Protein AF-A0A7C9G4L9-F1 (afdb_monomer)

pLDDT: mean 72.88, std 20.47, range [22.88, 96.81]

Radius of gyration: 35.33 Å; Cα contacts (8 Å, |Δi|>4): 1128; chains: 1; bounding box: 81×71×119 Å

Foldseek 3Di:
DPPDDQQVVVCQVLLNWFAAPQQKIKGKAFLPDDDDPDFADWPPDPQDLVNLLCRLVGGDCPVVGRHDLLSNLCRHVVDPCSVVDDSVVSSNVRSVCPVVVRMIMGIGDGPDDDDDDDDDDDDDDDDDDDDDDDDDDDDDDDDDDDDDDPDQDKFKEKEAEAWAVRAAPAQWKKWKAWPVRDIDIDGQHNRRMDIGTGHGWTKIKMKTFDDFPVVVLVVLLVVLLVLLVVLLVVLLVVVVVLVVVVVDDDDPDDADDHLLVLLLFADDDRDDDDDSDPDDPPCQVLLVLLVVLLVQLVVQDTLPDLDSSLVSSPVSQDLVSQCVRCVRSQFHSVLADSSLVSLLQLLLLLQLLDPSSQVSQLVSQVSNCVSNVHPPSNPDDLQSSSSNSSSLLSLLSSVNPTHPPDDPVSSVSSNSSNVSSSVSSVSSSSVQSIDMDMDIGNDYDYYYRHDGPTGDRDHPPPDDDDDLVVVVVVLFDADPAPVSLVVLLVVLVVVCVVVLHADFSAALVRQLVVLVVFDQPHQKWKDKDWVVQQDQQHFRADDPPFKGKDKIAHSRRQSNLHQAPCSNCLLQVHDDDPPPVTWMKMKIFRQVLLCVPQVKDKTLQALVVLLVCCLPVVVVQFDCNVCSNVCSDQVNLQVLLVLQVVQVVPDPCRPVDPVSLVVSCVVVVPDPVNSSSNSRVVSCCVPRVCHSQNRNSQFGQRPVCCPDSNGTHHGMMMMMGRHTDGSNVCVVSVRIDMDTGDRDPPRDD

Sequence (749 aa):
MHPNANPFEESKFNQTLLVDAFGQSYMFLPRHVSQTENLGELVNHSIDIYWAQSLLQNHSPMWGYQFDLNKLYFHVSGDYMASHKSEQQKIAWLSNGIVSGEVKVLKGKDFAPPPPSNMEGGMPVATLPESVVTRAKPAQAPLGQGGQSTEDIREALDLYCALPDGSPAANLPYKATLADGSVLKGTLDASGLAHLPNLKPNNVDVEFGEQPDDAAIAATRAEITVVLNSIIAAERAEGAKIAAEYGELNALQKGASSIGSLLTGVGDALGDAAEFTYNLIELGSMQGQLKRALNAGWDAYNVDDDKGWAESFASNWSTNQHQAYVKALGFDPASITKENLTEAYEIASFISDDDETQTALLQFVKDFADAQHHTELTEMGGAAIFDIVLGAVLVALTGGAGTAAVAANKVRHLDKLGGLFKTLAKQLKKKAQFKTKSGRTGGKVEQQIAKPAGAQVPTDAGKQKPSNVASHQRKRVNPSSFAEAENLLNDSRARVIDNGGYTPKYTQAELLEIAKAGNIDDKYIVRVLETTHAGPDGYLGKYDGEKIKYWSTTFDQLEDRDTDPRLVTAGVGIPYNPDPEVTYTLAIIDKAKATEKAGSYAMVPNYDNMANFSKTELKKKVPHPELIDDIMTPEFSAKFNKDVTALNQVKEHGVWDRDLQDELFEVNNFSDYDKKLFENRLALYDEAGANEHWLGNGLTKNMNNPNGDTPHGILETFSYDKNPDTFSAMKEYGIVKKVALTEIPGLKL

Solvent-accessible surface area (backbone atoms only — not comparable to full-atom values): 42512 Å² total; per-residue (Å²): 132,72,98,82,69,58,67,66,63,47,25,54,74,61,21,39,38,41,29,38,84,74,32,45,26,37,42,74,40,37,61,85,68,74,86,73,87,91,74,57,57,68,69,72,94,78,58,51,57,64,55,40,39,46,56,74,70,51,56,37,60,86,80,77,49,68,62,36,69,62,52,36,48,28,71,52,71,67,43,91,62,48,88,80,53,55,71,66,59,48,44,53,50,50,15,50,25,43,56,72,54,54,30,42,44,31,38,45,64,68,70,55,81,82,82,89,85,86,82,85,87,88,84,84,91,84,83,87,83,89,86,88,84,85,90,85,84,86,88,83,87,83,93,80,83,91,76,96,67,95,60,90,62,61,26,39,33,37,39,37,37,24,35,56,81,65,48,50,35,48,63,40,36,36,41,36,37,34,80,89,70,52,75,48,74,55,53,21,37,86,74,6,36,38,81,45,72,77,36,62,81,40,48,30,42,32,35,36,37,62,84,61,61,64,66,60,49,52,49,46,52,51,53,48,51,53,53,54,51,50,51,43,53,51,46,40,52,51,48,51,49,48,60,62,55,64,77,77,65,73,100,85,76,86,83,66,84,64,74,62,58,61,45,68,63,46,65,83,80,95,76,76,75,80,75,97,67,95,75,56,88,79,43,47,68,51,36,45,48,46,42,51,17,49,49,61,6,56,73,56,45,36,98,89,41,84,56,65,16,47,54,44,21,56,75,59,45,53,71,68,60,48,35,52,51,35,41,56,51,33,30,52,46,89,67,57,51,74,66,55,53,45,54,32,48,52,33,27,11,48,43,65,68,30,70,70,59,42,51,53,52,55,48,46,47,40,54,42,21,62,52,68,73,44,82,80,51,77,78,70,57,65,41,60,55,32,42,42,42,37,41,18,28,54,34,34,75,41,74,61,75,44,64,84,90,68,61,73,72,62,52,53,55,31,29,52,47,14,53,46,46,55,51,45,26,55,49,49,51,44,40,48,54,34,44,76,50,77,45,43,46,68,38,73,44,77,48,69,34,68,70,67,92,55,46,47,64,61,45,82,88,75,76,89,77,75,72,67,62,61,59,52,61,70,72,57,57,69,56,92,43,72,69,52,44,53,48,50,28,51,53,23,39,51,50,30,61,76,66,61,38,83,69,81,91,61,54,74,69,55,46,52,51,52,28,69,66,50,69,79,87,53,52,32,35,30,33,79,44,52,39,83,48,66,35,60,86,22,45,94,34,69,71,76,87,62,39,28,48,37,75,31,27,46,39,54,73,48,33,66,44,28,44,27,49,64,54,43,26,46,38,69,53,41,85,72,69,86,53,87,88,62,48,40,29,38,38,41,32,34,45,69,52,34,28,73,71,18,57,30,51,72,42,42,47,21,32,68,54,46,37,54,46,38,65,69,78,34,43,92,69,31,87,50,58,90,49,44,70,76,49,47,40,69,70,42,35,53,52,46,24,53,55,42,54,55,34,50,72,74,44,100,61,19,68,78,34,64,71,56,49,52,49,52,36,59,77,68,65,52,46,78,65,53,48,49,44,51,53,31,46,52,34,38,20,75,73,68,64,53,44,62,66,55,60,42,60,12,40,27,43,13,77,90,34,62,87,52,101,51,36,57,38,34,54,37,27,39,32,42,25,62,47,64,62,31,46,46,57,32,38,76,72,64,24,42,47,82,44,79,40,49,78,64,89,88,67,66,131

Secondary structure (DSSP, 8-state):
--TT--HHHHHHHTT--EE-TTSEEEEEEETT----SSS-EE--S---HHHHHHHHH---GGGS----HHHHHHHHH--TTGGGS-HHHHHHHHHHHHHTTSEEEEEEEE-SPPPPP-------------------------------------EEEEEEEE-TTS-B-TT-EEEEEETTS-EEEEE--TTSEEEEEEE-S-EEEEEESPPP-HHHHHHHHHHHHHHHHHHHHHHHHHHHHHHHHTTS--TT------THHHHTT-----S---------TTHHHHHHHHHHHHHHHHHT-BTTBTTHHHHHHHHHS-HHHHHHHHHHTTS-TTTS-HHHHHHHHHHHHHHHT-HHHHHHHHHHHHHHHHHTT-GGGGG--HHHHHHHHHHHHHHHHTTTTT-TT--HHHHHHHHHHHHHHHHHHHHHHHHHH-EEEEEETTSEEEEEPPPP-------TTS----STHHHHHHH----SSHHHHHHHHHHHHHHHHHHTS---SS-HHHHHHHHHH-----SEEEEEEEGGGGSTT--SSEE-SS-EEEEEEEHHHHGGGTT-HHHHHHHTTPPPP--TT--EEEEEEEHHHHHHHH--EEE--BHHHHHHHHHHHSTTTSS-GGGTTTTSSHHHHHHHHHHHHHHHTTSTTGGG-HHHHHHHHHHTT--HHHHHHHHHHHHHHHHH---TT--SBSEEE-TTSTTSS--EEEEEEEEEESS---HHHHHHTT-EEEEE----TT---

Mean predicted aligned error: 21.04 Å

Nearest PDB structures (foldseek):
  8fia-assembly1_A-2  TM=6.051E-01  e=9.891E-01  Drosophila melanogaster
  2yn5-assembly1_B  TM=7.470E-01  e=6.448E+00  Salmonella enterica subsp. enterica serovar Typhimurium str. LT2
  6nmy-assembly1_F  TM=4.501E-01  e=3.346E+00  Homo sapiens
  5uv8-assembly2_G  TM=4.649E-01  e=4.868E+00  Homo sapiens
  6nmy-assembly2_M  TM=4.493E-01  e=5.871E+00  Homo sapiens

Structure (mmCIF, N/CA/C/O backbone):
data_AF-A0A7C9G4L9-F1
#
_entry.id   AF-A0A7C9G4L9-F1
#
loop_
_atom_site.group_PDB
_atom_site.id
_atom_site.type_symbol
_atom_site.label_atom_id
_atom_site.label_alt_id
_atom_site.label_comp_id
_atom_site.label_asym_id
_atom_site.label_entity_id
_atom_site.label_seq_id
_atom_site.pdbx_PDB_ins_code
_atom_site.Cartn_x
_atom_site.Cartn_y
_atom_site.Cartn_z
_atom_site.occupancy
_atom_site.B_iso_or_equiv
_atom_site.auth_seq_id
_atom_site.auth_comp_id
_atom_site.auth_asym_id
_atom_site.auth_atom_id
_atom_site.pdbx_PDB_model_num
ATOM 1 N N . MET A 1 1 ? 31.332 13.979 41.839 1.00 43.09 1 MET A N 1
ATOM 2 C CA . MET A 1 1 ? 30.684 15.173 41.265 1.00 43.09 1 MET A CA 1
ATOM 3 C C . MET A 1 1 ? 30.913 16.348 42.195 1.00 43.09 1 MET A C 1
ATOM 5 O O . MET A 1 1 ? 30.479 16.292 43.342 1.00 43.09 1 MET A O 1
ATOM 9 N N . HIS A 1 2 ? 31.650 17.366 41.745 1.00 35.69 2 HIS A N 1
ATOM 10 C CA . HIS A 1 2 ? 31.652 18.659 42.430 1.00 35.69 2 HIS A CA 1
ATOM 11 C C . HIS A 1 2 ? 30.322 19.355 42.101 1.00 35.69 2 HIS A C 1
ATOM 13 O O . HIS A 1 2 ? 30.016 19.466 40.918 1.00 35.69 2 HIS A O 1
ATOM 19 N N . PRO A 1 3 ? 29.531 19.831 43.079 1.00 41.25 3 PRO A N 1
ATOM 20 C CA . PRO A 1 3 ? 28.142 20.236 42.830 1.00 41.25 3 PRO A CA 1
ATOM 21 C C . PRO A 1 3 ? 27.930 21.478 41.944 1.00 41.25 3 PRO A C 1
ATOM 23 O O . PRO A 1 3 ? 26.785 21.845 41.737 1.00 41.25 3 PRO A O 1
ATOM 26 N N . ASN A 1 4 ? 28.988 22.125 41.433 1.00 44.03 4 ASN A N 1
ATOM 27 C CA . ASN A 1 4 ? 28.918 23.401 40.701 1.00 44.03 4 ASN A CA 1
ATOM 28 C C . ASN A 1 4 ? 29.819 23.455 39.440 1.00 44.03 4 ASN A C 1
ATOM 30 O O . ASN A 1 4 ? 30.240 24.538 39.033 1.00 44.03 4 ASN A O 1
ATOM 34 N N . ALA A 1 5 ? 30.185 22.320 38.834 1.00 51.78 5 ALA A N 1
ATOM 35 C CA . ALA A 1 5 ? 30.976 22.320 37.595 1.00 51.78 5 ALA A CA 1
ATOM 36 C C . ALA A 1 5 ? 30.075 22.463 36.351 1.00 51.78 5 ALA A C 1
ATOM 38 O O . ALA A 1 5 ? 29.000 21.875 36.292 1.00 51.78 5 ALA A O 1
ATOM 39 N N . ASN A 1 6 ? 30.508 23.248 35.356 1.00 64.12 6 ASN A N 1
ATOM 40 C CA . ASN A 1 6 ? 29.821 23.390 34.068 1.00 64.12 6 ASN A CA 1
ATOM 41 C C . ASN A 1 6 ? 29.870 22.042 33.304 1.00 64.12 6 ASN A C 1
ATOM 43 O O . ASN A 1 6 ? 30.975 21.620 32.957 1.00 64.12 6 ASN A O 1
ATOM 47 N N . PRO A 1 7 ? 28.726 21.397 32.990 1.00 62.88 7 PRO A N 1
ATOM 48 C CA . PRO A 1 7 ? 28.636 20.122 32.269 1.00 62.88 7 PRO A CA 1
ATOM 49 C C . PRO A 1 7 ? 29.405 20.063 30.950 1.00 62.88 7 PRO A C 1
ATOM 51 O O . PRO A 1 7 ? 29.888 18.997 30.583 1.00 62.88 7 PRO A O 1
ATOM 54 N N . PHE A 1 8 ? 29.579 21.188 30.253 1.00 67.56 8 PHE A N 1
ATOM 55 C CA . PHE A 1 8 ? 30.393 21.248 29.039 1.00 67.56 8 PHE A CA 1
ATOM 56 C C . PHE A 1 8 ? 31.891 21.103 29.347 1.00 67.56 8 PHE A C 1
ATOM 58 O O . PHE A 1 8 ? 32.579 20.289 28.731 1.00 67.56 8 PHE A O 1
ATOM 65 N N . GLU A 1 9 ? 32.397 21.844 30.337 1.00 65.19 9 GLU A N 1
ATOM 66 C CA . GLU A 1 9 ? 33.797 21.739 30.772 1.00 65.19 9 GLU A CA 1
ATOM 67 C C . GLU A 1 9 ? 34.068 20.400 31.472 1.00 65.19 9 GLU A C 1
ATOM 69 O O . GLU A 1 9 ? 35.143 19.829 31.308 1.00 65.19 9 GLU A O 1
ATOM 74 N N . GLU A 1 10 ? 33.082 19.849 32.183 1.00 69.31 10 GLU A N 1
ATOM 75 C CA . GLU A 1 10 ? 33.160 18.514 32.783 1.00 69.31 10 GLU A CA 1
ATOM 76 C C . GLU A 1 10 ? 33.174 17.416 31.711 1.00 69.31 10 GLU A C 1
ATOM 78 O O . GLU A 1 10 ? 34.035 16.537 31.752 1.00 69.31 10 GLU A O 1
ATOM 83 N N . SER A 1 11 ? 32.304 17.498 30.698 1.00 71.81 11 SER A N 1
ATOM 84 C CA . SER A 1 11 ? 32.288 16.544 29.578 1.00 71.81 11 SER A CA 1
ATOM 85 C C . SER A 1 11 ? 33.595 16.596 28.785 1.00 71.81 11 SER A C 1
ATOM 87 O O . SER A 1 11 ? 34.138 15.562 28.396 1.00 71.81 11 SER A O 1
ATOM 89 N N . LYS A 1 12 ? 34.159 17.792 28.600 1.00 71.31 12 LYS A N 1
ATOM 90 C CA . LYS A 1 12 ? 35.470 17.992 27.973 1.00 71.31 12 LYS A CA 1
ATOM 91 C C . LYS A 1 12 ? 36.609 17.420 28.823 1.00 71.31 12 LYS A C 1
ATOM 93 O O . LYS A 1 12 ? 37.438 16.683 28.295 1.00 71.31 12 LYS A O 1
ATOM 98 N N . PHE A 1 13 ? 36.644 17.720 30.123 1.00 70.62 13 PHE A N 1
ATOM 99 C CA . PHE A 1 13 ? 37.659 17.207 31.052 1.00 70.62 13 PHE A CA 1
ATOM 100 C C . PHE A 1 13 ? 37.625 15.674 31.144 1.00 70.62 13 PHE A C 1
ATOM 102 O O . PHE A 1 13 ? 38.671 15.027 31.152 1.00 70.62 13 PHE A O 1
ATOM 109 N N . ASN A 1 14 ? 36.424 15.090 31.133 1.00 72.06 14 ASN A N 1
ATOM 110 C CA . ASN A 1 14 ? 36.208 13.646 31.208 1.00 72.06 14 ASN A CA 1
ATOM 111 C C . ASN A 1 14 ? 36.317 12.921 29.854 1.00 72.06 14 ASN A C 1
ATOM 113 O O . ASN A 1 14 ? 36.174 11.701 29.835 1.00 72.06 14 ASN A O 1
ATOM 117 N N . GLN A 1 15 ? 36.573 13.627 28.742 1.00 77.81 15 GLN A N 1
ATOM 118 C CA . GLN A 1 15 ? 36.601 13.056 27.382 1.00 77.81 15 GLN A CA 1
ATOM 119 C C . GLN A 1 15 ? 35.269 12.402 26.954 1.00 77.81 15 GLN A C 1
ATOM 121 O O . GLN A 1 15 ? 35.245 11.409 26.238 1.00 77.81 15 GLN A O 1
ATOM 126 N N . THR A 1 16 ? 34.143 12.957 27.398 1.00 79.38 16 THR A N 1
ATOM 127 C CA . THR A 1 16 ? 32.778 12.465 27.116 1.00 79.38 16 THR A CA 1
ATOM 128 C C . THR A 1 16 ? 31.948 13.430 26.261 1.00 79.38 16 THR A C 1
ATOM 130 O O . THR A 1 16 ? 30.810 13.121 25.920 1.00 79.38 16 THR A O 1
ATOM 133 N N . LEU A 1 17 ? 32.522 14.578 25.878 1.00 76.25 17 LEU A N 1
ATOM 134 C CA . LEU A 1 17 ? 31.943 15.505 24.903 1.00 76.25 17 LEU A CA 1
ATOM 135 C C . LEU A 1 17 ? 32.118 14.937 23.488 1.00 76.25 17 LEU A C 1
ATOM 137 O O . LEU A 1 17 ? 33.250 14.784 23.025 1.00 76.25 17 LEU A O 1
ATOM 141 N N . LEU A 1 18 ? 31.011 14.643 22.808 1.00 78.06 18 LEU A N 1
ATOM 142 C CA . LEU A 1 18 ? 31.024 14.142 21.435 1.00 78.06 18 LEU A CA 1
ATOM 143 C C . LEU A 1 18 ? 30.855 15.303 20.461 1.00 78.06 18 LEU A C 1
ATOM 145 O O . LEU A 1 18 ? 30.011 16.164 20.686 1.00 78.06 18 LEU A O 1
ATOM 149 N N . VAL A 1 19 ? 31.638 15.330 19.385 1.00 68.31 19 VAL A N 1
ATOM 150 C CA . VAL A 1 19 ? 31.488 16.307 18.300 1.00 68.31 19 VAL A CA 1
ATOM 151 C C . VAL A 1 19 ? 31.302 15.545 16.997 1.00 68.31 19 VAL A C 1
ATOM 153 O O . VAL A 1 19 ? 32.114 14.672 16.674 1.00 68.31 19 VAL A O 1
ATOM 156 N N . ASP A 1 20 ? 30.221 15.836 16.279 1.00 66.38 20 ASP A N 1
ATOM 157 C CA . ASP A 1 20 ? 29.933 15.179 15.007 1.00 66.38 20 ASP A CA 1
ATOM 158 C C . ASP A 1 20 ? 30.807 15.721 13.861 1.00 66.38 20 ASP A C 1
ATOM 160 O O . ASP A 1 20 ? 31.632 16.631 14.018 1.00 66.38 20 ASP A O 1
ATOM 164 N N . ALA A 1 21 ? 30.653 15.122 12.680 1.00 61.12 21 ALA A N 1
ATOM 165 C CA . ALA A 1 21 ? 31.418 15.486 11.492 1.00 61.12 21 ALA A CA 1
ATOM 166 C C . ALA A 1 21 ? 31.184 16.936 11.023 1.00 61.12 21 ALA A C 1
ATOM 168 O O . ALA A 1 21 ? 32.027 17.478 10.308 1.00 61.12 21 ALA A O 1
ATOM 169 N N . PHE A 1 22 ? 30.089 17.571 11.448 1.00 59.28 22 PHE A N 1
ATOM 170 C CA . PHE A 1 22 ? 29.707 18.927 11.063 1.00 59.28 22 PHE A CA 1
ATOM 171 C C . PHE A 1 22 ? 30.108 19.979 12.098 1.00 59.28 22 PHE A C 1
ATOM 173 O O . PHE A 1 22 ? 29.932 21.161 11.841 1.00 59.28 22 PHE A O 1
ATOM 180 N N . GLY A 1 23 ? 30.712 19.577 13.221 1.00 56.94 23 GLY A N 1
ATOM 181 C CA . GLY A 1 23 ? 31.172 20.502 14.259 1.00 56.94 23 GLY A CA 1
ATOM 182 C C . GLY A 1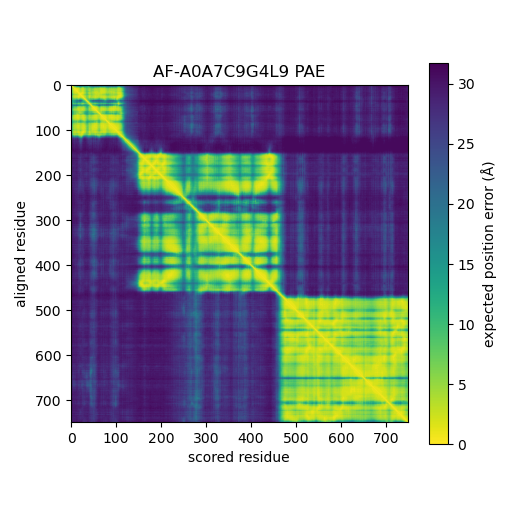 23 ? 30.155 20.755 15.362 1.00 56.94 23 GLY A C 1
ATOM 183 O O . GLY A 1 23 ? 30.436 21.538 16.269 1.00 56.94 23 GLY A O 1
ATOM 184 N N . GLN A 1 24 ? 29.023 20.054 15.364 1.00 76.50 24 GLN A N 1
ATOM 185 C CA . GLN A 1 24 ? 28.045 20.163 16.433 1.00 76.50 24 GLN A CA 1
ATOM 186 C C . GLN A 1 24 ? 28.449 19.279 17.621 1.00 76.50 24 GLN A C 1
ATOM 188 O O . GLN A 1 24 ? 28.737 18.091 17.468 1.00 76.50 24 GLN A O 1
ATOM 193 N N . SER A 1 25 ? 28.466 19.856 18.828 1.00 72.75 25 SER A N 1
ATOM 194 C CA . SER A 1 25 ? 28.780 19.123 20.063 1.00 72.75 25 SER A CA 1
ATOM 195 C C . SER A 1 25 ? 27.548 18.588 20.796 1.00 72.75 25 SER A C 1
ATOM 197 O O . SER A 1 25 ? 26.481 19.205 20.753 1.00 72.75 25 SER A O 1
ATOM 199 N N . TYR A 1 26 ? 27.721 17.472 21.509 1.00 80.88 26 TYR A N 1
ATOM 200 C CA . TYR A 1 26 ? 26.698 16.777 22.291 1.00 80.88 26 TYR A CA 1
ATOM 201 C C . TYR A 1 26 ? 27.249 16.331 23.651 1.00 80.88 26 TYR A C 1
ATOM 203 O O . TYR A 1 26 ? 28.361 15.804 23.755 1.00 80.88 26 TYR A O 1
ATOM 211 N N . MET A 1 27 ? 26.449 16.534 24.697 1.00 80.31 27 MET A N 1
ATOM 212 C CA . MET A 1 27 ? 26.732 16.122 26.075 1.00 80.31 27 MET A CA 1
ATOM 213 C C . MET A 1 27 ? 25.699 15.091 26.522 1.00 80.31 27 MET A C 1
ATOM 215 O O . MET A 1 27 ? 24.506 15.266 26.269 1.00 80.31 27 MET A O 1
ATOM 219 N N . PHE A 1 28 ? 26.142 14.047 27.221 1.00 80.94 28 PHE A N 1
ATOM 220 C CA . PHE A 1 28 ? 25.279 12.950 27.659 1.00 80.94 28 PHE A CA 1
ATOM 221 C C . PHE A 1 28 ? 25.233 12.888 29.180 1.00 80.94 28 PHE A C 1
ATOM 223 O O . PHE A 1 28 ? 26.276 12.875 29.836 1.00 80.94 28 PHE A O 1
ATOM 230 N N . LEU A 1 29 ? 24.028 12.819 29.740 1.00 71.62 29 LEU A N 1
ATOM 231 C CA . LEU A 1 29 ? 23.817 12.823 31.185 1.00 71.62 29 LEU A CA 1
ATOM 232 C C . LEU A 1 29 ? 22.856 11.701 31.608 1.00 71.62 29 LEU A C 1
ATOM 234 O O . LEU A 1 29 ? 21.859 11.460 30.919 1.00 71.62 29 LEU A O 1
ATOM 238 N N . PRO A 1 30 ? 23.084 11.047 32.763 1.00 67.25 30 PRO A N 1
ATOM 239 C CA . PRO A 1 30 ? 22.100 10.149 33.356 1.00 67.25 30 PRO A CA 1
ATOM 240 C C . PRO A 1 30 ? 20.771 10.862 33.639 1.00 67.25 30 PRO A C 1
ATOM 242 O O . PRO A 1 30 ? 20.751 12.018 34.074 1.00 67.25 30 PRO A O 1
ATOM 245 N N . ARG A 1 31 ? 19.645 10.150 33.497 1.00 63.12 31 ARG A N 1
ATOM 246 C CA . ARG A 1 31 ? 18.286 10.695 33.700 1.00 63.12 31 ARG A CA 1
ATOM 247 C C . ARG A 1 31 ? 18.074 11.443 35.026 1.00 63.12 31 ARG A C 1
ATOM 249 O O . ARG A 1 31 ? 17.299 12.400 35.053 1.00 63.12 31 ARG A O 1
ATOM 256 N N . HIS A 1 32 ? 18.756 11.026 36.096 1.00 60.78 32 HIS A N 1
ATOM 257 C CA . HIS A 1 32 ? 18.597 11.541 37.464 1.00 60.78 32 HIS A CA 1
ATOM 258 C C . HIS A 1 32 ? 19.379 12.831 37.766 1.00 60.78 32 HIS A C 1
ATOM 260 O O . HIS A 1 32 ? 19.218 13.394 38.847 1.00 60.78 32 HIS A O 1
ATOM 266 N N . VAL A 1 33 ? 20.210 13.321 36.839 1.00 61.84 33 VAL A N 1
ATOM 267 C CA . VAL A 1 33 ? 20.849 14.635 36.982 1.00 61.84 33 VAL A CA 1
ATOM 268 C C . VAL A 1 33 ? 19.816 15.713 36.617 1.00 61.84 33 VAL A C 1
ATOM 270 O O . VAL A 1 33 ? 19.365 15.806 35.468 1.00 61.84 33 VAL A O 1
ATOM 273 N N . SER A 1 34 ? 19.373 16.472 37.623 1.00 49.38 34 SER A N 1
ATOM 274 C CA . SER A 1 34 ? 18.420 17.583 37.486 1.00 49.38 34 SER A CA 1
ATOM 275 C C . SER A 1 34 ? 19.112 18.835 36.943 1.00 49.38 34 SER A C 1
ATOM 277 O O . SER A 1 34 ? 20.270 19.084 37.267 1.00 49.38 34 SER A O 1
ATOM 279 N N . GLN A 1 35 ? 18.392 19.593 36.109 1.00 52.34 35 GLN A N 1
ATOM 280 C CA . GLN A 1 35 ? 18.863 20.761 35.353 1.00 52.34 35 GLN A CA 1
ATOM 281 C C . GLN A 1 35 ? 19.811 21.676 36.146 1.00 52.34 35 GLN A C 1
ATOM 283 O O . GLN A 1 35 ? 19.432 22.235 37.173 1.00 52.34 35 GLN A O 1
ATOM 288 N N . THR A 1 36 ? 21.008 21.904 35.608 1.00 45.75 36 THR A N 1
ATOM 289 C CA . THR A 1 36 ? 21.721 23.168 35.797 1.00 45.75 36 THR A CA 1
ATOM 290 C C . THR A 1 36 ? 21.263 24.126 34.702 1.00 45.75 36 THR A C 1
ATOM 292 O O . THR A 1 36 ? 21.196 23.764 33.526 1.00 45.75 36 THR A O 1
ATOM 295 N N . GLU A 1 37 ? 20.856 25.326 35.107 1.00 44.94 37 GLU A N 1
ATOM 296 C CA . GLU A 1 37 ? 20.322 26.359 34.223 1.00 44.94 37 GLU A CA 1
ATOM 297 C C . GLU A 1 37 ? 21.285 26.656 33.054 1.00 44.94 37 GLU A C 1
ATOM 299 O O . GLU A 1 37 ? 22.477 26.891 33.254 1.00 44.94 37 GLU A O 1
ATOM 304 N N . ASN A 1 38 ? 20.727 26.728 31.838 1.00 49.28 38 ASN A N 1
ATOM 305 C CA . ASN A 1 38 ? 21.292 27.443 30.684 1.00 49.28 38 ASN A CA 1
ATOM 306 C C . ASN A 1 38 ? 22.541 26.850 29.980 1.00 49.28 38 ASN A C 1
ATOM 308 O O . ASN A 1 38 ? 23.549 27.537 29.809 1.00 49.28 38 ASN A O 1
ATOM 312 N N . LEU A 1 39 ? 22.491 25.591 29.514 1.00 52.16 39 LEU A N 1
ATOM 313 C CA . LEU A 1 39 ? 23.673 24.929 28.916 1.00 52.16 39 LEU A CA 1
ATOM 314 C C . LEU A 1 39 ? 23.507 24.307 27.512 1.00 52.16 39 LEU A C 1
ATOM 316 O O . LEU A 1 39 ? 24.516 23.907 26.931 1.00 52.16 39 LEU A O 1
ATOM 320 N N . GLY A 1 40 ? 22.301 24.260 26.933 1.00 55.44 40 GLY A N 1
ATOM 321 C CA . GLY A 1 40 ? 22.070 23.736 25.575 1.00 55.44 40 GLY A CA 1
ATOM 322 C C . GLY A 1 40 ? 20.643 23.229 25.340 1.00 55.44 40 GLY A C 1
ATOM 323 O O . GLY A 1 40 ? 19.911 22.987 26.300 1.00 55.44 40 GLY A O 1
ATOM 324 N N . GLU A 1 41 ? 20.244 23.076 24.074 1.00 56.78 41 GLU A N 1
ATOM 325 C CA . GLU A 1 41 ? 18.933 22.533 23.681 1.00 56.78 41 GLU A CA 1
ATOM 326 C C . GLU A 1 41 ? 18.885 21.022 23.967 1.00 56.78 41 GLU A C 1
ATOM 328 O O . GLU A 1 41 ? 19.788 20.276 23.580 1.00 56.78 41 GLU A O 1
ATOM 333 N N . LEU A 1 42 ? 17.854 20.553 24.675 1.00 57.91 42 LEU A N 1
ATOM 334 C CA . LEU A 1 42 ? 17.644 19.123 24.901 1.00 57.91 42 LEU A CA 1
ATOM 335 C C . LEU A 1 42 ? 17.143 18.493 23.604 1.00 57.91 42 LEU A C 1
ATOM 337 O O . LEU A 1 42 ? 16.090 18.875 23.098 1.00 57.91 42 LEU A O 1
ATOM 341 N N . VAL A 1 43 ? 17.875 17.513 23.082 1.00 60.69 43 VAL A N 1
ATOM 342 C CA . VAL A 1 43 ? 17.488 16.832 21.847 1.00 60.69 43 VAL A CA 1
ATOM 343 C C . VAL A 1 43 ? 16.400 15.811 22.185 1.00 60.69 43 VAL A C 1
ATOM 345 O O . VAL A 1 43 ? 16.693 14.645 22.424 1.00 60.69 43 VAL A O 1
ATOM 348 N N . ASN A 1 44 ? 15.141 16.246 22.286 1.00 49.09 44 ASN A N 1
ATOM 349 C CA . ASN A 1 44 ? 14.017 15.365 22.617 1.00 49.09 44 ASN A CA 1
ATOM 350 C C . ASN A 1 44 ? 13.164 15.006 21.382 1.00 49.09 44 ASN A C 1
ATOM 352 O O . ASN A 1 44 ? 12.791 15.868 20.590 1.00 49.09 44 ASN A O 1
ATOM 356 N N . HIS A 1 45 ? 12.818 13.713 21.282 1.00 44.50 45 HIS A N 1
ATOM 357 C CA . HIS A 1 45 ? 11.878 13.050 20.349 1.00 44.50 45 HIS A CA 1
ATOM 358 C C . HIS A 1 45 ? 12.241 12.950 18.858 1.00 44.50 45 HIS A C 1
ATOM 360 O O . HIS A 1 45 ? 11.410 12.502 18.075 1.00 44.50 45 HIS A O 1
ATOM 366 N N . SER A 1 46 ? 13.465 13.299 18.459 1.00 45.62 46 SER A N 1
ATOM 367 C CA . SER A 1 46 ? 13.884 13.254 17.039 1.00 45.62 46 SER A CA 1
ATOM 368 C C . SER A 1 46 ? 15.029 12.278 16.762 1.00 45.62 46 SER A C 1
ATOM 370 O O . SER A 1 46 ? 15.584 12.269 15.669 1.00 45.62 46 SER A O 1
ATOM 372 N N . ILE A 1 47 ? 15.426 11.502 17.771 1.00 49.72 47 ILE A N 1
ATOM 373 C CA . ILE A 1 47 ? 16.561 10.592 17.689 1.00 49.72 47 ILE A CA 1
ATOM 374 C C . ILE A 1 47 ? 16.015 9.173 17.627 1.00 49.72 47 ILE A C 1
ATOM 376 O O . ILE A 1 47 ? 15.612 8.615 18.648 1.00 49.72 47 ILE A O 1
ATOM 380 N N . ASP A 1 48 ? 15.990 8.600 16.430 1.00 51.19 48 ASP A N 1
ATOM 381 C CA . ASP A 1 48 ? 15.801 7.164 16.283 1.00 51.19 48 ASP A CA 1
ATOM 382 C C . ASP A 1 48 ? 17.080 6.408 16.692 1.00 51.19 48 ASP A C 1
ATOM 384 O O . ASP A 1 48 ? 18.162 6.978 16.888 1.00 51.19 48 ASP A O 1
ATOM 388 N N . ILE A 1 49 ? 16.953 5.093 16.869 1.00 53.62 49 ILE A N 1
ATOM 389 C CA . ILE A 1 49 ? 18.068 4.248 17.306 1.00 53.62 49 ILE A CA 1
ATOM 390 C C . ILE A 1 49 ? 19.246 4.293 16.328 1.00 53.62 49 ILE A C 1
ATOM 392 O O . ILE A 1 49 ? 20.395 4.177 16.754 1.00 53.62 49 ILE A O 1
ATOM 396 N N . TYR A 1 50 ? 18.970 4.519 15.042 1.00 48.88 50 TYR A N 1
ATOM 397 C CA . TYR A 1 50 ? 19.977 4.611 13.997 1.00 48.88 50 TYR A CA 1
ATOM 398 C C . TYR A 1 50 ? 20.803 5.893 14.139 1.00 48.88 50 TYR A C 1
ATOM 400 O O . TYR A 1 50 ? 22.033 5.838 14.143 1.00 48.88 50 TYR A O 1
ATOM 408 N N . TRP A 1 51 ? 20.160 7.037 14.368 1.00 60.25 51 TRP A N 1
ATOM 409 C CA . TRP A 1 51 ? 20.838 8.299 14.646 1.00 60.25 51 TRP A CA 1
ATOM 410 C C . TRP A 1 51 ? 21.619 8.238 15.960 1.00 60.25 51 TRP A C 1
ATOM 412 O O . TRP A 1 51 ? 22.767 8.672 15.998 1.00 60.25 51 TRP A O 1
ATOM 422 N N . ALA A 1 52 ? 21.072 7.628 17.021 1.00 65.50 52 ALA A N 1
ATOM 423 C CA . ALA A 1 52 ? 21.791 7.447 18.287 1.00 65.50 52 ALA A CA 1
ATOM 424 C C . ALA A 1 52 ? 23.040 6.561 18.136 1.00 65.50 52 ALA A C 1
ATOM 426 O O . ALA A 1 52 ? 24.071 6.830 18.755 1.00 65.50 52 ALA A O 1
ATOM 427 N N . GLN A 1 53 ? 22.959 5.492 17.339 1.00 67.38 53 GLN A N 1
ATOM 428 C CA . GLN A 1 53 ? 24.098 4.617 17.048 1.00 67.38 53 GLN A CA 1
ATOM 429 C C . GLN A 1 53 ? 25.135 5.329 16.181 1.00 67.38 53 GLN A C 1
ATOM 431 O O . GLN A 1 53 ? 26.318 5.313 16.520 1.00 67.38 53 GLN A O 1
ATOM 436 N N . SER A 1 54 ? 24.691 6.005 15.120 1.00 65.00 54 SER A N 1
ATOM 437 C CA . SER A 1 54 ? 25.556 6.775 14.226 1.00 65.00 54 SER A CA 1
ATOM 438 C C . SER A 1 54 ? 26.281 7.891 14.974 1.00 65.00 54 SER A C 1
ATOM 440 O O . SER A 1 54 ? 27.488 8.047 14.812 1.00 65.00 54 SER A O 1
ATOM 442 N N . LEU A 1 55 ? 25.590 8.602 15.870 1.00 67.88 55 LEU A N 1
ATOM 443 C CA . LEU A 1 55 ? 26.181 9.655 16.688 1.00 67.88 55 LEU A CA 1
ATOM 444 C C . LEU A 1 55 ? 27.331 9.122 17.554 1.00 67.88 55 LEU A C 1
ATOM 446 O O . LEU A 1 55 ? 28.399 9.721 17.575 1.00 67.88 55 LEU A O 1
ATOM 450 N N . LEU A 1 56 ? 27.140 7.986 18.236 1.00 76.25 56 LEU A N 1
ATOM 451 C CA . LEU A 1 56 ? 28.156 7.381 19.111 1.00 76.25 56 LEU A CA 1
ATOM 452 C C . LEU A 1 56 ? 29.321 6.741 18.335 1.00 76.25 56 LEU A C 1
ATOM 454 O O . LEU A 1 56 ? 30.439 6.679 18.851 1.00 76.25 56 LEU A O 1
ATOM 458 N N . GLN A 1 57 ? 29.068 6.269 17.111 1.00 73.38 57 GLN A N 1
ATOM 459 C CA . GLN A 1 57 ? 30.057 5.611 16.249 1.00 73.38 57 GLN A CA 1
ATOM 460 C C . GLN A 1 57 ? 30.899 6.608 15.441 1.00 73.38 57 GLN A C 1
ATOM 462 O O . GLN A 1 57 ? 32.103 6.413 15.296 1.00 73.38 57 GLN A O 1
ATOM 467 N N . ASN A 1 58 ? 30.293 7.694 14.956 1.00 62.81 58 ASN A N 1
ATOM 468 C CA . ASN A 1 58 ? 30.884 8.610 13.977 1.00 62.81 58 ASN A CA 1
ATOM 469 C C . ASN A 1 58 ? 31.275 9.960 14.600 1.00 62.81 58 ASN A C 1
ATOM 471 O O . ASN A 1 58 ? 30.840 11.025 14.159 1.00 62.81 58 ASN A O 1
ATOM 475 N N . HIS A 1 59 ? 32.118 9.924 15.632 1.00 64.50 59 HIS A N 1
ATOM 476 C CA . HIS A 1 59 ? 32.657 11.127 16.266 1.00 64.50 59 HIS A CA 1
ATOM 477 C C . HIS A 1 59 ? 33.937 11.607 15.564 1.00 64.50 59 HIS A C 1
ATOM 479 O O . HIS A 1 59 ? 34.779 10.809 15.149 1.00 64.50 59 HIS A O 1
ATOM 485 N N . SER A 1 60 ? 34.107 12.925 15.436 1.00 56.97 60 SER A N 1
ATOM 486 C CA . SER A 1 60 ? 35.236 13.515 14.711 1.00 56.97 60 SER A CA 1
ATOM 487 C C . SER A 1 60 ? 36.331 14.023 15.656 1.00 56.97 60 SER A C 1
ATOM 489 O O . SER A 1 60 ? 36.080 14.936 16.446 1.00 56.97 60 SER A O 1
ATOM 491 N N . PRO A 1 61 ? 37.585 13.539 15.542 1.00 57.69 61 PRO A N 1
ATOM 492 C CA . PRO A 1 61 ? 38.713 14.114 16.271 1.00 57.69 61 PRO A CA 1
ATOM 493 C C . PRO A 1 61 ? 39.206 15.437 15.655 1.00 57.69 61 PRO A C 1
ATOM 495 O O . PRO A 1 61 ? 40.051 16.102 16.258 1.00 57.69 61 PRO A O 1
ATOM 498 N N . MET A 1 62 ? 38.702 15.839 14.473 1.00 51.16 62 MET A N 1
ATOM 499 C CA . MET A 1 62 ? 39.174 17.032 13.741 1.00 51.16 62 MET A CA 1
ATOM 500 C C . MET A 1 62 ? 39.040 18.328 14.543 1.00 51.16 62 MET A C 1
ATOM 502 O O . MET A 1 62 ? 39.809 19.260 14.327 1.00 51.16 62 MET A O 1
ATOM 506 N N . TRP A 1 63 ? 38.106 18.379 15.491 1.00 55.09 63 TRP A N 1
ATOM 507 C CA . TRP A 1 63 ? 37.847 19.557 16.316 1.00 55.09 63 TRP A CA 1
ATOM 508 C C . TRP A 1 63 ? 38.742 19.645 17.565 1.00 55.09 63 TRP A C 1
ATOM 510 O O . TRP A 1 63 ? 38.551 20.527 18.397 1.00 55.09 63 TRP A O 1
ATOM 520 N N . GLY A 1 64 ? 39.735 18.755 17.711 1.00 51.47 64 GLY A N 1
ATOM 521 C CA . GLY A 1 64 ? 40.728 18.800 18.794 1.00 51.47 64 GLY A CA 1
ATOM 522 C C . GLY A 1 64 ? 40.254 18.229 20.137 1.00 51.47 64 GLY A C 1
ATOM 523 O O . GLY A 1 64 ? 40.960 18.366 21.138 1.00 51.47 64 GLY A O 1
ATOM 524 N N . TYR A 1 65 ? 39.088 17.574 20.169 1.00 62.38 65 TYR A N 1
ATOM 525 C CA . TYR A 1 65 ? 38.513 16.927 21.352 1.00 62.38 65 TYR A CA 1
ATOM 526 C C . TYR A 1 65 ? 38.566 15.403 21.201 1.00 62.38 65 TYR A C 1
ATOM 528 O O . TYR A 1 65 ? 38.012 14.844 20.259 1.00 62.38 65 TYR A O 1
ATOM 536 N N . GLN A 1 66 ? 39.250 14.721 22.122 1.00 64.12 66 GLN A N 1
ATOM 537 C CA . GLN A 1 66 ? 39.351 13.261 22.119 1.00 64.12 66 GLN A CA 1
ATOM 538 C C . GLN A 1 66 ? 38.168 12.673 22.900 1.00 64.12 66 GLN A C 1
ATOM 540 O O . GLN A 1 66 ? 38.118 12.816 24.120 1.00 64.12 66 GLN A O 1
ATOM 545 N N . PHE A 1 67 ? 37.223 12.052 22.194 1.00 81.38 67 PHE A N 1
ATOM 546 C CA . PHE A 1 67 ? 36.067 11.363 22.775 1.00 81.38 67 PHE A CA 1
ATOM 547 C C . PHE A 1 67 ? 36.430 9.922 23.173 1.00 81.38 67 PHE A C 1
ATOM 549 O O . PHE A 1 67 ? 37.143 9.233 22.445 1.00 81.38 67 PHE A O 1
ATOM 556 N N . ASP A 1 68 ? 35.954 9.469 24.334 1.00 82.12 68 ASP A N 1
ATOM 557 C CA . ASP A 1 68 ? 36.183 8.126 24.871 1.00 82.12 68 ASP A CA 1
ATOM 558 C C . ASP A 1 68 ? 34.852 7.471 25.273 1.00 82.12 68 ASP A C 1
ATOM 560 O O . ASP A 1 68 ? 34.248 7.770 26.310 1.00 82.12 68 ASP A O 1
ATOM 564 N N . LEU A 1 69 ? 34.423 6.515 24.449 1.00 82.75 69 LEU A N 1
ATOM 565 C CA . LEU A 1 69 ? 33.185 5.763 24.629 1.00 82.75 69 LEU A CA 1
ATOM 566 C C . LEU A 1 69 ? 33.170 4.918 25.916 1.00 82.75 69 LEU A C 1
ATOM 568 O O . LEU A 1 69 ? 32.106 4.713 26.503 1.00 82.75 69 LEU A O 1
ATOM 572 N N . ASN A 1 70 ? 34.324 4.437 26.396 1.00 80.25 70 ASN A N 1
ATOM 573 C CA . ASN A 1 70 ? 34.385 3.665 27.641 1.00 80.25 70 ASN A CA 1
ATOM 574 C C . ASN A 1 70 ? 34.105 4.555 28.843 1.00 80.25 70 ASN A C 1
ATOM 576 O O . ASN A 1 70 ? 33.354 4.167 29.740 1.00 80.25 70 ASN A O 1
ATOM 580 N N . LYS A 1 71 ? 34.694 5.755 28.845 1.00 82.25 71 LYS A N 1
ATOM 581 C CA . LYS A 1 71 ? 34.441 6.754 29.885 1.00 82.25 71 LYS A CA 1
ATOM 582 C C . LYS A 1 71 ? 33.001 7.233 29.833 1.00 82.25 71 LYS A C 1
ATOM 584 O O . LYS A 1 71 ? 32.391 7.338 30.891 1.00 82.25 71 LYS A O 1
ATOM 589 N N . LEU A 1 72 ? 32.441 7.434 28.637 1.00 85.69 72 LEU A N 1
ATOM 590 C CA . LEU A 1 72 ? 31.035 7.797 28.467 1.00 85.69 72 LEU A CA 1
ATOM 591 C C . LEU A 1 72 ? 30.110 6.733 29.061 1.00 85.69 72 LEU A C 1
ATOM 593 O O . LEU A 1 72 ? 29.291 7.037 29.926 1.00 85.69 72 LEU A O 1
ATOM 597 N N . TYR A 1 73 ? 30.270 5.479 28.632 1.00 82.69 73 TYR A N 1
ATOM 598 C CA . TYR A 1 73 ? 29.456 4.370 29.119 1.00 82.69 73 TYR A CA 1
ATOM 599 C C . TYR A 1 73 ? 29.563 4.232 30.640 1.00 82.69 73 TYR A C 1
ATOM 601 O O . TYR A 1 73 ? 28.541 4.141 31.315 1.00 82.69 73 TYR A O 1
ATOM 609 N N . PHE A 1 74 ? 30.778 4.277 31.195 1.00 81.88 74 PHE A N 1
ATOM 610 C CA . PHE A 1 74 ? 30.995 4.224 32.642 1.00 81.88 74 PHE A CA 1
ATOM 611 C C . PHE A 1 74 ? 30.299 5.380 33.373 1.00 81.88 74 PHE A C 1
ATOM 613 O O . PHE A 1 74 ? 29.628 5.159 34.379 1.00 81.88 74 PHE A O 1
ATOM 620 N N . HIS A 1 75 ? 30.422 6.604 32.856 1.00 77.38 75 HIS A N 1
ATOM 621 C CA . HIS A 1 75 ? 29.871 7.801 33.486 1.00 77.38 75 HIS A CA 1
ATOM 622 C C . HIS A 1 75 ? 28.337 7.826 33.467 1.00 77.38 75 HIS A C 1
ATOM 624 O O . HIS A 1 75 ? 27.719 8.304 34.415 1.00 77.38 75 HIS A O 1
ATOM 630 N N . VAL A 1 76 ? 27.724 7.285 32.409 1.00 80.94 76 VAL A N 1
ATOM 631 C CA . VAL A 1 76 ? 26.267 7.271 32.238 1.00 80.94 76 VAL A CA 1
ATOM 632 C C . VAL A 1 76 ? 25.606 6.080 32.941 1.00 80.94 76 VAL A C 1
ATOM 634 O O . VAL A 1 76 ? 24.559 6.245 33.563 1.00 80.94 76 VAL A O 1
ATOM 637 N N . SER A 1 77 ? 26.209 4.891 32.870 1.00 79.25 77 SER A N 1
ATOM 638 C CA . SER A 1 77 ? 25.641 3.659 33.445 1.00 79.25 77 SER A CA 1
ATOM 639 C C . SER A 1 77 ? 26.022 3.416 34.910 1.00 79.25 77 SER A C 1
ATOM 641 O O . SER A 1 77 ? 25.312 2.702 35.614 1.00 79.25 77 SER A O 1
ATOM 643 N N . GLY A 1 78 ? 27.152 3.965 35.374 1.00 74.56 78 GLY A N 1
ATOM 644 C CA . GLY A 1 78 ? 27.747 3.631 36.673 1.00 74.56 78 GLY A CA 1
ATOM 645 C C . GLY A 1 78 ? 28.382 2.232 36.741 1.00 74.56 78 GLY A C 1
ATOM 646 O O . GLY A 1 78 ? 28.748 1.778 37.825 1.00 74.56 78 GLY A O 1
ATOM 647 N N . ASP A 1 79 ? 28.512 1.527 35.613 1.00 75.19 79 ASP A N 1
ATOM 648 C CA . ASP A 1 79 ? 29.005 0.147 35.554 1.00 75.19 79 ASP A CA 1
ATOM 649 C C . ASP A 1 79 ? 30.543 0.067 35.575 1.00 75.19 79 ASP A C 1
ATOM 651 O O . ASP A 1 79 ? 31.214 0.208 34.549 1.00 75.19 79 ASP A O 1
ATOM 655 N N . TYR A 1 80 ? 31.112 -0.228 36.748 1.00 61.09 80 TYR A N 1
ATOM 656 C CA . TYR A 1 80 ? 32.559 -0.381 36.974 1.00 61.09 80 TYR A CA 1
ATOM 657 C C . TYR A 1 80 ? 33.224 -1.526 36.182 1.00 61.09 80 TYR A C 1
ATOM 659 O O . TYR A 1 80 ? 34.452 -1.592 36.145 1.00 61.09 80 TYR A O 1
ATOM 667 N N . MET A 1 81 ? 32.457 -2.405 35.524 1.00 60.25 81 MET A N 1
ATOM 668 C CA . MET A 1 81 ? 32.964 -3.467 34.642 1.00 60.25 81 MET A CA 1
ATOM 669 C C . MET A 1 81 ? 32.954 -3.058 33.154 1.00 60.25 81 MET A C 1
ATOM 671 O O . MET A 1 81 ? 33.093 -3.914 32.280 1.00 60.25 81 MET A O 1
ATOM 675 N N . ALA A 1 82 ? 32.830 -1.761 32.838 1.00 63.88 82 ALA A N 1
ATOM 676 C CA . ALA A 1 82 ? 32.777 -1.228 31.469 1.00 63.88 82 ALA A CA 1
ATOM 677 C C . ALA A 1 82 ? 33.885 -1.750 30.529 1.00 63.88 82 ALA A C 1
ATOM 679 O O . ALA A 1 82 ? 33.647 -1.942 29.337 1.00 63.88 82 ALA A O 1
ATOM 680 N N . SER A 1 83 ? 35.087 -2.028 31.038 1.00 62.97 83 SER A N 1
ATOM 681 C CA . SER A 1 83 ? 36.207 -2.572 30.254 1.00 62.97 83 SER A CA 1
ATOM 682 C C . SER A 1 83 ? 35.989 -4.007 29.749 1.00 62.97 83 SER A C 1
ATOM 684 O O . SER A 1 83 ? 36.652 -4.411 28.798 1.00 62.97 83 SER A O 1
ATOM 686 N N . HIS A 1 84 ? 35.058 -4.766 30.338 1.00 66.88 84 HIS A N 1
ATOM 687 C CA . HIS A 1 84 ? 34.753 -6.155 29.968 1.00 66.88 84 HIS A CA 1
ATOM 688 C C . HIS A 1 84 ? 33.626 -6.296 28.935 1.00 66.88 84 HIS A C 1
ATOM 690 O O . HIS A 1 84 ? 33.382 -7.399 28.447 1.00 66.88 84 HIS A O 1
ATOM 696 N N . LYS A 1 85 ? 32.939 -5.202 28.586 1.00 69.56 85 LYS A N 1
ATOM 697 C CA . LYS A 1 85 ? 31.921 -5.181 27.526 1.00 69.56 85 LYS A CA 1
ATOM 698 C C . LYS A 1 85 ? 32.556 -4.836 26.183 1.00 69.56 85 LYS A C 1
ATOM 700 O O . LYS A 1 85 ? 33.495 -4.036 26.127 1.00 69.56 85 LYS A O 1
ATOM 705 N N . SER A 1 86 ? 32.031 -5.399 25.097 1.00 81.31 86 SER A N 1
ATOM 706 C CA . SER A 1 86 ? 32.445 -4.996 23.750 1.00 81.31 86 SER A CA 1
ATOM 707 C C . SER A 1 86 ? 31.961 -3.577 23.434 1.00 81.31 86 SER A C 1
ATOM 709 O O . SER A 1 86 ? 31.037 -3.057 24.062 1.00 81.31 86 SER A O 1
ATOM 711 N N . GLU A 1 87 ? 32.591 -2.929 22.458 1.00 74.62 87 GLU A N 1
ATOM 712 C CA . GLU A 1 87 ? 32.214 -1.584 22.014 1.00 74.62 87 GLU A CA 1
ATOM 713 C C . GLU A 1 87 ? 30.761 -1.530 21.514 1.00 74.62 87 GLU A C 1
ATOM 715 O O . GLU A 1 87 ? 29.986 -0.676 21.940 1.00 74.62 87 GLU A O 1
ATOM 720 N N . GLN A 1 88 ? 30.345 -2.532 20.731 1.00 75.19 88 GLN A N 1
ATOM 721 C CA . GLN A 1 88 ? 28.964 -2.684 20.262 1.00 75.19 88 GLN A CA 1
ATOM 722 C C . GLN A 1 88 ? 27.956 -2.857 21.399 1.00 75.19 88 GLN A C 1
ATOM 724 O O . GLN A 1 88 ? 26.864 -2.306 21.319 1.00 75.19 88 GLN A O 1
ATOM 729 N N . GLN A 1 89 ? 28.302 -3.574 22.472 1.00 78.12 89 GLN A N 1
ATOM 730 C CA . GLN A 1 89 ? 27.407 -3.713 23.626 1.00 78.12 89 GLN A CA 1
ATOM 731 C C . GLN A 1 89 ? 27.194 -2.377 24.345 1.00 78.12 89 GLN A C 1
ATOM 733 O O . GLN A 1 89 ? 26.090 -2.102 24.811 1.00 78.12 89 GLN A O 1
ATOM 738 N N . LYS A 1 90 ? 28.233 -1.537 24.419 1.00 81.00 90 LYS A N 1
ATOM 739 C CA . LYS A 1 90 ? 28.144 -0.198 25.023 1.00 81.00 90 LYS A CA 1
ATOM 740 C C . LYS A 1 90 ? 27.324 0.739 24.152 1.00 81.00 90 LYS A C 1
ATOM 742 O O . LYS A 1 90 ? 26.481 1.447 24.686 1.00 81.00 90 LYS A O 1
ATOM 747 N N . ILE A 1 91 ? 27.539 0.706 22.836 1.00 78.25 91 ILE A N 1
ATOM 748 C CA . ILE A 1 91 ? 26.777 1.505 21.870 1.00 78.25 91 ILE A CA 1
ATOM 749 C C . ILE A 1 91 ? 25.311 1.084 21.883 1.00 78.25 91 ILE A C 1
ATOM 751 O O . ILE A 1 91 ? 24.460 1.937 22.062 1.00 78.25 91 ILE A O 1
ATOM 755 N N . ALA A 1 92 ? 25.002 -0.212 21.798 1.00 71.75 92 ALA A N 1
ATOM 756 C CA . ALA A 1 92 ? 23.622 -0.691 21.838 1.00 71.75 92 ALA A CA 1
ATOM 757 C C . ALA A 1 92 ? 22.906 -0.263 23.126 1.00 71.75 92 ALA A C 1
ATOM 759 O O . ALA A 1 92 ? 21.775 0.212 23.075 1.00 71.75 92 ALA A O 1
ATOM 760 N N . TRP A 1 93 ? 23.577 -0.372 24.277 1.00 85.50 93 TRP A N 1
ATOM 761 C CA . TRP A 1 93 ? 23.008 0.072 25.547 1.00 85.50 93 TRP A CA 1
ATOM 762 C C . TRP A 1 93 ? 22.813 1.593 25.600 1.00 85.50 93 TRP A C 1
ATOM 764 O O . TRP A 1 93 ? 21.730 2.047 25.952 1.00 85.50 93 TRP A O 1
ATOM 774 N N . LEU A 1 94 ? 23.822 2.384 25.213 1.00 78.50 94 LEU A N 1
ATOM 775 C CA . LEU A 1 94 ? 23.735 3.848 25.202 1.00 78.50 94 LEU A CA 1
ATOM 776 C C . LEU A 1 94 ? 22.681 4.340 24.208 1.00 78.50 94 LEU A C 1
ATOM 778 O O . LEU A 1 94 ? 21.895 5.205 24.562 1.00 78.50 94 LEU A O 1
ATOM 782 N N . SER A 1 95 ? 22.613 3.776 23.002 1.00 74.31 95 SER A N 1
ATOM 783 C CA . SER A 1 95 ? 21.613 4.125 21.991 1.00 74.31 95 SER A CA 1
ATOM 784 C C . SER A 1 95 ? 20.201 3.771 22.444 1.00 74.31 95 SER A C 1
ATOM 786 O O . SER A 1 95 ? 19.312 4.606 22.323 1.00 74.31 95 SER A O 1
ATOM 788 N N . ASN A 1 96 ? 20.001 2.594 23.046 1.00 73.75 96 ASN A N 1
ATOM 789 C CA . ASN A 1 96 ? 18.716 2.236 23.649 1.00 73.75 96 ASN A CA 1
ATOM 790 C C . ASN A 1 96 ? 18.351 3.187 24.788 1.00 73.75 96 ASN A C 1
ATOM 792 O O . ASN A 1 96 ? 17.208 3.615 24.869 1.00 73.75 96 ASN A O 1
ATOM 796 N N . GLY A 1 97 ? 19.323 3.555 25.625 1.00 73.38 97 GLY A N 1
ATOM 797 C CA . GLY A 1 97 ? 19.135 4.523 26.698 1.00 73.38 97 GLY A CA 1
ATOM 798 C C . GLY A 1 97 ? 18.811 5.932 26.190 1.00 73.38 97 GLY A C 1
ATOM 799 O O . GLY A 1 97 ? 18.004 6.628 26.795 1.00 73.38 97 GLY A O 1
ATOM 800 N N . ILE A 1 98 ? 19.397 6.358 25.068 1.00 73.50 98 ILE A N 1
ATOM 801 C CA . ILE A 1 98 ? 19.099 7.642 24.413 1.00 73.50 98 ILE A CA 1
ATOM 802 C C . ILE A 1 98 ? 17.668 7.630 23.861 1.00 73.50 98 ILE A C 1
ATOM 804 O O . ILE A 1 98 ? 16.907 8.560 24.116 1.00 73.50 98 ILE A O 1
ATOM 808 N N . VAL A 1 99 ? 17.282 6.557 23.163 1.00 65.12 99 VAL A N 1
ATOM 809 C CA . VAL A 1 99 ? 15.947 6.400 22.558 1.00 65.12 99 VAL A CA 1
ATOM 810 C C . VAL A 1 99 ? 14.854 6.257 23.619 1.00 65.12 99 VAL A C 1
ATOM 812 O O . VAL A 1 99 ? 13.778 6.832 23.480 1.00 65.12 99 VAL A O 1
ATOM 815 N N . SER A 1 100 ? 15.125 5.534 24.708 1.00 68.75 100 SER A N 1
ATOM 816 C CA . SER A 1 100 ? 14.185 5.359 25.823 1.00 68.75 100 SER A CA 1
ATOM 817 C C . SER A 1 100 ? 14.117 6.573 26.760 1.00 68.75 100 SER A C 1
ATOM 819 O O . SER A 1 100 ? 13.271 6.619 27.658 1.00 68.75 100 SER A O 1
ATOM 821 N N . GLY A 1 101 ? 15.011 7.554 26.587 1.00 65.62 101 GLY A N 1
ATOM 822 C CA . GLY A 1 101 ? 15.132 8.731 27.449 1.00 65.62 101 GLY A CA 1
ATOM 823 C C . GLY A 1 101 ? 15.796 8.465 28.809 1.00 65.62 101 GLY A C 1
ATOM 824 O O . GLY A 1 101 ? 15.776 9.328 29.692 1.00 65.62 101 GLY A O 1
ATOM 825 N N . GLU A 1 102 ? 16.390 7.286 29.015 1.00 72.50 102 GLU A N 1
ATOM 826 C CA . GLU A 1 102 ? 17.237 6.968 30.175 1.00 72.50 102 GLU A CA 1
ATOM 827 C C . GLU A 1 102 ? 18.589 7.706 30.156 1.00 72.50 102 GLU A C 1
ATOM 829 O O . GLU A 1 102 ? 19.175 7.969 31.212 1.00 72.50 102 GLU A O 1
ATOM 834 N N . VAL A 1 103 ? 19.051 8.107 28.971 1.00 74.25 103 VAL A N 1
ATOM 835 C CA . VAL A 1 103 ? 20.245 8.926 28.744 1.00 74.25 103 VAL A CA 1
ATOM 836 C C . VAL A 1 103 ? 19.816 10.214 28.054 1.00 74.25 103 VAL A C 1
ATOM 838 O O . VAL A 1 103 ? 19.329 10.199 26.928 1.00 74.25 103 VAL A O 1
ATOM 841 N N . LYS A 1 104 ? 19.996 11.352 28.727 1.00 74.50 104 LYS A N 1
ATOM 842 C CA . LYS A 1 104 ? 19.670 12.665 28.159 1.00 74.50 104 LYS A CA 1
ATOM 843 C C . LYS A 1 104 ? 20.798 13.125 27.246 1.00 74.50 104 LYS A C 1
ATOM 845 O O . LYS A 1 104 ? 21.958 13.070 27.654 1.00 74.50 104 LYS A O 1
ATOM 850 N N . VAL A 1 105 ? 20.449 13.646 26.072 1.00 78.88 105 VAL A N 1
ATOM 851 C CA . VAL A 1 105 ? 21.396 14.248 25.124 1.00 78.88 105 VAL A CA 1
ATOM 852 C C . VAL A 1 105 ? 21.124 15.744 25.016 1.00 78.88 105 VAL A C 1
ATOM 854 O O . VAL A 1 105 ? 20.022 16.168 24.669 1.00 78.88 105 VAL A O 1
ATOM 857 N N . LEU A 1 106 ? 22.133 16.553 25.326 1.00 74.25 106 LEU A N 1
ATOM 858 C CA . LEU A 1 106 ? 22.086 18.010 25.225 1.00 74.25 106 LEU A CA 1
ATOM 859 C C . LEU A 1 106 ? 22.965 18.468 24.064 1.00 74.25 106 LEU A C 1
ATOM 861 O O . LEU A 1 106 ? 24.147 18.122 24.005 1.00 74.25 106 LEU A O 1
ATOM 865 N N . LYS A 1 107 ? 22.400 19.278 23.171 1.00 73.31 107 LYS A N 1
ATOM 866 C CA . LYS A 1 107 ? 23.110 19.908 22.060 1.00 73.31 107 LYS A CA 1
ATOM 867 C C . LYS A 1 107 ? 23.905 21.109 22.579 1.00 73.31 107 LYS A C 1
ATOM 869 O O . LYS A 1 107 ? 23.340 22.044 23.144 1.00 73.31 107 LYS A O 1
ATOM 874 N N . GLY A 1 108 ? 25.226 21.047 22.432 1.00 68.25 108 GLY A N 1
ATOM 875 C CA . GLY A 1 108 ? 26.174 22.086 22.834 1.00 68.25 108 GLY A CA 1
ATOM 876 C C . GLY A 1 108 ? 26.438 23.117 21.732 1.00 68.25 108 GLY A C 1
ATOM 877 O O . GLY A 1 108 ? 25.634 23.305 20.821 1.00 68.25 108 GLY A O 1
ATOM 878 N N . LYS A 1 109 ? 27.584 23.804 21.802 1.00 69.69 109 LYS A N 1
ATOM 879 C CA . LYS A 1 109 ? 27.992 24.787 20.784 1.00 69.69 109 LYS A CA 1
ATOM 880 C C . LYS A 1 109 ? 28.331 24.111 19.453 1.00 69.69 109 LYS A C 1
ATOM 882 O O . LYS A 1 109 ? 28.870 23.002 19.451 1.00 69.69 109 LYS A O 1
ATOM 887 N N . ASP A 1 110 ? 28.046 24.816 18.366 1.00 71.75 110 ASP A N 1
ATOM 888 C CA . ASP A 1 110 ? 28.527 24.497 17.025 1.00 71.75 110 ASP A CA 1
ATOM 889 C C . ASP A 1 110 ? 29.905 25.144 16.810 1.00 71.75 110 ASP A C 1
ATOM 891 O O . ASP A 1 110 ? 30.120 26.312 17.159 1.00 71.75 110 ASP A O 1
ATOM 895 N N . PHE A 1 111 ? 30.856 24.365 16.302 1.00 66.00 111 PHE A N 1
ATOM 896 C CA . PHE A 1 111 ? 32.216 24.796 15.997 1.00 66.00 111 PHE A CA 1
ATOM 897 C C . PHE A 1 111 ? 32.408 25.170 14.517 1.00 66.00 111 PHE A C 1
ATOM 899 O O . PHE A 1 111 ? 33.477 25.677 14.162 1.00 66.00 111 PHE A O 1
ATOM 906 N N . ALA A 1 112 ? 31.401 24.973 13.658 1.00 55.00 112 ALA A N 1
ATOM 907 C CA . ALA A 1 112 ? 31.451 25.347 12.249 1.00 55.00 112 ALA A CA 1
ATOM 908 C C . ALA A 1 112 ? 31.298 26.868 12.021 1.00 55.00 112 ALA A C 1
ATOM 910 O O . ALA A 1 112 ? 30.522 27.538 12.707 1.00 55.00 112 ALA A O 1
ATOM 911 N N . PRO A 1 113 ? 32.019 27.456 11.045 1.00 45.59 113 PRO A N 1
ATOM 912 C CA . PRO A 1 113 ? 31.831 28.855 10.673 1.00 45.59 113 PRO A CA 1
ATOM 913 C C . PRO A 1 113 ? 30.495 29.057 9.927 1.00 45.59 113 PRO A C 1
ATOM 915 O O . PRO A 1 113 ? 30.130 28.216 9.103 1.00 45.59 113 PRO A O 1
ATOM 918 N N . PRO A 1 114 ? 29.773 30.174 10.145 1.00 38.56 114 PRO A N 1
ATOM 919 C CA . PRO A 1 114 ? 28.529 30.445 9.429 1.00 38.56 114 PRO A CA 1
ATOM 920 C C . PRO A 1 114 ? 28.775 30.695 7.925 1.00 38.56 114 PRO A C 1
ATOM 922 O O . PRO A 1 114 ? 29.813 31.256 7.556 1.00 38.56 114 PRO A O 1
ATOM 925 N N . PRO A 1 115 ? 27.831 30.309 7.045 1.00 34.41 115 PRO A N 1
ATOM 926 C CA . PRO A 1 115 ? 27.983 30.445 5.598 1.00 34.41 115 PRO A CA 1
ATOM 927 C C . PRO A 1 115 ? 27.925 31.917 5.136 1.00 34.41 115 PRO A C 1
ATOM 929 O O . PRO A 1 115 ? 27.215 32.726 5.739 1.00 34.41 115 PRO A O 1
ATOM 932 N N . PRO A 1 116 ? 28.645 32.291 4.059 1.00 31.64 116 PRO A N 1
ATOM 933 C CA . PRO A 1 116 ? 28.673 33.667 3.570 1.00 31.64 116 PRO A CA 1
ATOM 934 C C . PRO A 1 116 ? 27.338 34.068 2.925 1.00 31.64 116 PRO A C 1
ATOM 936 O O . PRO A 1 116 ? 26.844 33.402 2.016 1.00 31.64 116 PRO A O 1
ATOM 939 N N . SER A 1 117 ? 26.771 35.192 3.364 1.00 37.25 117 SER A N 1
ATOM 940 C CA . SER A 1 117 ? 25.607 35.827 2.743 1.00 37.25 117 SER A CA 1
ATOM 941 C C . SER A 1 117 ? 26.037 36.774 1.614 1.00 37.25 117 SER A C 1
ATOM 943 O O . SER A 1 117 ? 26.902 37.621 1.848 1.00 37.25 117 SER A O 1
ATOM 945 N N . ASN A 1 118 ? 25.360 36.671 0.459 1.00 33.44 118 ASN A N 1
ATOM 946 C CA . ASN A 1 118 ? 25.232 37.631 -0.661 1.00 33.44 118 ASN A CA 1
ATOM 947 C C . ASN A 1 118 ? 25.870 37.181 -1.993 1.00 33.44 118 ASN A C 1
ATOM 949 O O . ASN A 1 118 ? 27.085 37.245 -2.163 1.00 33.44 118 ASN A O 1
ATOM 953 N N . MET A 1 119 ? 25.028 36.889 -2.995 1.00 30.72 119 MET A N 1
ATOM 954 C CA . MET A 1 119 ? 25.285 37.330 -4.372 1.00 30.72 119 MET A CA 1
ATOM 955 C C . MET A 1 119 ? 23.963 37.509 -5.139 1.00 30.72 119 MET A C 1
ATOM 957 O O . MET A 1 119 ? 23.170 36.581 -5.281 1.00 30.72 119 MET A O 1
ATOM 961 N N . GLU A 1 120 ? 23.734 38.755 -5.551 1.00 28.11 120 GLU A N 1
ATOM 962 C CA . GLU A 1 120 ? 22.617 39.263 -6.347 1.00 28.11 120 GLU A CA 1
ATOM 963 C C . GLU A 1 120 ? 22.582 38.657 -7.757 1.00 28.11 120 GLU A C 1
ATOM 965 O O . GLU A 1 120 ? 23.606 38.278 -8.326 1.00 28.11 120 GLU A O 1
ATOM 970 N N . GLY A 1 121 ? 21.377 38.589 -8.325 1.00 30.42 121 GLY A N 1
ATOM 971 C CA . GLY A 1 121 ? 21.132 38.086 -9.669 1.00 30.42 121 GLY A CA 1
ATOM 972 C C . GLY A 1 121 ? 21.580 39.020 -10.797 1.00 30.42 121 GLY A C 1
ATOM 973 O O . GLY A 1 121 ? 21.705 40.232 -10.637 1.00 30.42 121 GLY A O 1
ATOM 974 N N . GLY A 1 122 ? 21.726 38.418 -11.980 1.00 24.44 122 GLY A N 1
ATOM 975 C CA . GLY A 1 122 ? 21.786 39.110 -13.264 1.00 24.44 122 GLY A CA 1
ATOM 976 C C . GLY A 1 122 ? 22.732 38.439 -14.258 1.00 24.44 122 GLY A C 1
ATOM 977 O O . GLY A 1 122 ? 23.942 38.559 -14.122 1.00 24.44 122 GLY A O 1
ATOM 978 N N . MET A 1 123 ? 22.186 37.805 -15.301 1.00 23.33 123 MET A N 1
ATOM 979 C CA . MET A 1 123 ? 22.889 37.564 -16.569 1.00 23.33 123 MET A CA 1
ATOM 980 C C . MET A 1 123 ? 21.948 37.883 -17.752 1.00 23.33 123 MET A C 1
ATOM 982 O O . MET A 1 123 ? 20.733 37.738 -17.611 1.00 23.33 123 MET A O 1
ATOM 986 N N . PRO A 1 124 ? 22.478 38.380 -18.887 1.00 26.89 124 PRO A N 1
ATOM 987 C CA . PRO A 1 124 ? 21.776 39.274 -19.807 1.00 26.89 124 PRO A CA 1
ATOM 988 C C . PRO A 1 124 ? 21.151 38.580 -21.027 1.00 26.89 124 PRO A C 1
ATOM 990 O O . PRO A 1 124 ? 21.580 37.515 -21.462 1.00 26.89 124 PRO A O 1
ATOM 993 N N . VAL A 1 125 ? 20.166 39.264 -21.618 1.00 28.44 125 VAL A N 1
ATOM 994 C CA . VAL A 1 125 ? 19.535 38.971 -22.916 1.00 28.44 125 VAL A CA 1
ATOM 995 C C . VAL A 1 125 ? 20.463 39.385 -24.066 1.00 28.44 125 VAL A C 1
ATOM 997 O O . VAL A 1 125 ? 20.995 40.495 -24.049 1.00 28.44 125 VAL A O 1
ATOM 1000 N N . ALA A 1 126 ? 20.587 38.548 -25.103 1.00 23.77 126 ALA A N 1
ATOM 1001 C CA . ALA A 1 126 ? 21.131 38.939 -26.405 1.00 23.77 126 ALA A CA 1
ATOM 1002 C C . ALA A 1 126 ? 20.293 38.369 -27.565 1.00 23.77 126 ALA A C 1
ATOM 1004 O O . ALA A 1 126 ? 19.782 37.254 -27.520 1.00 23.77 126 ALA A O 1
ATOM 1005 N N . THR A 1 127 ? 20.135 39.218 -28.573 1.00 25.02 127 THR A N 1
ATOM 1006 C CA . THR A 1 127 ? 19.161 39.252 -29.669 1.00 25.02 127 THR A CA 1
ATOM 1007 C C . THR A 1 127 ? 19.527 38.433 -30.915 1.00 25.02 127 THR A C 1
ATOM 1009 O O . THR A 1 127 ? 20.696 38.192 -31.201 1.00 25.02 127 THR A O 1
ATOM 1012 N N . LEU A 1 128 ? 18.484 38.101 -31.688 1.00 27.94 128 LEU A N 1
ATOM 1013 C CA . LEU A 1 128 ? 18.470 37.533 -33.049 1.00 27.94 128 LEU A CA 1
ATOM 1014 C C . LEU A 1 128 ? 19.297 38.326 -34.083 1.00 27.94 128 LEU A C 1
ATOM 1016 O O . LEU A 1 128 ? 19.446 39.542 -33.947 1.00 27.94 128 LEU A O 1
ATOM 1020 N N . PRO A 1 129 ? 19.635 37.680 -35.218 1.00 27.70 129 PRO A N 1
ATOM 1021 C CA . PRO A 1 129 ? 19.491 38.342 -36.510 1.00 27.70 129 PRO A CA 1
ATOM 1022 C C . PRO A 1 129 ? 18.642 37.547 -37.519 1.00 27.70 129 PRO A C 1
ATOM 1024 O O . PRO A 1 129 ? 18.794 36.339 -37.702 1.00 27.70 129 PRO A O 1
ATOM 1027 N N . GLU A 1 130 ? 17.775 38.284 -38.214 1.00 25.44 130 GLU A N 1
ATOM 1028 C CA . GLU A 1 130 ? 17.110 37.897 -39.458 1.00 25.44 130 GLU A CA 1
ATOM 1029 C C . GLU A 1 130 ? 18.112 37.828 -40.622 1.00 25.44 130 GLU A C 1
ATOM 1031 O O . GLU A 1 130 ? 18.945 38.716 -40.794 1.00 25.44 130 GLU A O 1
ATOM 1036 N N . SER A 1 131 ? 17.953 36.842 -41.508 1.00 26.41 131 SER A N 1
ATOM 1037 C CA . SER A 1 131 ? 17.977 37.102 -42.954 1.00 26.41 131 SER A CA 1
ATOM 1038 C C . SER A 1 131 ? 17.283 35.976 -43.727 1.00 26.41 131 SER A C 1
ATOM 1040 O O . SER A 1 131 ? 17.487 34.786 -43.499 1.00 26.41 131 SER A O 1
ATOM 1042 N N . VAL A 1 132 ? 16.405 36.402 -44.629 1.00 26.58 132 VAL A N 1
ATOM 1043 C CA . VAL A 1 132 ? 15.540 35.617 -45.511 1.00 26.58 132 VAL A CA 1
ATOM 1044 C C . VAL A 1 132 ? 16.224 35.461 -46.865 1.00 26.58 132 VAL A C 1
ATOM 1046 O O . VAL A 1 132 ? 16.564 36.486 -47.444 1.00 26.58 132 VAL A O 1
ATOM 1049 N N . VAL A 1 133 ? 16.300 34.246 -47.436 1.00 27.77 133 VAL A N 1
ATOM 1050 C CA . VAL A 1 133 ? 16.263 34.051 -48.904 1.00 27.77 133 VAL A CA 1
ATOM 1051 C C . VAL A 1 133 ? 15.520 32.756 -49.295 1.00 27.77 133 VAL A C 1
ATOM 1053 O O . VAL A 1 133 ? 15.966 31.637 -49.078 1.00 27.77 133 VAL A O 1
ATOM 1056 N N . THR A 1 134 ? 14.347 32.999 -49.877 1.00 25.75 134 THR A N 1
ATOM 1057 C CA . THR A 1 134 ? 13.464 32.266 -50.808 1.00 25.75 134 THR A CA 1
ATOM 1058 C C . THR A 1 134 ? 13.753 30.835 -51.303 1.00 25.75 134 THR A C 1
ATOM 1060 O O . THR A 1 134 ? 14.779 30.525 -51.901 1.00 25.75 134 THR A O 1
ATOM 1063 N N . ARG A 1 135 ? 12.676 30.037 -51.233 1.00 26.72 135 ARG A N 1
ATOM 1064 C CA . ARG A 1 135 ? 12.383 28.754 -51.897 1.00 26.72 135 ARG A CA 1
ATOM 1065 C C . ARG A 1 135 ? 12.046 28.940 -53.388 1.00 26.72 135 ARG A C 1
ATOM 1067 O O . ARG A 1 135 ? 11.216 29.785 -53.713 1.00 26.72 135 ARG A O 1
ATOM 1074 N N . ALA A 1 136 ? 12.566 28.075 -54.264 1.00 25.09 136 ALA A N 1
ATOM 1075 C CA . ALA A 1 136 ? 12.041 27.865 -55.620 1.00 25.09 136 ALA A CA 1
ATOM 1076 C C . ALA A 1 136 ? 12.114 26.379 -56.039 1.00 25.09 136 ALA A C 1
ATOM 1078 O O . ALA A 1 136 ? 13.100 25.692 -55.790 1.00 25.09 136 ALA A O 1
ATOM 1079 N N . LYS A 1 137 ? 11.045 25.894 -56.680 1.00 25.61 137 LYS A N 1
ATOM 1080 C CA . LYS A 1 137 ? 10.892 24.630 -57.439 1.00 25.61 137 LYS A CA 1
ATOM 1081 C C . LYS A 1 137 ? 9.734 24.869 -58.436 1.00 25.61 137 LYS A C 1
ATOM 1083 O O . LYS A 1 137 ? 8.889 25.701 -58.099 1.00 25.61 137 LYS A O 1
ATOM 1088 N N . PRO A 1 138 ? 9.539 24.109 -59.536 1.00 38.62 138 PRO A N 1
ATOM 1089 C CA . PRO A 1 138 ? 10.428 23.222 -60.303 1.00 38.62 138 PRO A CA 1
ATOM 1090 C C . PRO A 1 138 ? 10.453 23.574 -61.820 1.00 38.62 138 PRO A C 1
ATOM 1092 O O . PRO A 1 138 ? 9.668 24.394 -62.287 1.00 38.62 138 PRO A O 1
ATOM 1095 N N . ALA A 1 139 ? 11.278 22.888 -62.620 1.00 24.58 139 ALA A N 1
ATOM 1096 C CA . ALA A 1 139 ? 11.092 22.794 -64.074 1.00 24.58 139 ALA A CA 1
ATOM 1097 C C . ALA A 1 139 ? 11.167 21.323 -64.523 1.00 24.58 139 ALA A C 1
ATOM 1099 O O . ALA A 1 139 ? 12.024 20.571 -64.063 1.00 24.58 139 ALA A O 1
ATOM 1100 N N . GLN A 1 140 ? 10.221 20.921 -65.374 1.00 27.94 140 GLN A N 1
ATOM 1101 C CA . GLN A 1 140 ? 10.042 19.580 -65.939 1.00 27.94 140 GLN A CA 1
ATOM 1102 C C . GLN A 1 140 ? 10.623 19.466 -67.362 1.00 27.94 140 GLN A C 1
ATOM 1104 O O . GLN A 1 140 ? 10.509 20.410 -68.140 1.00 27.94 140 GLN A O 1
ATOM 1109 N N . ALA A 1 141 ? 11.040 18.226 -67.680 1.00 30.80 141 ALA A N 1
ATOM 1110 C CA . ALA A 1 141 ? 11.111 17.541 -68.990 1.00 30.80 141 ALA A CA 1
ATOM 1111 C C . ALA A 1 141 ? 12.333 17.815 -69.911 1.00 30.80 141 ALA A C 1
ATOM 1113 O O . ALA A 1 141 ? 12.865 18.921 -69.871 1.00 30.80 141 ALA A O 1
ATOM 1114 N N . PRO A 1 142 ? 12.770 16.847 -70.770 1.00 33.78 142 PRO A N 1
ATOM 1115 C CA . PRO A 1 142 ? 12.014 15.685 -71.274 1.00 33.78 142 PRO A CA 1
ATOM 1116 C C . PRO A 1 142 ? 12.704 14.298 -71.240 1.00 33.78 142 PRO A C 1
ATOM 1118 O O . PRO A 1 142 ? 13.910 14.152 -71.073 1.00 33.78 142 PRO A O 1
ATOM 1121 N N . LEU A 1 143 ? 11.864 13.276 -71.449 1.00 38.44 143 LEU A N 1
ATOM 1122 C CA . LEU A 1 143 ? 12.200 11.885 -71.770 1.00 38.44 143 LEU A CA 1
ATOM 1123 C C . LEU A 1 143 ? 12.966 11.777 -73.102 1.00 38.44 143 LEU A C 1
ATOM 1125 O O . LEU A 1 143 ? 12.524 12.326 -74.111 1.00 38.44 143 LEU A O 1
ATOM 1129 N N . GLY A 1 144 ? 14.046 10.992 -73.114 1.00 30.30 144 GLY A N 1
ATOM 1130 C CA . GLY A 1 144 ? 14.769 10.552 -74.310 1.00 30.30 144 GLY A CA 1
ATOM 1131 C C . GLY A 1 144 ? 14.950 9.031 -74.302 1.00 30.30 144 GLY A C 1
ATOM 1132 O O . GLY A 1 144 ? 15.318 8.452 -73.284 1.00 30.30 144 GLY A O 1
ATOM 1133 N N . GLN A 1 145 ? 14.621 8.391 -75.424 1.00 32.75 145 GLN A N 1
ATOM 1134 C CA . GLN A 1 145 ? 14.594 6.943 -75.636 1.00 32.75 145 GLN A CA 1
ATOM 1135 C C . GLN A 1 145 ? 15.990 6.308 -75.788 1.00 32.75 145 GLN A C 1
ATOM 1137 O O . GLN A 1 145 ? 16.857 6.867 -76.447 1.00 32.75 145 GLN A O 1
ATOM 1142 N N . GLY A 1 146 ? 16.117 5.080 -75.269 1.00 34.34 146 GLY A N 1
ATOM 1143 C CA . GLY A 1 146 ? 16.688 3.901 -75.937 1.00 34.34 146 GLY A CA 1
ATOM 1144 C C . GLY A 1 146 ? 18.046 4.000 -76.643 1.00 34.34 146 GLY A C 1
ATOM 1145 O O . GLY A 1 146 ? 18.117 4.345 -77.818 1.00 34.34 146 GLY A O 1
ATOM 1146 N N . GLY A 1 147 ? 19.082 3.480 -75.984 1.00 32.44 147 GLY A N 1
ATOM 1147 C CA . GLY A 1 147 ? 20.301 2.982 -76.619 1.00 32.44 147 GLY A CA 1
ATOM 1148 C C . GLY A 1 147 ? 20.952 1.930 -75.723 1.00 32.44 147 GLY A C 1
ATOM 1149 O O . GLY A 1 147 ? 21.318 2.235 -74.594 1.00 32.44 147 GLY A O 1
ATOM 1150 N N . GLN A 1 148 ? 21.065 0.684 -76.194 1.00 47.31 148 GLN A N 1
ATOM 1151 C CA . GLN A 1 148 ? 21.943 -0.309 -75.571 1.00 47.31 148 GLN A CA 1
ATOM 1152 C C . GLN A 1 148 ? 23.388 0.145 -75.798 1.00 47.31 148 GLN A C 1
ATOM 1154 O O . GLN A 1 148 ? 23.933 -0.055 -76.884 1.00 47.31 148 GLN A O 1
ATOM 1159 N N . SER A 1 149 ? 23.996 0.767 -74.790 1.00 39.81 149 SER A N 1
ATOM 1160 C CA . SER A 1 149 ? 25.440 0.938 -74.728 1.00 39.81 149 SER A CA 1
ATOM 1161 C C . SER A 1 149 ? 26.031 -0.220 -73.920 1.00 39.81 149 SER A C 1
ATOM 1163 O O . SER A 1 149 ? 25.621 -0.510 -72.799 1.00 39.81 149 SER A O 1
ATOM 1165 N N . THR A 1 150 ? 27.020 -0.906 -74.488 1.00 46.09 150 THR A N 1
ATOM 1166 C CA . THR A 1 150 ? 28.003 -1.683 -73.719 1.00 46.09 150 THR A CA 1
ATOM 1167 C C . THR A 1 150 ? 29.014 -0.715 -73.103 1.00 46.09 150 THR A C 1
ATOM 1169 O O . THR A 1 150 ? 30.218 -0.825 -73.331 1.00 46.09 150 THR A O 1
ATOM 1172 N N . GLU A 1 151 ? 28.514 0.304 -72.410 1.00 54.09 151 GLU A N 1
ATOM 1173 C CA . GLU A 1 151 ? 29.325 1.139 -71.537 1.00 54.09 151 GLU A CA 1
ATOM 1174 C C . GLU A 1 151 ? 29.533 0.377 -70.232 1.00 54.09 151 GLU A C 1
ATOM 1176 O O . GLU A 1 151 ? 28.670 -0.381 -69.789 1.00 54.09 151 GLU A O 1
ATOM 1181 N N . ASP A 1 152 ? 30.703 0.545 -69.626 1.00 64.25 152 ASP A N 1
ATOM 1182 C CA . ASP A 1 152 ? 30.988 0.052 -68.281 1.00 64.25 152 ASP A CA 1
ATOM 1183 C C . ASP A 1 152 ? 30.152 0.913 -67.314 1.00 64.25 152 ASP A C 1
ATOM 1185 O O . ASP A 1 152 ? 30.661 1.864 -66.725 1.00 64.25 152 ASP A O 1
ATOM 1189 N N . ILE A 1 153 ? 28.832 0.667 -67.266 1.00 75.44 153 ILE A N 1
ATOM 1190 C CA . ILE A 1 153 ? 27.857 1.455 -66.504 1.00 75.44 153 ILE A CA 1
ATOM 1191 C C . ILE A 1 153 ? 28.339 1.487 -65.057 1.00 75.44 153 ILE A C 1
ATOM 1193 O O . ILE A 1 153 ? 28.547 0.441 -64.437 1.00 75.44 153 ILE A O 1
ATOM 1197 N N . ARG A 1 154 ? 28.557 2.697 -64.540 1.00 85.81 154 ARG A N 1
ATOM 1198 C CA . ARG A 1 154 ? 28.916 2.939 -63.146 1.00 85.81 154 ARG A CA 1
ATOM 1199 C C . ARG A 1 154 ? 27.757 3.622 -62.441 1.00 85.81 154 ARG A C 1
ATOM 1201 O O . ARG A 1 154 ? 27.241 4.630 -62.909 1.00 85.81 154 ARG A O 1
ATOM 1208 N N . GLU A 1 155 ? 27.377 3.068 -61.306 1.00 90.25 155 GLU A N 1
ATOM 1209 C CA . GLU A 1 155 ? 26.300 3.523 -60.446 1.00 90.25 155 GLU A CA 1
ATOM 1210 C C . GLU A 1 155 ? 26.862 3.955 -59.087 1.00 90.25 155 GLU A C 1
ATOM 1212 O O . GLU A 1 155 ? 27.959 3.556 -58.686 1.00 90.25 155 GLU A O 1
ATOM 1217 N N . ALA A 1 156 ? 26.105 4.781 -58.370 1.00 90.62 156 ALA A N 1
ATOM 1218 C CA . ALA A 1 156 ? 26.371 5.082 -56.970 1.00 90.62 156 ALA A CA 1
ATOM 1219 C C . ALA A 1 156 ? 25.490 4.219 -56.060 1.00 90.62 156 ALA A C 1
ATOM 1221 O O . ALA A 1 156 ? 24.417 3.777 -56.467 1.00 90.62 156 ALA A O 1
ATOM 1222 N N . LEU A 1 157 ? 25.933 3.991 -54.831 1.00 93.31 157 LEU A N 1
ATOM 1223 C CA . LEU A 1 157 ? 25.136 3.400 -53.762 1.00 93.31 157 LEU A CA 1
ATOM 1224 C C . LEU A 1 157 ? 25.070 4.395 -52.606 1.00 93.31 157 LEU A C 1
ATOM 1226 O O . LEU A 1 157 ? 26.106 4.773 -52.059 1.00 93.31 157 LEU A O 1
ATOM 1230 N N . ASP A 1 158 ? 23.856 4.789 -52.235 1.00 94.69 158 ASP A N 1
ATOM 1231 C CA . ASP A 1 158 ? 23.619 5.632 -51.067 1.00 94.69 158 ASP A CA 1
ATOM 1232 C C . ASP A 1 158 ? 23.181 4.764 -49.890 1.00 94.69 158 ASP A C 1
ATOM 1234 O O . ASP A 1 158 ? 22.256 3.959 -50.004 1.00 94.69 158 ASP A O 1
ATOM 1238 N N . LEU A 1 159 ? 23.831 4.931 -48.745 1.00 96.81 159 LEU A N 1
ATOM 1239 C CA . LEU A 1 159 ? 23.468 4.278 -47.492 1.00 96.81 159 LEU A CA 1
ATOM 1240 C C . LEU A 1 159 ? 22.925 5.325 -46.531 1.00 96.81 159 LEU A C 1
ATOM 1242 O O . LEU A 1 159 ? 23.500 6.407 -46.420 1.00 96.81 159 LEU A O 1
ATOM 1246 N N . TYR A 1 160 ? 21.846 4.998 -45.829 1.00 95.44 160 TYR A N 1
ATOM 1247 C CA . TYR A 1 160 ? 21.288 5.840 -44.779 1.00 95.44 160 TYR A CA 1
ATOM 1248 C C . TYR A 1 160 ? 20.838 4.993 -43.597 1.00 95.44 160 TYR A C 1
ATOM 1250 O O . TYR A 1 160 ? 20.099 4.023 -43.781 1.00 95.44 160 TYR A O 1
ATOM 1258 N N . CYS A 1 161 ? 21.241 5.392 -42.394 1.00 93.62 161 CYS A N 1
ATOM 1259 C CA . CYS A 1 161 ? 20.716 4.814 -41.166 1.00 93.62 161 CYS A CA 1
ATOM 1260 C C . CYS A 1 161 ? 20.224 5.915 -40.224 1.00 93.62 161 CYS A C 1
ATOM 1262 O O . CYS A 1 161 ? 20.918 6.910 -39.994 1.00 93.62 161 CYS A O 1
ATOM 1264 N N . ALA A 1 162 ? 19.025 5.718 -39.685 1.00 91.25 162 ALA A N 1
ATOM 1265 C CA . ALA A 1 162 ? 18.423 6.579 -38.677 1.00 91.25 162 ALA A CA 1
ATOM 1266 C C . ALA A 1 162 ? 18.325 5.869 -37.322 1.00 91.25 162 ALA A C 1
ATOM 1268 O O . ALA A 1 162 ? 18.200 4.644 -37.237 1.00 91.25 162 ALA A O 1
ATOM 1269 N N . LEU A 1 163 ? 18.339 6.666 -36.264 1.00 88.00 163 LEU A N 1
ATOM 1270 C CA . LEU A 1 163 ? 18.099 6.274 -34.884 1.00 88.00 163 LEU A CA 1
ATOM 1271 C C . LEU A 1 163 ? 16.583 6.127 -34.612 1.00 88.00 163 LEU A C 1
ATOM 1273 O O . LEU A 1 163 ? 15.762 6.461 -35.477 1.00 88.00 163 LEU A O 1
ATOM 1277 N N . PRO A 1 164 ? 16.165 5.600 -33.443 1.00 82.31 164 PRO A N 1
ATOM 1278 C CA . PRO A 1 164 ? 14.748 5.351 -33.161 1.00 82.31 164 PRO A CA 1
ATOM 1279 C C . PRO A 1 164 ? 13.849 6.591 -33.251 1.00 82.31 164 PRO A C 1
ATOM 1281 O O . PRO A 1 164 ? 12.704 6.485 -33.683 1.00 82.31 164 PRO A O 1
ATOM 1284 N N . ASP A 1 165 ? 14.371 7.765 -32.898 1.00 78.44 165 ASP A N 1
ATOM 1285 C CA . ASP A 1 165 ? 13.689 9.064 -32.981 1.00 78.44 165 ASP A CA 1
ATOM 1286 C C . ASP A 1 165 ? 13.687 9.673 -34.402 1.00 78.44 165 ASP A C 1
ATOM 1288 O O . ASP A 1 165 ? 13.128 10.747 -34.627 1.00 78.44 165 ASP A O 1
ATOM 1292 N N . GLY A 1 166 ? 14.301 8.989 -35.374 1.00 83.00 166 GLY A N 1
ATOM 1293 C CA . GLY A 1 166 ? 14.453 9.442 -36.756 1.00 83.00 166 GLY A CA 1
ATOM 1294 C C . GLY A 1 166 ? 15.650 10.368 -36.989 1.00 83.00 166 GLY A C 1
ATOM 1295 O O . GLY A 1 166 ? 15.880 10.778 -38.129 1.00 83.00 166 GLY A O 1
ATOM 1296 N N . SER A 1 167 ? 16.426 10.692 -35.953 1.00 87.75 167 SER A N 1
ATOM 1297 C CA . SER A 1 167 ? 17.675 11.440 -36.104 1.00 87.75 167 SER A CA 1
ATOM 1298 C C . SER A 1 167 ? 18.749 10.595 -36.811 1.00 87.75 167 SER A C 1
ATOM 1300 O O . SER A 1 167 ? 18.648 9.366 -36.857 1.00 87.75 167 SER A O 1
ATOM 1302 N N . PRO A 1 168 ? 19.770 11.209 -37.432 1.00 90.00 168 PRO A N 1
ATOM 1303 C CA . PRO A 1 168 ? 20.766 10.446 -38.173 1.00 90.00 168 PRO A CA 1
ATOM 1304 C C . PRO A 1 168 ? 21.716 9.642 -37.276 1.00 90.00 168 PRO A C 1
ATOM 1306 O O . PRO A 1 168 ? 22.262 10.183 -36.316 1.00 90.00 168 PRO A O 1
ATOM 1309 N N . ALA A 1 169 ? 21.988 8.382 -37.635 1.00 90.25 169 ALA A N 1
ATOM 1310 C CA . ALA A 1 169 ? 22.948 7.524 -36.930 1.00 90.25 169 ALA A CA 1
ATOM 1311 C C . ALA A 1 169 ? 24.394 7.882 -37.321 1.00 90.25 169 ALA A C 1
ATOM 1313 O O . ALA A 1 169 ? 25.048 7.195 -38.113 1.00 90.25 169 ALA A O 1
ATOM 1314 N N . ALA A 1 170 ? 24.871 9.020 -36.820 1.00 90.06 170 ALA A N 1
ATOM 1315 C CA . ALA A 1 170 ? 26.190 9.544 -37.146 1.00 90.06 170 ALA A CA 1
ATOM 1316 C C . ALA A 1 170 ? 27.315 8.617 -36.659 1.00 90.06 170 ALA A C 1
ATOM 1318 O O . ALA A 1 170 ? 27.264 8.077 -35.559 1.00 90.06 170 ALA A O 1
ATOM 1319 N N . ASN A 1 171 ? 28.375 8.478 -37.461 1.00 91.31 171 ASN A N 1
ATOM 1320 C CA . ASN A 1 171 ? 29.551 7.645 -37.172 1.00 91.31 171 ASN A CA 1
ATOM 1321 C C . ASN A 1 171 ? 29.288 6.132 -37.062 1.00 91.31 171 ASN A C 1
ATOM 1323 O O . ASN A 1 171 ? 30.216 5.384 -36.746 1.00 91.31 171 ASN A O 1
ATOM 1327 N N . LEU A 1 172 ? 28.076 5.653 -37.364 1.00 91.44 172 LEU A N 1
ATOM 1328 C CA . LEU A 1 172 ? 27.781 4.222 -37.365 1.00 91.44 172 LEU A CA 1
ATOM 1329 C C . LEU A 1 172 ? 28.618 3.522 -38.456 1.00 91.44 172 LEU A C 1
ATOM 1331 O O . LEU A 1 172 ? 28.596 3.959 -39.614 1.00 91.44 172 LEU A O 1
ATOM 1335 N N . PRO A 1 173 ? 29.375 2.457 -38.141 1.00 94.56 173 PRO A N 1
ATOM 1336 C CA . PRO A 1 173 ? 30.128 1.729 -39.151 1.00 94.56 173 PRO A CA 1
ATOM 1337 C C . PRO A 1 173 ? 29.184 0.994 -40.108 1.00 94.56 173 PRO A C 1
ATOM 1339 O O . PRO A 1 173 ? 28.097 0.573 -39.720 1.00 94.56 173 PRO A O 1
ATOM 1342 N N . TYR A 1 174 ? 29.604 0.807 -41.356 1.00 95.25 174 TYR A N 1
ATOM 1343 C CA . TYR A 1 174 ? 28.901 -0.044 -42.313 1.00 95.25 174 TYR A CA 1
ATOM 1344 C C . TYR A 1 174 ? 29.854 -1.000 -43.028 1.00 95.25 174 TYR A C 1
ATOM 1346 O O . TYR A 1 174 ? 31.047 -0.725 -43.210 1.00 95.25 174 TYR A O 1
ATOM 1354 N N . LYS A 1 175 ? 29.296 -2.114 -43.500 1.00 96.31 175 LYS A N 1
ATOM 1355 C CA . LYS A 1 175 ? 29.941 -3.064 -44.405 1.00 96.31 175 LYS A CA 1
ATOM 1356 C C . LYS A 1 175 ? 28.959 -3.446 -45.509 1.00 96.31 175 LYS A C 1
ATOM 1358 O O . LYS A 1 175 ? 27.949 -4.084 -45.253 1.00 96.31 175 LYS A O 1
ATOM 1363 N N . ALA A 1 176 ? 29.270 -3.074 -46.743 1.00 94.12 176 ALA A N 1
ATOM 1364 C CA . ALA A 1 176 ? 28.487 -3.402 -47.927 1.00 94.12 176 ALA A CA 1
ATOM 1365 C C . ALA A 1 176 ? 29.195 -4.503 -48.728 1.00 94.12 176 ALA A C 1
ATOM 1367 O O . ALA A 1 176 ? 30.316 -4.309 -49.201 1.00 94.12 176 ALA A O 1
ATOM 1368 N N . THR A 1 177 ? 28.550 -5.658 -48.869 1.00 94.62 177 THR A N 1
ATOM 1369 C CA . THR A 1 177 ? 29.050 -6.824 -49.606 1.00 94.62 177 THR A CA 1
ATOM 1370 C C . THR A 1 177 ? 28.319 -6.919 -50.940 1.00 94.62 177 THR A C 1
ATOM 1372 O O . THR A 1 177 ? 27.107 -7.117 -50.976 1.00 94.62 177 THR A O 1
ATOM 1375 N N . LEU A 1 178 ? 29.039 -6.748 -52.046 1.00 90.25 178 LEU A N 1
ATOM 1376 C CA . LEU A 1 178 ? 28.495 -6.904 -53.396 1.00 90.25 178 LEU A CA 1
ATOM 1377 C C . LEU A 1 178 ? 28.401 -8.394 -53.756 1.00 90.25 178 LEU A C 1
ATOM 1379 O O . LEU A 1 178 ? 29.198 -9.202 -53.279 1.00 90.25 178 LEU A O 1
ATOM 1383 N N . ALA A 1 179 ? 27.484 -8.774 -54.651 1.00 84.31 179 ALA A N 1
ATOM 1384 C CA . ALA A 1 179 ? 27.317 -10.184 -55.038 1.00 84.31 179 ALA A CA 1
ATOM 1385 C C . ALA A 1 179 ? 28.532 -10.789 -55.774 1.00 84.31 179 ALA A C 1
ATOM 1387 O O . ALA A 1 179 ? 28.618 -12.005 -55.926 1.00 84.31 179 ALA A O 1
ATOM 1388 N N . ASP A 1 180 ? 29.478 -9.957 -56.224 1.00 83.94 180 ASP A N 1
ATOM 1389 C CA . ASP A 1 180 ? 30.765 -10.404 -56.774 1.00 83.94 180 ASP A CA 1
ATOM 1390 C C . ASP A 1 180 ? 31.822 -10.717 -55.693 1.00 83.94 180 ASP A C 1
ATOM 1392 O O . ASP A 1 180 ? 32.938 -11.120 -56.019 1.00 83.94 180 ASP A O 1
ATOM 1396 N N . GLY A 1 181 ? 31.471 -10.554 -54.413 1.00 85.06 181 GLY A N 1
ATOM 1397 C CA . GLY A 1 181 ? 32.335 -10.787 -53.257 1.00 85.06 181 GLY A CA 1
ATOM 1398 C C . GLY A 1 181 ? 33.132 -9.563 -52.800 1.00 85.06 181 GLY A C 1
ATOM 1399 O O . GLY A 1 181 ? 33.822 -9.641 -51.783 1.00 85.06 181 GLY A O 1
ATOM 1400 N N . SER A 1 182 ? 33.049 -8.430 -53.504 1.00 89.50 182 SER A N 1
ATOM 1401 C CA . SER A 1 182 ? 33.714 -7.190 -53.090 1.00 89.50 182 SER A CA 1
ATOM 1402 C C . SER A 1 182 ? 33.080 -6.626 -51.821 1.00 89.50 182 SER A C 1
ATOM 1404 O O . SER A 1 182 ? 31.858 -6.587 -51.688 1.00 89.50 182 SER A O 1
ATOM 1406 N N . VAL A 1 183 ? 33.911 -6.133 -50.901 1.00 93.31 183 VAL A N 1
ATOM 1407 C CA . VAL A 1 183 ? 33.460 -5.581 -49.617 1.00 93.31 183 VAL A CA 1
ATOM 1408 C C . VAL A 1 183 ? 33.900 -4.127 -49.488 1.00 93.31 183 VAL A C 1
ATOM 1410 O O . VAL A 1 183 ? 35.090 -3.824 -49.571 1.00 93.31 183 VAL A O 1
ATOM 1413 N N . LEU A 1 184 ? 32.942 -3.237 -49.236 1.00 93.38 184 LEU A N 1
ATOM 1414 C CA . LEU A 1 184 ? 33.148 -1.812 -48.976 1.00 93.38 184 LEU A CA 1
ATOM 1415 C C . LEU A 1 184 ? 32.859 -1.530 -47.500 1.00 93.38 184 LEU A C 1
ATOM 1417 O O . LEU A 1 184 ? 31.863 -2.013 -46.966 1.00 93.38 184 LEU A O 1
ATOM 1421 N N . LYS A 1 185 ? 33.724 -0.763 -46.834 1.00 95.69 185 LYS A N 1
ATOM 1422 C CA . LYS A 1 185 ? 33.590 -0.429 -45.409 1.00 95.69 185 LYS A CA 1
ATOM 1423 C C . LYS A 1 185 ? 33.825 1.055 -45.179 1.00 95.69 185 LYS A C 1
ATOM 1425 O O . LYS A 1 185 ? 34.660 1.655 -45.853 1.00 95.69 185 LYS A O 1
ATOM 1430 N N . GLY A 1 186 ? 33.147 1.607 -44.186 1.00 94.88 186 GLY A N 1
ATOM 1431 C CA . GLY A 1 186 ? 33.321 2.987 -43.751 1.00 94.88 186 GLY A CA 1
ATOM 1432 C C . GLY A 1 186 ? 32.423 3.304 -42.564 1.00 94.88 186 GLY A C 1
ATOM 1433 O O . GLY A 1 186 ? 31.912 2.398 -41.911 1.00 94.88 186 GLY A O 1
ATOM 1434 N N . THR A 1 187 ? 32.229 4.591 -42.305 1.00 95.88 187 THR A N 1
ATOM 1435 C CA . THR A 1 187 ? 31.302 5.111 -41.295 1.00 95.88 187 THR A CA 1
ATOM 1436 C C . THR A 1 187 ? 30.328 6.079 -41.948 1.00 95.88 187 THR A C 1
ATOM 1438 O O . THR A 1 187 ? 30.684 6.751 -42.920 1.00 95.88 187 THR A O 1
ATOM 1441 N N . LEU A 1 188 ? 29.109 6.151 -41.421 1.00 95.25 188 LEU A N 1
ATOM 1442 C CA . LEU A 1 188 ? 28.142 7.171 -41.811 1.00 95.25 188 LEU A CA 1
ATOM 1443 C C . LEU A 1 188 ? 28.616 8.558 -41.350 1.00 95.25 188 LEU A C 1
ATOM 1445 O O . LEU A 1 188 ? 29.257 8.692 -40.305 1.00 95.25 188 LEU A O 1
ATOM 1449 N N . ASP A 1 189 ? 28.315 9.584 -42.139 1.00 94.44 189 ASP A N 1
ATOM 1450 C CA . ASP A 1 189 ? 28.628 10.975 -41.821 1.00 94.44 189 ASP A CA 1
ATOM 1451 C C . ASP A 1 189 ? 27.686 11.559 -40.747 1.00 94.44 189 ASP A C 1
ATOM 1453 O O . ASP A 1 189 ? 26.817 10.876 -40.204 1.00 94.44 189 ASP A O 1
ATOM 1457 N N . ALA A 1 190 ? 27.839 12.850 -40.434 1.00 91.56 190 ALA A N 1
ATOM 1458 C CA . ALA A 1 190 ? 26.995 13.547 -39.455 1.00 91.56 190 ALA A CA 1
ATOM 1459 C C . ALA A 1 190 ? 25.498 13.596 -39.834 1.00 91.56 190 ALA A C 1
ATOM 1461 O O . ALA A 1 190 ? 24.660 13.874 -38.982 1.00 91.56 190 ALA A O 1
ATOM 1462 N N . SER A 1 191 ? 25.158 13.338 -41.100 1.00 92.69 191 SER A N 1
ATOM 1463 C CA . SER A 1 191 ? 23.785 13.223 -41.602 1.00 92.69 191 SER A CA 1
ATOM 1464 C C . SER A 1 191 ? 23.322 11.766 -41.704 1.00 92.69 191 SER A C 1
ATOM 1466 O O . SER A 1 191 ? 22.273 11.507 -42.295 1.00 92.69 191 SER A O 1
ATOM 1468 N N . GLY A 1 192 ? 24.066 10.812 -41.127 1.00 92.62 192 GLY A N 1
ATOM 1469 C CA . GLY A 1 192 ? 23.741 9.385 -41.155 1.00 92.62 192 GLY A CA 1
ATOM 1470 C C . GLY A 1 192 ? 23.852 8.782 -42.554 1.00 92.62 192 GLY A C 1
ATOM 1471 O O . GLY A 1 192 ? 23.213 7.767 -42.828 1.00 92.62 192 GLY A O 1
ATOM 1472 N N . LEU A 1 193 ? 24.610 9.416 -43.455 1.00 94.94 193 LEU A N 1
ATOM 1473 C CA . LEU A 1 193 ? 24.727 9.035 -44.859 1.00 94.94 193 LEU A CA 1
ATOM 1474 C C . LEU A 1 193 ? 26.120 8.496 -45.188 1.00 94.94 193 LEU A C 1
ATOM 1476 O O . LEU A 1 193 ? 27.130 8.927 -44.637 1.00 94.94 193 LEU A O 1
ATOM 1480 N N . ALA A 1 194 ? 26.183 7.582 -46.152 1.00 96.38 194 ALA A N 1
ATOM 1481 C CA . ALA A 1 194 ? 27.411 7.285 -46.878 1.00 96.38 194 ALA A CA 1
ATOM 1482 C C . ALA A 1 194 ? 27.120 7.190 -48.375 1.00 96.38 194 ALA A C 1
ATOM 1484 O O . ALA A 1 194 ? 26.224 6.460 -48.796 1.00 96.38 194 ALA A O 1
ATOM 1485 N N . HIS A 1 195 ? 27.900 7.917 -49.172 1.00 95.50 195 HIS A N 1
ATOM 1486 C CA . HIS A 1 195 ? 27.817 7.903 -50.629 1.00 95.50 195 HIS A CA 1
ATOM 1487 C C . HIS A 1 195 ? 28.988 7.106 -51.212 1.00 95.50 195 HIS A C 1
ATOM 1489 O O . HIS A 1 195 ? 30.151 7.461 -51.007 1.00 95.50 195 HIS A O 1
ATOM 1495 N N . LEU A 1 196 ? 28.686 6.036 -51.946 1.00 93.44 196 LEU A N 1
ATOM 1496 C CA . LEU A 1 196 ? 29.663 5.132 -52.554 1.00 93.44 196 LEU A CA 1
ATOM 1497 C C . LEU A 1 196 ? 29.584 5.228 -54.088 1.00 93.44 196 LEU A C 1
ATOM 1499 O O . LEU A 1 196 ? 28.749 4.555 -54.697 1.00 93.44 196 LEU A O 1
ATOM 1503 N N . PRO A 1 197 ? 30.418 6.057 -54.740 1.00 91.88 197 PRO A N 1
ATOM 1504 C CA . PRO A 1 197 ? 30.361 6.241 -56.186 1.00 91.88 197 PRO A CA 1
ATOM 1505 C C . PRO A 1 197 ? 31.111 5.141 -56.958 1.00 91.88 197 PRO A C 1
ATOM 1507 O O . PRO A 1 197 ? 31.964 4.435 -56.423 1.00 91.88 197 PRO A O 1
ATOM 1510 N N . ASN A 1 198 ? 30.874 5.091 -58.271 1.00 88.88 198 ASN A N 1
ATOM 1511 C CA . ASN A 1 198 ? 31.659 4.335 -59.259 1.00 88.88 198 ASN A CA 1
ATOM 1512 C C . ASN A 1 198 ? 31.596 2.792 -59.162 1.00 88.88 198 ASN A C 1
ATOM 1514 O O . ASN A 1 198 ? 32.534 2.092 -59.568 1.00 88.88 198 ASN A O 1
ATOM 1518 N N . LEU A 1 199 ? 30.479 2.244 -58.685 1.00 88.56 199 LEU A N 1
ATOM 1519 C CA . LEU A 1 199 ? 30.238 0.802 -58.561 1.00 88.56 199 LEU A CA 1
ATOM 1520 C C . LEU A 1 199 ? 29.612 0.223 -59.835 1.00 88.56 199 LEU A C 1
ATOM 1522 O O . LEU A 1 199 ? 28.933 0.927 -60.569 1.00 88.56 199 LEU A O 1
ATOM 1526 N N . LYS A 1 200 ? 29.828 -1.061 -60.126 1.00 87.00 200 LYS A N 1
ATOM 1527 C CA . LYS A 1 200 ? 29.095 -1.737 -61.212 1.00 87.00 200 LYS A CA 1
ATOM 1528 C C . LYS A 1 200 ? 27.676 -2.101 -60.748 1.00 87.00 200 LYS A C 1
ATOM 1530 O O . LYS A 1 200 ? 27.540 -2.425 -59.569 1.00 87.00 200 LYS A O 1
ATOM 1535 N N . PRO A 1 201 ? 26.676 -2.144 -61.653 1.00 87.19 201 PRO A N 1
ATOM 1536 C CA . PRO A 1 201 ? 25.338 -2.650 -61.369 1.00 87.19 201 PRO A CA 1
ATOM 1537 C C . PRO A 1 201 ? 25.369 -4.007 -60.663 1.00 87.19 201 PRO A C 1
ATOM 1539 O O . PRO A 1 201 ? 25.720 -5.019 -61.272 1.00 87.19 201 PRO A O 1
ATOM 1542 N N . ASN A 1 202 ? 25.026 -4.039 -59.376 1.00 84.31 202 ASN A N 1
ATOM 1543 C CA . ASN A 1 202 ? 25.079 -5.248 -58.565 1.00 84.31 202 ASN A CA 1
ATOM 1544 C C . ASN A 1 202 ? 24.057 -5.229 -57.416 1.00 84.31 202 ASN A C 1
ATOM 1546 O O . ASN A 1 202 ? 23.594 -4.173 -56.979 1.00 84.31 202 ASN A O 1
ATOM 1550 N N . ASN A 1 203 ? 23.716 -6.417 -56.916 1.00 89.38 203 ASN A N 1
ATOM 1551 C CA . ASN A 1 203 ? 23.061 -6.549 -55.619 1.00 89.38 203 ASN A CA 1
ATOM 1552 C C . ASN A 1 203 ? 24.092 -6.290 -54.516 1.00 89.38 203 ASN A C 1
ATOM 1554 O O . ASN A 1 203 ? 25.269 -6.636 -54.662 1.00 89.38 203 ASN A O 1
ATOM 1558 N N . VAL A 1 204 ? 23.631 -5.703 -53.417 1.00 91.56 204 VAL A N 1
ATOM 1559 C CA . VAL A 1 204 ? 24.453 -5.410 -52.245 1.00 91.56 204 VAL A CA 1
ATOM 1560 C C . VAL A 1 204 ? 23.732 -5.848 -50.981 1.00 91.56 204 VAL A C 1
ATOM 1562 O O . VAL A 1 204 ? 22.552 -5.555 -50.812 1.00 91.56 204 VAL A O 1
ATOM 1565 N N . ASP A 1 205 ? 24.452 -6.506 -50.084 1.00 94.44 205 ASP A N 1
ATOM 1566 C CA . ASP A 1 205 ? 24.019 -6.750 -48.712 1.00 94.44 205 ASP A CA 1
ATOM 1567 C C . ASP A 1 205 ? 24.774 -5.800 -47.790 1.00 94.44 205 ASP A C 1
ATOM 1569 O O . ASP A 1 205 ? 26.006 -5.798 -47.754 1.00 94.44 205 ASP A O 1
ATOM 1573 N N . VAL A 1 206 ? 24.039 -4.949 -47.081 1.00 95.00 206 VAL A N 1
ATOM 1574 C CA . VAL A 1 206 ? 24.602 -3.919 -46.209 1.00 95.00 206 VAL A CA 1
ATOM 1575 C C . VAL A 1 206 ? 24.387 -4.314 -44.758 1.00 95.00 206 VAL A C 1
ATOM 1577 O O . VAL A 1 206 ? 23.263 -4.573 -44.337 1.00 95.00 206 VAL A O 1
ATOM 1580 N N . GLU A 1 207 ? 25.470 -4.328 -43.998 1.00 95.31 207 GLU A N 1
ATOM 1581 C CA . GLU A 1 207 ? 25.501 -4.391 -42.543 1.00 95.31 207 GLU A CA 1
ATOM 1582 C C . GLU A 1 207 ? 25.730 -2.968 -42.016 1.00 95.31 207 GLU A C 1
ATOM 1584 O O . GLU A 1 207 ? 26.678 -2.298 -42.428 1.00 95.31 207 GLU A O 1
ATOM 1589 N N . PHE A 1 208 ? 24.866 -2.510 -41.119 1.00 93.31 208 PHE A N 1
ATOM 1590 C CA . PHE A 1 208 ? 25.015 -1.283 -40.342 1.00 93.31 208 PHE A CA 1
ATOM 1591 C C . PHE A 1 208 ? 25.343 -1.675 -38.899 1.00 93.31 208 PHE A C 1
ATOM 1593 O O . PHE A 1 208 ? 24.646 -2.513 -38.333 1.00 93.31 208 PHE A O 1
ATOM 1600 N N . GLY A 1 209 ? 26.374 -1.076 -38.308 1.00 90.00 209 GLY A N 1
ATOM 1601 C CA . GLY A 1 209 ? 26.877 -1.404 -36.974 1.00 90.00 209 GLY A CA 1
ATOM 1602 C C . GLY A 1 209 ? 27.952 -2.497 -36.961 1.00 90.00 209 GLY A C 1
ATOM 1603 O O . GLY A 1 209 ? 28.281 -3.109 -37.978 1.00 90.00 209 GLY A O 1
ATOM 1604 N N . GLU A 1 210 ? 28.525 -2.733 -35.782 1.00 88.19 210 GLU A N 1
ATOM 1605 C CA . GLU A 1 210 ? 29.447 -3.849 -35.558 1.00 88.19 210 GLU A CA 1
ATOM 1606 C C . GLU A 1 210 ? 28.667 -5.151 -35.371 1.00 88.19 210 GLU A C 1
ATOM 1608 O O . GLU A 1 210 ? 27.655 -5.182 -34.669 1.00 88.19 210 GLU A O 1
ATOM 1613 N N . GLN A 1 211 ? 29.147 -6.236 -35.981 1.00 87.06 211 GLN A N 1
ATOM 1614 C CA . GLN A 1 211 ? 28.530 -7.546 -35.809 1.00 87.06 211 GLN A CA 1
ATOM 1615 C C . GLN A 1 211 ? 28.575 -7.952 -34.323 1.00 87.06 211 GLN A C 1
ATOM 1617 O O . GLN A 1 211 ? 29.651 -7.901 -33.717 1.00 87.06 211 GLN A O 1
ATOM 1622 N N . PRO A 1 212 ? 27.440 -8.355 -33.724 1.00 88.62 212 PRO A N 1
ATOM 1623 C CA . PRO A 1 212 ? 27.399 -8.744 -32.323 1.00 88.62 212 PRO A CA 1
ATOM 1624 C C . PRO A 1 212 ? 28.183 -10.038 -32.083 1.00 88.62 212 PRO A C 1
ATOM 1626 O O . PRO A 1 212 ? 28.200 -10.943 -32.917 1.00 88.62 212 PRO A O 1
ATOM 1629 N N . ASP A 1 213 ? 28.797 -10.139 -30.906 1.00 91.75 213 ASP A N 1
ATOM 1630 C CA . ASP A 1 213 ? 29.419 -11.375 -30.436 1.00 91.75 213 ASP A CA 1
ATOM 1631 C C . ASP A 1 213 ? 28.357 -12.258 -29.767 1.00 91.75 213 ASP A C 1
ATOM 1633 O O . ASP A 1 213 ? 28.148 -12.217 -28.552 1.00 91.75 213 ASP A O 1
ATOM 1637 N N . ASP A 1 214 ? 27.644 -13.034 -30.586 1.00 89.75 214 ASP A N 1
ATOM 1638 C CA . ASP A 1 214 ? 26.591 -13.935 -30.108 1.00 89.75 214 ASP A CA 1
ATOM 1639 C C . ASP A 1 214 ? 27.129 -14.997 -29.129 1.00 89.75 214 ASP A C 1
ATOM 1641 O O . ASP A 1 214 ? 26.403 -15.430 -28.233 1.00 89.75 214 ASP A O 1
ATOM 1645 N N . ALA A 1 215 ? 28.406 -15.386 -29.243 1.00 91.50 215 ALA A N 1
ATOM 1646 C CA . ALA A 1 215 ? 29.028 -16.335 -28.321 1.00 91.50 215 ALA A CA 1
ATOM 1647 C C . ALA A 1 215 ? 29.260 -15.704 -26.941 1.00 91.50 215 ALA A C 1
ATOM 1649 O O . ALA A 1 215 ? 28.974 -16.335 -25.922 1.00 91.50 215 ALA A O 1
ATOM 1650 N N . ALA A 1 216 ? 29.719 -14.450 -26.893 1.00 92.56 216 ALA A N 1
ATOM 1651 C CA . ALA A 1 216 ? 29.854 -13.711 -25.641 1.00 92.56 216 ALA A CA 1
ATOM 1652 C C . ALA A 1 216 ? 28.494 -13.416 -24.990 1.00 92.56 216 ALA A C 1
ATOM 1654 O O . ALA A 1 216 ? 28.387 -13.488 -23.768 1.00 92.56 216 ALA A O 1
ATOM 1655 N N . ILE A 1 217 ? 27.453 -13.132 -25.781 1.00 94.00 217 ILE A N 1
ATOM 1656 C CA . ILE A 1 217 ? 26.078 -12.974 -25.275 1.00 94.00 217 ILE A CA 1
ATOM 1657 C C . ILE A 1 217 ? 25.595 -14.276 -24.623 1.00 94.00 217 ILE A C 1
ATOM 1659 O O . ILE A 1 217 ? 25.124 -14.266 -23.483 1.00 94.00 217 ILE A O 1
ATOM 1663 N N . ALA A 1 218 ? 25.761 -15.410 -25.312 1.00 92.75 218 ALA A N 1
ATOM 1664 C CA . ALA A 1 218 ? 25.386 -16.721 -24.785 1.00 92.75 218 ALA A CA 1
ATOM 1665 C C . ALA A 1 218 ? 26.169 -17.083 -23.509 1.00 92.75 218 ALA A C 1
ATOM 1667 O O . ALA A 1 218 ? 25.593 -17.626 -22.564 1.00 92.75 218 ALA A O 1
ATOM 1668 N N . ALA A 1 219 ? 27.461 -16.741 -23.445 1.00 94.00 219 ALA A N 1
ATOM 1669 C CA . ALA A 1 219 ? 28.284 -16.945 -22.255 1.00 94.00 219 ALA A CA 1
ATOM 1670 C C . ALA A 1 219 ? 27.769 -16.137 -21.051 1.00 94.00 219 ALA A C 1
ATOM 1672 O O . ALA A 1 219 ? 27.583 -16.707 -19.975 1.00 94.00 219 ALA A O 1
ATOM 1673 N N . THR A 1 220 ? 27.448 -14.850 -21.232 1.00 95.69 220 THR A N 1
ATOM 1674 C CA . THR A 1 220 ? 26.888 -14.014 -20.156 1.00 95.69 220 THR A CA 1
ATOM 1675 C C . THR A 1 220 ? 25.555 -14.575 -19.644 1.00 95.69 220 THR A C 1
ATOM 1677 O O . THR A 1 220 ? 25.348 -14.654 -18.433 1.00 95.69 220 THR A O 1
ATOM 1680 N N . ARG A 1 221 ? 24.663 -15.036 -20.536 1.00 95.06 221 ARG A N 1
ATOM 1681 C CA . ARG A 1 221 ? 23.388 -15.686 -20.154 1.00 95.06 221 ARG A CA 1
ATOM 1682 C C . ARG A 1 221 ? 23.605 -16.967 -19.344 1.00 95.06 221 ARG A C 1
ATOM 1684 O O . ARG A 1 221 ? 22.905 -17.209 -18.356 1.00 95.06 221 ARG A O 1
ATOM 1691 N N . ALA A 1 222 ? 24.591 -17.777 -19.729 1.00 93.06 222 ALA A N 1
ATOM 1692 C CA . ALA A 1 222 ? 24.956 -18.978 -18.984 1.00 93.06 222 ALA A CA 1
ATOM 1693 C C . ALA A 1 222 ? 25.465 -18.629 -17.576 1.00 93.06 222 ALA A C 1
ATOM 1695 O O . ALA A 1 222 ? 25.057 -19.263 -16.602 1.00 93.06 222 ALA A O 1
ATOM 1696 N N . GLU A 1 223 ? 26.291 -17.589 -17.437 1.00 94.06 223 GLU A N 1
ATOM 1697 C CA . GLU A 1 223 ? 26.762 -17.117 -16.131 1.00 94.06 223 GLU A CA 1
ATOM 1698 C C . GLU A 1 223 ? 25.628 -16.584 -15.246 1.00 94.06 223 GLU A C 1
ATOM 1700 O O . GLU A 1 223 ? 25.595 -16.902 -14.055 1.00 94.06 223 GLU A O 1
ATOM 1705 N N . ILE A 1 224 ? 24.673 -15.842 -15.818 1.00 91.38 224 ILE A N 1
ATOM 1706 C CA . ILE A 1 224 ? 23.454 -15.400 -15.118 1.00 91.38 224 ILE A CA 1
ATOM 1707 C C . ILE A 1 224 ? 22.704 -16.617 -14.576 1.00 91.38 224 ILE A C 1
ATOM 1709 O O . ILE A 1 224 ? 22.427 -16.690 -13.380 1.00 91.38 224 ILE A O 1
ATOM 1713 N N . THR A 1 225 ? 22.462 -17.620 -15.422 1.00 91.50 225 THR A N 1
ATOM 1714 C CA . THR A 1 225 ? 21.768 -18.861 -15.038 1.00 91.50 225 THR A CA 1
ATOM 1715 C C . THR A 1 225 ? 22.491 -19.596 -13.906 1.00 91.50 225 THR A C 1
ATOM 1717 O O . THR A 1 225 ? 21.858 -20.083 -12.970 1.00 91.50 225 THR A O 1
ATOM 1720 N N . VAL A 1 226 ? 23.827 -19.645 -13.933 1.00 92.19 226 VAL A N 1
ATOM 1721 C CA . VAL A 1 226 ? 24.634 -20.239 -12.853 1.00 92.19 226 VAL A CA 1
ATOM 1722 C C . VAL A 1 226 ? 24.432 -19.497 -11.530 1.00 92.19 226 VAL A C 1
ATOM 1724 O O . VAL A 1 226 ? 24.283 -20.139 -10.488 1.00 92.19 226 VAL A O 1
ATOM 1727 N N . VAL A 1 227 ? 24.410 -18.161 -11.547 1.00 85.88 227 VAL A N 1
ATOM 1728 C CA . VAL A 1 227 ? 24.182 -17.359 -10.334 1.00 85.88 227 VAL A CA 1
ATOM 1729 C C . VAL A 1 227 ? 22.760 -17.556 -9.806 1.00 85.88 227 VAL A C 1
ATOM 1731 O O . VAL A 1 227 ? 22.604 -17.822 -8.614 1.00 85.88 227 VAL A O 1
ATOM 1734 N N . LEU A 1 228 ? 21.745 -17.529 -10.672 1.00 83.81 228 LEU A N 1
ATOM 1735 C CA . LEU A 1 228 ? 20.350 -17.796 -10.299 1.00 83.81 228 LEU A CA 1
ATOM 1736 C C . LEU A 1 228 ? 20.194 -19.185 -9.655 1.00 83.81 228 LEU A C 1
ATOM 1738 O O . LEU A 1 228 ? 19.645 -19.306 -8.563 1.00 83.81 228 LEU A O 1
ATOM 1742 N N . ASN A 1 229 ? 20.784 -20.226 -10.246 1.00 85.00 229 ASN A N 1
ATOM 1743 C CA . ASN A 1 229 ? 20.765 -21.579 -9.679 1.00 85.00 229 ASN A CA 1
ATOM 1744 C C . ASN A 1 229 ? 21.478 -21.673 -8.324 1.00 85.00 229 ASN A C 1
ATOM 1746 O O . ASN A 1 229 ? 21.059 -22.438 -7.454 1.00 85.00 229 ASN A O 1
ATOM 1750 N N . SER A 1 230 ? 22.552 -20.902 -8.120 1.00 80.06 230 SER A N 1
ATOM 1751 C CA . SER A 1 230 ? 23.243 -20.865 -6.826 1.00 80.06 230 SER A CA 1
ATOM 1752 C C . SER A 1 230 ? 22.384 -20.250 -5.717 1.00 80.06 230 SER A C 1
ATOM 1754 O O . SER A 1 230 ? 22.456 -20.715 -4.581 1.00 80.06 230 SER A O 1
ATOM 1756 N N . ILE A 1 231 ? 21.518 -19.287 -6.056 1.00 72.31 231 ILE A N 1
ATOM 1757 C CA . ILE A 1 231 ? 20.523 -18.719 -5.137 1.00 72.31 231 ILE A CA 1
ATOM 1758 C C . ILE A 1 231 ? 19.496 -19.792 -4.746 1.00 72.31 231 ILE A C 1
ATOM 1760 O O . ILE A 1 231 ? 19.284 -20.022 -3.560 1.00 72.31 231 ILE A O 1
ATOM 1764 N N . ILE A 1 232 ? 18.938 -20.526 -5.718 1.00 74.75 232 ILE A N 1
ATOM 1765 C CA . ILE A 1 232 ? 18.001 -21.639 -5.454 1.00 74.75 232 ILE A CA 1
ATOM 1766 C C . ILE A 1 232 ? 18.626 -22.703 -4.548 1.00 74.75 232 ILE A C 1
ATOM 1768 O O . ILE A 1 232 ? 17.989 -23.208 -3.623 1.00 74.75 232 ILE A O 1
ATOM 1772 N N . ALA A 1 233 ? 19.881 -23.069 -4.813 1.00 77.62 233 ALA A N 1
ATOM 1773 C CA . ALA A 1 233 ? 20.592 -24.062 -4.019 1.00 77.62 233 ALA A CA 1
ATOM 1774 C C . ALA A 1 233 ? 20.804 -23.597 -2.570 1.00 77.62 233 ALA A C 1
ATOM 1776 O O . ALA A 1 233 ? 20.649 -24.402 -1.651 1.00 77.62 233 ALA A O 1
ATOM 1777 N N . ALA A 1 234 ? 21.125 -22.314 -2.366 1.00 65.81 234 ALA A N 1
ATOM 1778 C CA . ALA A 1 234 ? 21.251 -21.727 -1.037 1.00 65.81 234 ALA A CA 1
ATOM 1779 C C . ALA A 1 234 ? 19.916 -21.765 -0.276 1.00 65.81 234 ALA A C 1
ATOM 1781 O O . ALA A 1 234 ? 19.893 -22.222 0.864 1.00 65.81 234 ALA A O 1
ATOM 1782 N N . GLU A 1 235 ? 18.809 -21.396 -0.926 1.00 56.25 235 GLU A N 1
ATOM 1783 C CA . GLU A 1 235 ? 17.469 -21.434 -0.322 1.00 56.25 235 GLU A CA 1
ATOM 1784 C C . GLU A 1 235 ? 17.026 -22.847 0.061 1.00 56.25 235 GLU A C 1
ATOM 1786 O O . GLU A 1 235 ? 16.542 -23.075 1.166 1.00 56.25 235 GLU A O 1
ATOM 1791 N N . ARG A 1 236 ? 17.249 -23.840 -0.808 1.00 66.06 236 ARG A N 1
ATOM 1792 C CA . ARG A 1 236 ? 16.929 -25.242 -0.487 1.00 66.06 236 ARG A CA 1
ATOM 1793 C C . ARG A 1 236 ? 17.766 -25.774 0.674 1.00 66.06 236 ARG A C 1
ATOM 1795 O O . ARG A 1 236 ? 17.261 -26.544 1.487 1.00 66.06 236 ARG A O 1
ATOM 1802 N N . ALA A 1 237 ? 19.040 -25.388 0.751 1.00 64.50 237 ALA A N 1
ATOM 1803 C CA . ALA A 1 237 ? 19.915 -25.776 1.853 1.00 64.50 237 ALA A CA 1
ATOM 1804 C C . ALA A 1 237 ? 19.483 -25.129 3.180 1.00 64.50 237 ALA A C 1
ATOM 1806 O O . ALA A 1 237 ? 19.498 -25.794 4.215 1.00 64.50 237 ALA A O 1
ATOM 1807 N N . GLU A 1 238 ? 19.064 -23.862 3.147 1.00 52.75 238 GLU A N 1
ATOM 1808 C CA . GLU A 1 238 ? 18.513 -23.145 4.299 1.00 52.75 238 GLU A CA 1
ATOM 1809 C C . GLU A 1 238 ? 17.182 -23.768 4.753 1.00 52.75 238 GLU A C 1
ATOM 1811 O O . GLU A 1 238 ? 17.057 -24.147 5.918 1.00 52.75 238 GLU A O 1
ATOM 1816 N N . GLY A 1 239 ? 16.250 -24.026 3.830 1.00 49.69 239 GLY A N 1
ATOM 1817 C CA . GLY A 1 239 ? 14.990 -24.725 4.108 1.00 49.69 239 GLY A CA 1
ATOM 1818 C C . GLY A 1 239 ? 15.184 -26.135 4.678 1.00 49.69 239 GLY A C 1
ATOM 1819 O O . GLY A 1 239 ? 14.511 -26.518 5.634 1.00 49.69 239 GLY A O 1
ATOM 1820 N N . ALA A 1 240 ? 16.154 -26.901 4.169 1.00 56.28 240 ALA A N 1
ATOM 1821 C CA . ALA A 1 240 ? 16.491 -28.220 4.710 1.00 56.28 240 ALA A CA 1
ATOM 1822 C C . ALA A 1 240 ? 17.085 -28.145 6.128 1.00 56.28 240 ALA A C 1
ATOM 1824 O O . ALA A 1 240 ? 16.794 -29.004 6.963 1.00 56.28 240 ALA A O 1
ATOM 1825 N N . LYS A 1 241 ? 17.894 -27.116 6.418 1.00 51.44 241 LYS A N 1
ATOM 1826 C CA . LYS A 1 241 ? 18.447 -26.869 7.756 1.00 51.44 241 LYS A CA 1
ATOM 1827 C C . LYS A 1 241 ? 17.341 -26.511 8.752 1.00 51.44 241 LYS A C 1
ATOM 1829 O O . LYS A 1 241 ? 17.303 -27.080 9.837 1.00 51.44 241 LYS A O 1
ATOM 1834 N N . ILE A 1 242 ? 16.403 -25.658 8.343 1.00 43.59 242 ILE A N 1
ATOM 1835 C CA . ILE A 1 242 ? 15.212 -25.303 9.123 1.00 43.59 242 ILE A CA 1
ATOM 1836 C C . ILE A 1 242 ? 14.363 -26.554 9.384 1.00 43.59 242 ILE A C 1
ATOM 1838 O O . ILE A 1 242 ? 14.038 -26.840 10.531 1.00 43.59 242 ILE A O 1
ATOM 1842 N N . ALA A 1 243 ? 14.062 -27.359 8.361 1.00 42.53 243 ALA A N 1
ATOM 1843 C CA . ALA A 1 243 ? 13.289 -28.594 8.516 1.00 42.53 243 ALA A CA 1
ATOM 1844 C C . ALA A 1 243 ? 13.958 -29.610 9.468 1.00 42.53 243 ALA A C 1
ATOM 1846 O O . ALA A 1 243 ? 13.264 -30.299 10.215 1.00 42.53 243 ALA A O 1
ATOM 1847 N N . ALA A 1 244 ? 15.294 -29.677 9.479 1.00 50.09 244 ALA A N 1
ATOM 1848 C CA . ALA A 1 244 ? 16.057 -30.503 10.414 1.00 50.09 244 ALA A CA 1
ATOM 1849 C C . ALA A 1 244 ? 16.044 -29.946 11.854 1.00 50.09 244 ALA A C 1
ATOM 1851 O O . ALA A 1 244 ? 15.911 -30.718 12.801 1.00 50.09 244 ALA A O 1
ATOM 1852 N N . GLU A 1 245 ? 16.123 -28.621 12.034 1.00 40.38 245 GLU A N 1
ATOM 1853 C CA . GLU A 1 245 ? 16.032 -27.938 13.339 1.00 40.38 245 GLU A CA 1
ATOM 1854 C C . GLU A 1 245 ? 14.595 -27.939 13.914 1.00 40.38 245 GLU A C 1
ATOM 1856 O O . GLU A 1 245 ? 14.399 -27.903 15.131 1.00 40.38 245 GLU A O 1
ATOM 1861 N N . TYR A 1 246 ? 13.572 -28.059 13.060 1.00 34.72 246 TYR A N 1
ATOM 1862 C CA . TYR A 1 246 ? 12.155 -28.127 13.442 1.00 34.72 246 TYR A CA 1
ATOM 1863 C C . TYR A 1 246 ? 11.764 -29.408 14.200 1.00 34.72 246 TYR A C 1
ATOM 1865 O O . TYR A 1 246 ? 10.743 -29.396 14.891 1.00 34.72 246 TYR A O 1
ATOM 1873 N N . GLY A 1 247 ? 12.556 -30.482 14.094 1.00 39.41 247 GLY A N 1
ATOM 1874 C CA . GLY A 1 247 ? 12.298 -31.773 14.740 1.00 39.41 247 GLY A CA 1
ATOM 1875 C C . GLY A 1 247 ? 12.638 -31.847 16.235 1.00 39.41 247 GLY A C 1
ATOM 1876 O O . GLY A 1 247 ? 12.184 -32.784 16.887 1.00 39.41 247 GLY A O 1
ATOM 1877 N N . GLU A 1 248 ? 13.391 -30.887 16.796 1.00 40.69 248 GLU A N 1
ATOM 1878 C CA . GLU A 1 248 ? 13.938 -31.001 18.166 1.00 40.69 248 GLU A CA 1
ATOM 1879 C C . GLU A 1 248 ? 13.767 -29.768 19.097 1.00 40.69 248 GLU A C 1
ATOM 1881 O O . GLU A 1 248 ? 14.362 -29.752 20.174 1.00 40.69 248 GLU A O 1
ATOM 1886 N N . LEU A 1 249 ? 12.953 -28.740 18.785 1.00 31.42 249 LEU A N 1
ATOM 1887 C CA . LEU A 1 249 ? 12.903 -27.496 19.603 1.00 31.42 249 LEU A CA 1
ATOM 1888 C C . LEU A 1 249 ? 11.502 -26.955 19.990 1.00 31.42 249 LEU A C 1
ATOM 1890 O O . LEU A 1 249 ? 10.561 -26.979 19.195 1.00 31.42 249 LEU A O 1
ATOM 1894 N N . ASN A 1 250 ? 11.418 -26.387 21.212 1.00 29.48 250 ASN A N 1
ATOM 1895 C CA . ASN A 1 250 ? 10.268 -25.680 21.814 1.00 29.48 250 ASN A CA 1
ATOM 1896 C C . ASN A 1 250 ? 10.032 -24.265 21.228 1.00 29.48 250 ASN A C 1
ATOM 1898 O O . ASN A 1 250 ? 10.935 -23.618 20.704 1.00 29.48 250 ASN A O 1
ATOM 1902 N N . ALA A 1 251 ? 8.794 -23.781 21.381 1.00 24.92 251 ALA A N 1
ATOM 1903 C CA . ALA A 1 251 ? 8.118 -22.727 20.609 1.00 24.92 251 ALA A CA 1
ATOM 1904 C C . ALA A 1 251 ? 8.623 -21.262 20.701 1.00 24.92 251 ALA A C 1
ATOM 1906 O O . ALA A 1 251 ? 7.872 -20.370 20.329 1.00 24.92 251 ALA A O 1
ATOM 1907 N N . LEU A 1 252 ? 9.852 -20.969 21.149 1.00 27.20 252 LEU A N 1
ATOM 1908 C CA . LEU A 1 252 ? 10.318 -19.571 21.298 1.00 27.20 252 LEU A CA 1
ATOM 1909 C C . LEU A 1 252 ? 11.650 -19.229 20.599 1.00 27.20 252 LEU A C 1
ATOM 1911 O O . LEU A 1 252 ? 12.228 -18.185 20.878 1.00 27.20 252 LEU A O 1
ATOM 1915 N N . GLN A 1 253 ? 12.180 -20.093 19.725 1.00 29.78 253 GLN A N 1
ATOM 1916 C CA . GLN A 1 253 ? 13.529 -19.910 19.148 1.00 29.78 253 GLN A CA 1
ATOM 1917 C C . GLN A 1 253 ? 13.637 -20.157 17.633 1.00 29.78 253 GLN A C 1
ATOM 1919 O O . GLN A 1 253 ? 14.691 -20.558 17.148 1.00 29.78 253 GLN A O 1
ATOM 1924 N N . LYS A 1 254 ? 12.579 -19.924 16.853 1.00 33.72 254 LYS A N 1
ATOM 1925 C CA . LYS A 1 254 ? 12.591 -20.217 15.409 1.00 33.72 254 LYS A CA 1
ATOM 1926 C C . LYS A 1 254 ? 12.631 -18.923 14.592 1.00 33.72 254 LYS A C 1
ATOM 1928 O O . LYS A 1 254 ? 11.619 -18.251 14.511 1.00 33.72 254 LYS A O 1
ATOM 1933 N N . GLY A 1 255 ? 13.776 -18.584 13.992 1.00 29.67 255 GLY A N 1
ATOM 1934 C CA . GLY A 1 255 ? 13.900 -17.432 13.087 1.00 29.67 255 GLY A CA 1
ATOM 1935 C C . GLY A 1 255 ? 14.986 -17.631 12.026 1.00 29.67 255 GLY A C 1
ATOM 1936 O O . GLY A 1 255 ? 16.139 -17.892 12.368 1.00 29.67 255 GLY A O 1
ATOM 1937 N N . ALA A 1 256 ? 14.623 -17.498 10.746 1.00 30.98 256 ALA A N 1
ATOM 1938 C CA . ALA A 1 256 ? 15.547 -17.433 9.608 1.00 30.98 256 ALA A CA 1
ATOM 1939 C C . ALA A 1 256 ? 14.963 -16.553 8.484 1.00 30.98 256 ALA A C 1
ATOM 1941 O O . ALA A 1 256 ? 13.745 -16.468 8.338 1.00 30.98 256 ALA A O 1
ATOM 1942 N N . SER A 1 257 ? 15.840 -15.889 7.724 1.00 37.88 257 SER A N 1
ATOM 1943 C CA . SER A 1 257 ? 15.545 -14.870 6.707 1.00 37.88 257 SER A CA 1
ATOM 1944 C C . SER A 1 257 ? 15.959 -15.348 5.310 1.00 37.88 257 SER A C 1
ATOM 1946 O O . SER A 1 257 ? 17.119 -15.696 5.119 1.00 37.88 257 SER A O 1
ATOM 1948 N N . SER A 1 258 ? 15.063 -15.340 4.315 1.00 39.53 258 SER A N 1
ATOM 1949 C CA . SER A 1 258 ? 15.328 -15.825 2.942 1.00 39.53 258 SER A CA 1
ATOM 1950 C C . SER A 1 258 ? 15.807 -14.719 1.980 1.00 39.53 258 SER A C 1
ATOM 1952 O O . SER A 1 258 ? 15.666 -13.531 2.252 1.00 39.53 258 SER A O 1
ATOM 1954 N N . ILE A 1 259 ? 16.408 -15.091 0.841 1.00 37.47 259 ILE A N 1
ATOM 1955 C CA . ILE A 1 259 ? 16.806 -14.191 -0.270 1.00 37.47 259 ILE A CA 1
ATOM 1956 C C . ILE A 1 259 ? 15.574 -13.566 -0.961 1.00 37.47 259 ILE A C 1
ATOM 1958 O O . ILE A 1 259 ? 15.697 -12.553 -1.650 1.00 37.47 259 ILE A O 1
ATOM 1962 N N . GLY A 1 260 ? 14.382 -14.135 -0.751 1.00 41.41 260 GLY A N 1
ATOM 1963 C CA . GLY A 1 260 ? 13.134 -13.710 -1.389 1.00 41.41 260 GLY A CA 1
ATOM 1964 C C . GLY A 1 260 ? 12.714 -12.294 -1.007 1.00 41.41 260 GLY A C 1
ATOM 1965 O O . GLY A 1 260 ? 12.352 -11.525 -1.891 1.00 41.41 260 GLY A O 1
ATOM 1966 N N . SER A 1 261 ? 12.873 -11.914 0.266 1.00 42.62 261 SER A N 1
ATOM 1967 C CA . SER A 1 261 ? 12.538 -10.567 0.762 1.00 42.62 261 SER A CA 1
ATOM 1968 C C . SER A 1 261 ? 13.392 -9.454 0.143 1.00 42.62 261 SER A C 1
ATOM 1970 O O . SER A 1 261 ? 12.978 -8.299 0.097 1.00 42.62 261 SER A O 1
ATOM 1972 N N . LEU A 1 262 ? 14.574 -9.798 -0.380 1.00 37.19 262 LEU A N 1
ATOM 1973 C CA . LEU A 1 262 ? 15.499 -8.858 -1.014 1.00 37.19 262 LEU A CA 1
ATOM 1974 C C . LEU A 1 262 ? 15.226 -8.674 -2.518 1.00 37.19 262 LEU A C 1
ATOM 1976 O O . LEU A 1 262 ? 15.579 -7.642 -3.083 1.00 37.19 262 LEU A O 1
ATOM 1980 N N . LEU A 1 263 ? 14.600 -9.659 -3.170 1.00 40.00 263 LEU A N 1
ATOM 1981 C CA . LEU A 1 263 ? 14.305 -9.651 -4.611 1.00 40.00 263 LEU A CA 1
ATOM 1982 C C . LEU A 1 263 ? 12.925 -9.067 -4.955 1.00 40.00 263 LEU A C 1
ATOM 1984 O O . LEU A 1 263 ? 12.667 -8.787 -6.123 1.00 40.00 263 LEU A O 1
ATOM 1988 N N . THR A 1 264 ? 12.056 -8.869 -3.962 1.00 41.72 264 THR A N 1
ATOM 1989 C CA . THR A 1 264 ? 10.691 -8.335 -4.133 1.00 41.72 264 THR A CA 1
ATOM 1990 C C . THR A 1 264 ? 10.537 -6.868 -3.752 1.00 41.72 264 THR A C 1
ATOM 1992 O O . THR A 1 264 ? 9.436 -6.339 -3.853 1.00 41.72 264 THR A O 1
ATOM 1995 N N . GLY A 1 265 ? 11.621 -6.212 -3.325 1.00 37.97 265 GLY A N 1
ATOM 1996 C CA . GLY A 1 265 ? 11.651 -4.778 -3.050 1.00 37.97 265 GLY A CA 1
ATOM 1997 C C . GLY A 1 265 ? 10.683 -4.338 -1.952 1.00 37.97 265 GLY A C 1
ATOM 1998 O O . GLY A 1 265 ? 9.659 -3.754 -2.263 1.00 37.97 265 GLY A O 1
ATOM 1999 N N . VAL A 1 266 ? 11.023 -4.600 -0.686 1.00 35.38 266 VAL A N 1
ATOM 2000 C CA . VAL A 1 266 ? 10.915 -3.664 0.453 1.00 35.38 266 VAL A CA 1
ATOM 2001 C C . VAL A 1 266 ? 11.505 -4.326 1.688 1.00 35.38 266 VAL A C 1
ATOM 2003 O O . VAL A 1 266 ? 11.077 -5.396 2.113 1.00 35.38 266 VAL A O 1
ATOM 2006 N N . GLY A 1 267 ? 12.518 -3.675 2.253 1.00 30.03 267 GLY A N 1
ATOM 2007 C CA . GLY A 1 267 ? 13.115 -4.063 3.518 1.00 30.03 267 GLY A CA 1
ATOM 2008 C C . GLY A 1 267 ? 12.485 -3.288 4.664 1.00 30.03 267 GLY A C 1
ATOM 2009 O O . GLY A 1 267 ? 12.989 -2.226 4.993 1.00 30.03 267 GLY A O 1
ATOM 2010 N N . ASP A 1 268 ? 11.436 -3.846 5.266 1.00 25.83 268 ASP A N 1
ATOM 2011 C CA . ASP A 1 268 ? 11.068 -3.594 6.663 1.00 25.83 268 ASP A CA 1
ATOM 2012 C C . ASP A 1 268 ? 10.289 -4.802 7.212 1.00 25.83 268 ASP A C 1
ATOM 2014 O O . ASP A 1 268 ? 9.076 -4.889 7.066 1.00 25.83 268 ASP A O 1
ATOM 2018 N N . ALA A 1 269 ? 11.015 -5.768 7.792 1.00 25.80 269 ALA A N 1
ATOM 2019 C CA . ALA A 1 269 ? 10.557 -6.678 8.853 1.00 25.80 269 ALA A CA 1
ATOM 2020 C C . ALA A 1 269 ? 11.655 -7.713 9.163 1.00 25.80 269 ALA A C 1
ATOM 2022 O O . ALA A 1 269 ? 11.948 -8.602 8.362 1.00 25.80 269 ALA A O 1
ATOM 2023 N N . LEU A 1 270 ? 12.254 -7.639 10.353 1.00 22.88 270 LEU A N 1
ATOM 2024 C CA . LEU A 1 270 ? 12.872 -8.812 10.971 1.00 22.88 270 LEU A CA 1
ATOM 2025 C C . LEU A 1 270 ? 11.794 -9.517 11.800 1.00 22.88 270 LEU A C 1
ATOM 2027 O O . LEU A 1 270 ? 11.519 -9.103 12.922 1.00 22.88 270 LEU A O 1
ATOM 2031 N N . GLY A 1 271 ? 11.217 -10.576 11.229 1.00 28.12 271 GLY A N 1
ATOM 2032 C CA . GLY A 1 271 ? 10.313 -11.511 11.901 1.00 28.12 271 GLY A CA 1
ATOM 2033 C C . GLY A 1 271 ? 9.437 -12.273 10.904 1.00 28.12 271 GLY A C 1
ATOM 2034 O O . GLY A 1 271 ? 8.440 -11.735 10.452 1.00 28.12 271 GLY A O 1
ATOM 2035 N N . ASP A 1 272 ? 9.823 -13.517 10.608 1.00 26.19 272 ASP A N 1
ATOM 2036 C CA . ASP A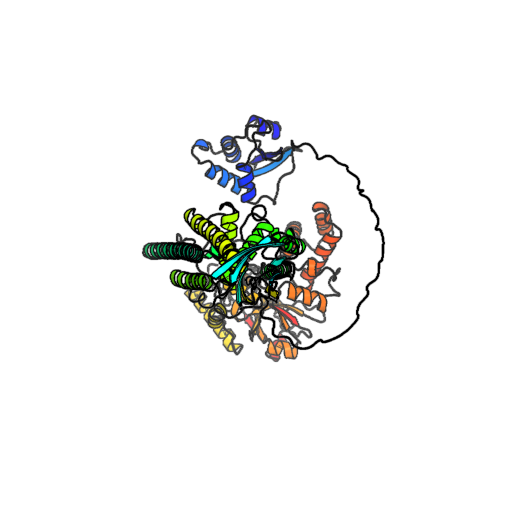 1 272 ? 9.091 -14.567 9.873 1.00 26.19 272 ASP A CA 1
ATOM 2037 C C . ASP A 1 272 ? 9.075 -14.536 8.326 1.00 26.19 272 ASP A C 1
ATOM 2039 O O . ASP A 1 272 ? 8.350 -13.807 7.658 1.00 26.19 272 ASP A O 1
ATOM 2043 N N . ALA A 1 273 ? 9.876 -15.437 7.739 1.00 27.98 273 ALA A N 1
ATOM 2044 C CA . ALA A 1 273 ? 10.022 -15.681 6.303 1.00 27.98 273 ALA A CA 1
ATOM 2045 C C . ALA A 1 273 ? 8.907 -16.573 5.716 1.00 27.98 273 ALA A C 1
ATOM 2047 O O . ALA A 1 273 ? 9.186 -17.651 5.188 1.00 27.98 273 ALA A O 1
ATOM 2048 N N . ALA A 1 274 ? 7.644 -16.149 5.805 1.00 25.09 274 ALA A N 1
ATOM 2049 C CA . ALA A 1 274 ? 6.526 -16.918 5.253 1.00 25.09 274 ALA A CA 1
ATOM 2050 C C . ALA A 1 274 ? 5.391 -16.052 4.678 1.00 25.09 274 ALA A C 1
ATOM 2052 O O . ALA A 1 274 ? 4.260 -16.182 5.120 1.00 25.09 274 ALA A O 1
ATOM 2053 N N . GLU A 1 275 ? 5.671 -15.226 3.663 1.00 29.25 275 GLU A N 1
ATOM 2054 C CA . GLU A 1 275 ? 4.682 -14.834 2.640 1.00 29.25 275 GLU A CA 1
ATOM 2055 C C . GLU A 1 275 ? 5.363 -14.054 1.498 1.00 29.25 275 GLU A C 1
ATOM 2057 O O . GLU A 1 275 ? 5.940 -12.988 1.709 1.00 29.25 275 GLU A O 1
ATOM 2062 N N . PHE A 1 276 ? 5.315 -14.580 0.267 1.00 29.52 276 PHE A N 1
ATOM 2063 C CA . PHE A 1 276 ? 5.657 -13.824 -0.945 1.00 29.52 276 PHE A CA 1
ATOM 2064 C C . PHE A 1 276 ? 4.494 -12.876 -1.278 1.00 29.52 276 PHE A C 1
ATOM 2066 O O . PHE A 1 276 ? 3.741 -13.101 -2.223 1.00 29.52 276 PHE A O 1
ATOM 2073 N N . THR A 1 277 ? 4.308 -11.822 -0.487 1.00 27.27 277 THR A N 1
ATOM 2074 C CA . THR A 1 277 ? 3.203 -10.881 -0.706 1.00 27.27 277 THR A CA 1
ATOM 2075 C C . THR A 1 277 ? 3.730 -9.594 -1.328 1.00 27.27 277 THR A C 1
ATOM 2077 O O . THR A 1 277 ? 4.306 -8.740 -0.659 1.00 27.27 277 THR A O 1
ATOM 2080 N N . TYR A 1 278 ? 3.493 -9.431 -2.634 1.00 28.59 278 TYR A N 1
ATOM 2081 C CA . TYR A 1 278 ? 3.491 -8.116 -3.280 1.00 28.59 278 TYR A CA 1
ATOM 2082 C C . TYR A 1 278 ? 2.397 -7.269 -2.632 1.00 28.59 278 TYR A C 1
ATOM 2084 O O . TYR A 1 278 ? 1.237 -7.365 -3.026 1.00 28.59 278 TYR A O 1
ATOM 2092 N N . ASN A 1 279 ? 2.734 -6.431 -1.656 1.00 29.05 279 ASN A N 1
ATOM 2093 C CA . ASN A 1 279 ? 1.854 -5.346 -1.243 1.00 29.05 279 ASN A CA 1
ATOM 2094 C C . ASN A 1 279 ? 2.645 -4.233 -0.568 1.00 29.05 279 ASN A C 1
ATOM 2096 O O . ASN A 1 279 ? 2.973 -4.306 0.609 1.00 29.05 279 ASN A O 1
ATOM 2100 N N . LEU A 1 280 ? 2.844 -3.144 -1.306 1.00 30.14 280 LEU A N 1
AT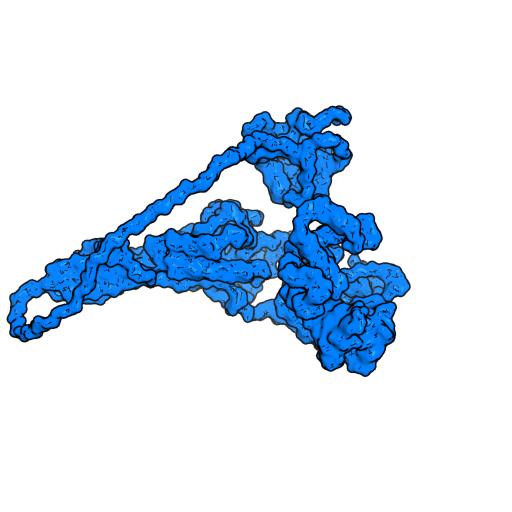OM 2101 C CA . LEU A 1 280 ? 3.232 -1.865 -0.732 1.00 30.14 280 LEU A CA 1
ATOM 2102 C C . LEU A 1 280 ? 2.134 -0.861 -0.989 1.00 30.14 280 LEU A C 1
ATOM 2104 O O . LEU A 1 280 ? 2.017 -0.277 -2.064 1.00 30.14 280 LEU A O 1
ATOM 2108 N N . ILE A 1 281 ? 1.297 -0.712 0.029 1.00 28.86 281 ILE A N 1
ATOM 2109 C CA . ILE A 1 281 ? 0.118 0.151 0.019 1.00 28.86 281 ILE A CA 1
ATOM 2110 C C . ILE A 1 281 ? 0.522 1.636 -0.117 1.00 28.86 281 ILE A C 1
ATOM 2112 O O . ILE A 1 281 ? -0.254 2.415 -0.659 1.00 28.86 281 ILE A O 1
ATOM 2116 N N . GLU A 1 282 ? 1.764 2.008 0.219 1.00 31.20 282 GLU A N 1
ATOM 2117 C CA . GLU A 1 282 ? 2.317 3.355 -0.022 1.00 31.20 282 GLU A CA 1
ATOM 2118 C C . GLU A 1 282 ? 3.036 3.520 -1.379 1.00 31.20 282 GLU A C 1
ATOM 2120 O O . GLU A 1 282 ? 3.145 4.635 -1.888 1.00 31.20 282 GLU A O 1
ATOM 2125 N N . LEU A 1 283 ? 3.466 2.432 -2.037 1.00 38.62 283 LEU A N 1
ATOM 2126 C CA . LEU A 1 283 ? 4.198 2.507 -3.311 1.00 38.62 283 LEU A CA 1
ATOM 2127 C C . LEU A 1 283 ? 3.304 2.514 -4.553 1.00 38.62 283 LEU A C 1
ATOM 2129 O O . LEU A 1 283 ? 3.801 2.873 -5.612 1.00 38.62 283 LEU A O 1
ATOM 2133 N N . GLY A 1 284 ? 2.015 2.172 -4.483 1.00 39.00 284 GLY A N 1
ATOM 2134 C CA . GLY A 1 284 ? 1.153 2.108 -5.680 1.00 39.00 284 GLY A CA 1
ATOM 2135 C C . GLY A 1 284 ? 1.048 3.444 -6.438 1.00 39.00 284 GLY A C 1
ATOM 2136 O O . GLY A 1 284 ? 1.232 3.521 -7.661 1.00 39.00 284 GLY A O 1
ATOM 2137 N N . SER A 1 285 ? 0.883 4.549 -5.699 1.00 42.56 285 SER A N 1
ATOM 2138 C CA . SER A 1 285 ? 0.869 5.903 -6.272 1.00 42.56 285 SER A CA 1
ATOM 2139 C C . SER A 1 285 ? 2.245 6.313 -6.822 1.00 42.56 285 SER A C 1
ATOM 2141 O O . SER A 1 285 ? 2.329 6.946 -7.881 1.00 42.56 285 SER A O 1
ATOM 2143 N N . MET A 1 286 ? 3.324 5.891 -6.157 1.00 48.75 286 MET A N 1
ATOM 2144 C CA . MET A 1 286 ? 4.711 6.204 -6.502 1.00 48.75 286 MET A CA 1
ATOM 2145 C C . MET A 1 286 ? 5.233 5.373 -7.676 1.00 48.75 286 MET A C 1
ATOM 2147 O O . MET A 1 286 ? 5.901 5.925 -8.538 1.00 48.75 286 MET A O 1
ATOM 2151 N N . GLN A 1 287 ? 4.876 4.093 -7.781 1.00 55.84 287 GLN A N 1
ATOM 2152 C CA . GLN A 1 287 ? 5.162 3.209 -8.916 1.00 55.84 287 GLN A CA 1
ATOM 2153 C C . GLN A 1 287 ? 4.389 3.657 -10.157 1.00 55.84 287 GLN A C 1
ATOM 2155 O O . GLN A 1 287 ? 4.932 3.678 -11.260 1.00 55.84 287 GLN A O 1
ATOM 2160 N N . GLY A 1 288 ? 3.146 4.120 -9.988 1.00 56.56 288 GLY A N 1
ATOM 2161 C CA . GLY A 1 288 ? 2.397 4.774 -11.058 1.00 56.56 288 GLY A CA 1
ATOM 2162 C C . GLY A 1 288 ? 3.055 6.073 -11.544 1.00 56.56 288 GLY A C 1
ATOM 2163 O O . GLY A 1 288 ? 3.093 6.327 -12.749 1.00 56.56 288 GLY A O 1
ATOM 2164 N N . GLN A 1 289 ? 3.584 6.898 -10.633 1.00 62.53 289 GLN A N 1
ATOM 2165 C CA . GLN A 1 289 ? 4.346 8.111 -10.970 1.00 62.53 289 GLN A CA 1
ATOM 2166 C C . GLN A 1 289 ? 5.697 7.775 -11.617 1.00 62.53 289 GLN A C 1
ATOM 2168 O O . GLN A 1 289 ? 6.046 8.378 -12.629 1.00 62.53 289 GLN A O 1
ATOM 2173 N N . LEU A 1 290 ? 6.400 6.772 -11.094 1.00 68.25 290 LEU A N 1
ATOM 2174 C CA . LEU A 1 290 ? 7.668 6.274 -11.612 1.00 68.25 290 LEU A CA 1
ATOM 2175 C C . LEU A 1 290 ? 7.487 5.721 -13.024 1.00 68.25 290 LEU A C 1
ATOM 2177 O O . LEU A 1 290 ? 8.220 6.123 -13.918 1.00 68.25 290 LEU A O 1
ATOM 2181 N N . LYS A 1 291 ? 6.461 4.894 -13.271 1.00 68.88 291 LYS A N 1
ATOM 2182 C CA . LYS A 1 291 ? 6.114 4.423 -14.619 1.00 68.88 291 LYS A CA 1
ATOM 2183 C C . LYS A 1 291 ? 5.882 5.594 -15.567 1.00 68.88 291 LYS A C 1
ATOM 2185 O O . LYS A 1 291 ? 6.364 5.566 -16.690 1.00 68.88 291 LYS A O 1
ATOM 2190 N N . ARG A 1 292 ? 5.139 6.626 -15.150 1.00 68.12 292 ARG A N 1
ATOM 2191 C CA . ARG A 1 292 ? 4.892 7.800 -16.006 1.00 68.12 292 ARG A CA 1
ATOM 2192 C C . ARG A 1 292 ? 6.181 8.553 -16.324 1.00 68.12 292 ARG A C 1
ATOM 2194 O O . ARG A 1 292 ? 6.385 8.891 -17.484 1.00 68.12 292 ARG A O 1
ATOM 2201 N N . ALA A 1 293 ? 7.041 8.778 -15.333 1.00 71.00 293 ALA A N 1
ATOM 2202 C CA . ALA A 1 293 ? 8.323 9.449 -15.526 1.00 71.00 293 ALA A CA 1
ATOM 2203 C C . ALA A 1 293 ? 9.281 8.622 -16.400 1.00 71.00 293 ALA A C 1
ATOM 2205 O O . ALA A 1 293 ? 9.908 9.167 -17.305 1.00 71.00 293 ALA A O 1
ATOM 2206 N N . LEU A 1 294 ? 9.349 7.306 -16.180 1.00 76.06 294 LEU A N 1
ATOM 2207 C CA . LEU A 1 294 ? 10.151 6.378 -16.976 1.00 76.06 294 LEU A CA 1
ATOM 2208 C C . LEU A 1 294 ? 9.626 6.262 -18.403 1.00 76.06 294 LEU A C 1
ATOM 2210 O O . LEU A 1 294 ? 10.426 6.323 -19.321 1.00 76.06 294 LEU A O 1
ATOM 2214 N N . ASN A 1 295 ? 8.310 6.177 -18.616 1.00 73.81 295 ASN A N 1
ATOM 2215 C CA . ASN A 1 295 ? 7.724 6.172 -19.958 1.00 73.81 295 ASN A CA 1
ATOM 2216 C C . ASN A 1 295 ? 7.994 7.492 -20.691 1.00 73.81 295 ASN A C 1
ATOM 2218 O O . ASN A 1 295 ? 8.427 7.466 -21.837 1.00 73.81 295 ASN A O 1
ATOM 2222 N N . ALA A 1 296 ? 7.802 8.637 -20.025 1.00 71.69 296 ALA A N 1
ATOM 2223 C CA . ALA A 1 296 ? 8.084 9.951 -20.606 1.00 71.69 296 ALA A CA 1
ATOM 2224 C C . ALA A 1 296 ? 9.575 10.132 -20.946 1.00 71.69 296 ALA A C 1
ATOM 2226 O O . ALA A 1 296 ? 9.910 10.718 -21.975 1.00 71.69 296 ALA A O 1
ATOM 2227 N N . GLY A 1 297 ? 10.474 9.601 -20.111 1.00 75.50 297 GLY A N 1
ATOM 2228 C CA . GLY A 1 297 ? 11.901 9.519 -20.416 1.00 75.50 297 GLY A CA 1
ATOM 2229 C C . GLY A 1 297 ? 12.175 8.591 -21.599 1.00 75.50 297 GLY A C 1
ATOM 2230 O O . GLY A 1 297 ? 12.791 8.999 -22.576 1.00 75.50 297 GLY A O 1
ATOM 2231 N N . TRP A 1 298 ? 11.665 7.361 -21.548 1.00 82.69 298 TRP A N 1
ATOM 2232 C CA . TRP A 1 298 ? 11.894 6.306 -22.539 1.00 82.69 298 TRP A CA 1
ATOM 2233 C C . TRP A 1 298 ? 11.331 6.632 -23.925 1.00 82.69 298 TRP A C 1
ATOM 2235 O O . TRP A 1 298 ? 11.843 6.157 -24.943 1.00 82.69 298 TRP A O 1
ATOM 2245 N N . ASP A 1 299 ? 10.306 7.478 -24.008 1.00 76.56 299 ASP A N 1
ATOM 2246 C CA . ASP A 1 299 ? 9.824 8.030 -25.273 1.00 76.56 299 ASP A CA 1
ATOM 2247 C C . ASP A 1 299 ? 10.904 8.844 -25.993 1.00 76.56 299 ASP A C 1
ATOM 2249 O O . ASP A 1 299 ? 11.024 8.724 -27.213 1.00 76.56 299 ASP A O 1
ATOM 2253 N N . ALA A 1 300 ? 11.753 9.546 -25.238 1.00 72.06 300 ALA A N 1
ATOM 2254 C CA . ALA A 1 300 ? 12.911 10.291 -25.727 1.00 72.06 300 ALA A CA 1
ATOM 2255 C C . ALA A 1 300 ? 14.204 9.449 -25.837 1.00 72.06 300 ALA A C 1
ATOM 2257 O O . ALA A 1 300 ? 15.261 10.004 -26.127 1.00 72.06 300 ALA A O 1
ATOM 2258 N N . TYR A 1 301 ? 14.153 8.129 -25.601 1.00 79.94 301 TYR A N 1
ATOM 2259 C CA . TYR A 1 301 ? 15.335 7.261 -25.659 1.00 79.94 301 TYR A CA 1
ATOM 2260 C C . TYR A 1 301 ? 15.899 7.111 -27.073 1.00 79.94 301 TYR A C 1
ATOM 2262 O O . TYR A 1 301 ? 15.176 6.788 -28.023 1.00 79.94 301 TYR A O 1
ATOM 2270 N N . ASN A 1 302 ? 17.223 7.233 -27.172 1.00 73.88 302 ASN A N 1
ATOM 2271 C CA . ASN A 1 302 ? 17.991 6.980 -28.376 1.00 73.88 302 ASN A CA 1
ATOM 2272 C C . ASN A 1 302 ? 19.179 6.056 -28.048 1.00 73.88 302 ASN A C 1
ATOM 2274 O O . ASN A 1 302 ? 19.851 6.230 -27.037 1.00 73.88 302 ASN A O 1
ATOM 2278 N N . VAL A 1 303 ? 19.437 5.059 -28.902 1.00 67.94 303 VAL A N 1
ATOM 2279 C CA . VAL A 1 303 ? 20.435 4.001 -28.648 1.00 67.94 303 VAL A CA 1
ATOM 2280 C C . VAL A 1 303 ? 21.871 4.545 -28.597 1.00 67.94 303 VAL A C 1
ATOM 2282 O O . VAL A 1 303 ? 22.743 3.892 -28.030 1.00 67.94 303 VAL A O 1
ATOM 2285 N N . ASP A 1 304 ? 22.104 5.744 -29.138 1.00 68.81 304 ASP A N 1
ATOM 2286 C CA . ASP A 1 304 ? 23.417 6.401 -29.163 1.00 68.81 304 ASP A CA 1
ATOM 2287 C C . ASP A 1 304 ? 23.524 7.608 -28.201 1.00 68.81 304 ASP A C 1
ATOM 2289 O O . ASP A 1 304 ? 24.601 8.196 -28.093 1.00 68.81 304 ASP A O 1
ATOM 2293 N N . ASP A 1 305 ? 22.448 7.968 -27.481 1.00 67.94 305 ASP A N 1
ATOM 2294 C CA . ASP A 1 305 ? 22.433 9.074 -26.508 1.00 67.94 305 ASP A CA 1
ATOM 2295 C C . ASP A 1 305 ? 21.850 8.655 -25.147 1.00 67.94 305 ASP A C 1
ATOM 2297 O O . ASP A 1 305 ? 20.637 8.620 -24.928 1.00 67.94 305 ASP A O 1
ATOM 2301 N N . ASP A 1 306 ? 22.754 8.407 -24.197 1.00 60.19 306 ASP A N 1
ATOM 2302 C CA . ASP A 1 306 ? 22.411 8.029 -22.822 1.00 60.19 306 ASP A CA 1
ATOM 2303 C C . ASP A 1 306 ? 21.964 9.232 -21.967 1.00 60.19 306 ASP A C 1
ATOM 2305 O O . ASP A 1 306 ? 21.481 9.043 -20.850 1.00 60.19 306 ASP A O 1
ATOM 2309 N N . LYS A 1 307 ? 22.118 10.476 -22.451 1.00 65.25 307 LYS A N 1
ATOM 2310 C CA . LYS A 1 307 ? 21.856 11.694 -21.663 1.00 65.25 307 LYS A CA 1
ATOM 2311 C C . LYS A 1 307 ? 20.459 12.259 -21.880 1.00 65.25 307 LYS A C 1
ATOM 2313 O O . LYS A 1 307 ? 19.799 12.601 -20.900 1.00 65.25 307 LYS A O 1
ATOM 2318 N N . GLY A 1 308 ? 19.979 12.318 -23.124 1.00 69.38 308 GLY A N 1
ATOM 2319 C CA . GLY A 1 308 ? 18.714 12.989 -23.447 1.00 69.38 308 GLY A CA 1
ATOM 2320 C C . GLY A 1 308 ? 17.493 12.416 -22.715 1.00 69.38 308 GLY A C 1
ATOM 2321 O O . GLY A 1 308 ? 16.635 13.155 -22.226 1.00 69.38 308 GLY A O 1
ATOM 2322 N N . TRP A 1 309 ? 17.428 11.094 -22.562 1.00 79.06 309 TRP A N 1
ATOM 2323 C CA . TRP A 1 309 ? 16.299 10.441 -21.895 1.00 79.06 309 TRP A CA 1
ATOM 2324 C C . TRP A 1 309 ? 16.404 10.487 -20.363 1.00 79.06 309 TRP A C 1
ATOM 2326 O O . TRP A 1 309 ? 15.386 10.640 -19.683 1.00 79.06 309 TRP A O 1
ATOM 2336 N N . ALA A 1 310 ? 17.623 10.420 -19.817 1.00 78.94 310 ALA A N 1
ATOM 2337 C CA . ALA A 1 310 ? 17.878 10.551 -18.385 1.00 78.94 310 ALA A CA 1
ATOM 2338 C C . ALA A 1 310 ? 17.550 11.967 -17.883 1.00 78.94 310 ALA A C 1
ATOM 2340 O O . ALA A 1 310 ? 16.956 12.126 -16.817 1.00 78.94 310 ALA A O 1
ATOM 2341 N N . GLU A 1 311 ? 17.840 12.998 -18.683 1.00 80.19 311 GLU A N 1
ATOM 2342 C CA . GLU A 1 311 ? 17.439 14.386 -18.416 1.00 80.19 311 GLU A CA 1
ATOM 2343 C C . GLU A 1 311 ? 15.910 14.561 -18.457 1.00 80.19 311 GLU A C 1
ATOM 2345 O O . GLU A 1 311 ? 15.327 15.221 -17.586 1.00 80.19 311 GLU A O 1
ATOM 2350 N N . SER A 1 312 ? 15.237 13.919 -19.421 1.00 78.38 312 SER A N 1
ATOM 2351 C CA . SER A 1 312 ? 13.768 13.887 -19.499 1.00 78.38 312 SER A CA 1
ATOM 2352 C C . SER A 1 312 ? 13.152 13.193 -18.277 1.00 78.38 312 SER A C 1
ATOM 2354 O O . SER A 1 312 ? 12.217 13.720 -17.667 1.00 78.38 312 SER A O 1
ATOM 2356 N N . PHE A 1 313 ? 13.711 12.060 -17.841 1.00 80.06 313 PHE A N 1
ATOM 2357 C CA . PHE A 1 313 ? 13.306 11.394 -16.602 1.00 80.06 313 PHE A CA 1
ATOM 2358 C C . PHE A 1 313 ? 13.520 12.295 -15.379 1.00 80.06 313 PHE A C 1
ATOM 2360 O O . PHE A 1 313 ? 12.590 12.504 -14.603 1.00 80.06 313 PHE A O 1
ATOM 2367 N N . ALA A 1 314 ? 14.711 12.881 -15.225 1.00 79.62 314 ALA A N 1
ATOM 2368 C CA . ALA A 1 314 ? 15.056 13.729 -14.085 1.00 79.62 314 ALA A CA 1
ATOM 2369 C C . ALA A 1 314 ? 14.150 14.966 -13.966 1.00 79.62 314 ALA A C 1
ATOM 2371 O O . ALA A 1 314 ? 13.876 15.419 -12.852 1.00 79.62 314 ALA A O 1
ATOM 2372 N N . SER A 1 315 ? 13.653 15.473 -15.098 1.00 76.00 315 SER A N 1
ATOM 2373 C CA . SER A 1 315 ? 12.691 16.580 -15.164 1.00 76.00 315 SER A CA 1
ATOM 2374 C C . SER A 1 315 ? 11.272 16.172 -14.747 1.00 76.00 315 SER A C 1
ATOM 2376 O O . SER A 1 315 ? 10.524 16.998 -14.231 1.00 76.00 315 SER A O 1
ATOM 2378 N N . ASN A 1 316 ? 10.905 14.900 -14.937 1.00 70.31 316 ASN A N 1
ATOM 2379 C CA . ASN A 1 316 ? 9.586 14.348 -14.605 1.00 70.31 316 ASN A CA 1
ATOM 2380 C C . ASN A 1 316 ? 9.556 13.576 -13.269 1.00 70.31 316 ASN A C 1
ATOM 2382 O O . ASN A 1 316 ? 8.490 13.131 -12.841 1.00 70.31 316 ASN A O 1
ATOM 2386 N N . TRP A 1 317 ? 10.706 13.430 -12.604 1.00 77.44 317 TRP A N 1
ATOM 2387 C CA . TRP A 1 317 ? 10.872 12.716 -11.338 1.00 77.44 317 TRP A CA 1
ATOM 2388 C C . TRP A 1 317 ? 11.528 13.616 -10.285 1.00 77.44 317 TRP A C 1
ATOM 2390 O O . TRP A 1 317 ? 12.732 13.890 -10.323 1.00 77.44 317 TRP A O 1
ATOM 2400 N N . SER A 1 318 ? 10.740 14.118 -9.333 1.00 73.12 318 SER A N 1
ATOM 2401 C CA . SER A 1 318 ? 11.212 15.068 -8.315 1.00 73.12 318 SER A CA 1
ATOM 2402 C C . SER A 1 318 ? 12.171 14.430 -7.304 1.00 73.12 318 SER A C 1
ATOM 2404 O O . SER A 1 318 ? 12.185 13.220 -7.092 1.00 73.12 318 SER A O 1
ATOM 2406 N N . THR A 1 319 ? 12.977 15.259 -6.636 1.00 72.31 319 THR A N 1
ATOM 2407 C CA . THR A 1 319 ? 13.899 14.798 -5.581 1.00 72.31 319 THR A CA 1
ATOM 2408 C C . THR A 1 319 ? 13.158 14.177 -4.394 1.00 72.31 319 THR A C 1
ATOM 2410 O O . THR A 1 319 ? 13.622 13.177 -3.860 1.00 72.31 319 THR A O 1
ATOM 2413 N N . ASN A 1 320 ? 11.980 14.693 -4.034 1.00 62.34 320 ASN A N 1
ATOM 2414 C CA . ASN A 1 320 ? 11.180 14.134 -2.940 1.00 62.34 320 ASN A CA 1
ATOM 2415 C C . ASN A 1 320 ? 10.603 12.756 -3.309 1.00 62.34 320 ASN A C 1
ATOM 2417 O O . ASN A 1 320 ? 10.693 11.830 -2.510 1.00 62.34 320 ASN A O 1
ATOM 2421 N N . GLN A 1 321 ? 10.080 12.593 -4.535 1.00 60.91 321 GLN A N 1
ATOM 2422 C CA . GLN A 1 321 ? 9.628 11.287 -5.048 1.00 60.91 321 GLN A CA 1
ATOM 2423 C C . GLN A 1 321 ? 10.776 10.277 -5.098 1.00 60.91 321 GLN A C 1
ATOM 2425 O O . GLN A 1 321 ? 10.606 9.125 -4.713 1.00 60.91 321 GLN A O 1
ATOM 2430 N N . HIS A 1 322 ? 11.956 10.730 -5.526 1.00 67.56 322 HIS A N 1
ATOM 2431 C CA . HIS A 1 322 ? 13.172 9.927 -5.555 1.00 67.56 322 HIS A CA 1
ATOM 2432 C C . HIS A 1 322 ? 13.578 9.442 -4.165 1.00 67.56 322 HIS A C 1
ATOM 2434 O O . HIS A 1 322 ? 13.731 8.243 -3.962 1.00 67.56 322 HIS A O 1
ATOM 2440 N N . GLN A 1 323 ? 13.698 10.349 -3.195 1.00 62.72 323 GLN A N 1
ATOM 2441 C CA . GLN A 1 323 ? 14.091 9.993 -1.832 1.00 62.72 323 GLN A CA 1
ATOM 2442 C C . GLN A 1 323 ? 13.076 9.065 -1.168 1.00 62.72 323 GLN A C 1
ATOM 2444 O O . GLN A 1 323 ? 13.474 8.082 -0.551 1.00 62.72 323 GLN A O 1
ATOM 2449 N N . ALA A 1 324 ? 11.779 9.337 -1.331 1.00 52.00 324 ALA A N 1
ATOM 2450 C CA . ALA A 1 324 ? 10.725 8.477 -0.811 1.00 52.00 324 ALA A CA 1
ATOM 2451 C C . ALA A 1 324 ? 10.775 7.079 -1.448 1.00 52.00 324 ALA A C 1
ATOM 2453 O O . ALA A 1 324 ? 10.654 6.086 -0.741 1.00 52.00 324 ALA A O 1
ATOM 2454 N N . TYR A 1 325 ? 10.991 6.985 -2.766 1.00 58.72 325 TYR A N 1
ATOM 2455 C CA . TYR A 1 325 ? 11.036 5.705 -3.477 1.00 58.72 325 TYR A CA 1
ATOM 2456 C C . TYR A 1 325 ? 12.263 4.883 -3.084 1.00 58.72 325 TYR A C 1
ATOM 2458 O O . TYR A 1 325 ? 12.140 3.707 -2.765 1.00 58.72 325 TYR A O 1
ATOM 2466 N N . VAL A 1 326 ? 13.440 5.510 -3.040 1.00 58.28 326 VAL A N 1
ATOM 2467 C CA . VAL A 1 326 ? 14.686 4.853 -2.620 1.00 58.28 326 VAL A CA 1
ATOM 2468 C C . VAL A 1 326 ? 14.605 4.396 -1.163 1.00 58.28 326 VAL A C 1
ATOM 2470 O O . VAL A 1 326 ? 14.994 3.269 -0.861 1.00 58.28 326 VAL A O 1
ATOM 2473 N N . LYS A 1 327 ? 14.033 5.230 -0.284 1.00 54.56 327 LYS A N 1
ATOM 2474 C CA . LYS A 1 327 ? 13.786 4.875 1.116 1.00 54.56 327 LYS A CA 1
ATOM 2475 C C . LYS A 1 327 ? 12.830 3.691 1.233 1.00 54.56 327 LYS A C 1
ATOM 2477 O O . LYS A 1 327 ? 13.116 2.768 1.984 1.00 54.56 327 LYS A O 1
ATOM 2482 N N . ALA A 1 328 ? 11.732 3.694 0.474 1.00 48.25 328 ALA A N 1
ATOM 2483 C CA . ALA A 1 328 ? 10.777 2.591 0.458 1.00 48.25 328 ALA A CA 1
ATOM 2484 C C . ALA A 1 328 ? 11.436 1.288 -0.015 1.00 48.25 328 ALA A C 1
ATOM 2486 O O . ALA A 1 328 ? 11.205 0.243 0.573 1.00 48.25 328 ALA A O 1
ATOM 2487 N N . LEU A 1 329 ? 12.340 1.345 -0.998 1.00 51.38 329 LEU A N 1
ATOM 2488 C CA . LEU A 1 329 ? 13.130 0.187 -1.431 1.00 51.38 329 LEU A CA 1
ATOM 2489 C C . LEU A 1 329 ? 14.141 -0.323 -0.377 1.00 51.38 329 LEU A C 1
ATOM 2491 O O . LEU A 1 329 ? 14.813 -1.320 -0.633 1.00 51.38 329 LEU A O 1
ATOM 2495 N N . GLY A 1 330 ? 14.256 0.321 0.790 1.00 49.19 330 GLY A N 1
ATOM 2496 C CA . GLY A 1 330 ? 15.166 -0.070 1.871 1.00 49.19 330 GLY A CA 1
ATOM 2497 C C . GLY A 1 330 ? 16.612 0.397 1.681 1.00 49.19 330 GLY A C 1
ATOM 2498 O O . GLY A 1 330 ? 17.501 -0.100 2.370 1.00 49.19 330 GLY A O 1
ATOM 2499 N N . PHE A 1 331 ? 16.859 1.335 0.758 1.00 54.41 331 PHE A N 1
ATOM 2500 C CA . PHE A 1 331 ? 18.176 1.924 0.506 1.00 54.41 331 PHE A CA 1
ATOM 2501 C C . PHE A 1 331 ? 18.295 3.311 1.148 1.00 54.41 331 PHE A C 1
ATOM 2503 O O . PHE A 1 331 ? 17.313 4.045 1.274 1.00 54.41 331 PHE A O 1
ATOM 2510 N N . ASP A 1 332 ? 19.521 3.721 1.484 1.00 57.91 332 ASP A N 1
ATOM 2511 C CA . ASP A 1 332 ? 19.805 5.116 1.831 1.00 57.91 332 ASP A CA 1
ATOM 2512 C C . ASP A 1 332 ? 19.482 6.019 0.618 1.00 57.91 332 ASP A C 1
ATOM 2514 O O . ASP A 1 332 ? 20.073 5.817 -0.452 1.00 57.91 332 ASP A O 1
ATOM 2518 N N . PRO A 1 333 ? 18.594 7.027 0.747 1.00 60.38 333 PRO A N 1
ATOM 2519 C CA . PRO A 1 333 ? 18.288 7.989 -0.313 1.00 60.38 333 PRO A CA 1
ATOM 2520 C C . PRO A 1 333 ? 19.500 8.704 -0.917 1.00 60.38 333 PRO A C 1
ATOM 2522 O O . PRO A 1 333 ? 19.422 9.168 -2.054 1.00 60.38 333 PRO A O 1
ATOM 2525 N N . ALA A 1 334 ? 20.611 8.804 -0.181 1.00 71.06 334 ALA A N 1
ATOM 2526 C CA . ALA A 1 334 ? 21.865 9.367 -0.677 1.00 71.06 334 ALA A CA 1
ATOM 2527 C C . ALA A 1 334 ? 22.704 8.369 -1.502 1.00 71.06 334 ALA A C 1
ATOM 2529 O O . ALA A 1 334 ? 23.595 8.790 -2.239 1.00 71.06 334 ALA A O 1
ATOM 2530 N N . SER A 1 335 ? 22.429 7.064 -1.400 1.00 65.38 335 SER A N 1
ATOM 2531 C CA . SER A 1 335 ? 23.200 5.995 -2.059 1.00 65.38 335 SER A CA 1
ATOM 2532 C C . SER A 1 335 ? 22.721 5.664 -3.476 1.00 65.38 335 SER A C 1
ATOM 2534 O O . SER A 1 335 ? 23.512 5.234 -4.316 1.00 65.38 335 SER A O 1
ATOM 2536 N N . ILE A 1 336 ? 21.439 5.894 -3.771 1.00 70.75 336 ILE A N 1
ATOM 2537 C CA . ILE A 1 336 ? 20.853 5.683 -5.098 1.00 70.75 336 ILE A CA 1
ATOM 2538 C C . ILE A 1 336 ? 20.560 7.042 -5.713 1.00 70.75 336 ILE A C 1
ATOM 2540 O O . ILE A 1 336 ? 19.762 7.799 -5.171 1.00 70.75 336 ILE A O 1
ATOM 2544 N N . THR A 1 337 ? 21.165 7.356 -6.858 1.00 82.69 337 THR A N 1
ATOM 2545 C CA . THR A 1 337 ? 20.864 8.588 -7.600 1.00 82.69 337 THR A CA 1
ATOM 2546 C C . THR A 1 337 ? 19.760 8.362 -8.638 1.00 82.69 337 THR A C 1
ATOM 2548 O O . THR A 1 337 ? 19.364 7.225 -8.912 1.00 82.69 337 THR A O 1
ATOM 2551 N N . LYS A 1 338 ? 19.239 9.439 -9.237 1.00 82.31 338 LYS A N 1
ATOM 2552 C CA . LYS A 1 338 ? 18.261 9.331 -10.336 1.00 82.31 338 LYS A CA 1
ATOM 2553 C C . LYS A 1 338 ? 18.879 8.641 -11.552 1.00 82.31 338 LYS A C 1
ATOM 2555 O O . LYS A 1 338 ? 18.207 7.863 -12.219 1.00 82.31 338 LYS A O 1
ATOM 2560 N N . GLU A 1 339 ? 20.168 8.871 -11.775 1.00 81.69 339 GLU A N 1
ATOM 2561 C CA . GLU A 1 339 ? 20.961 8.257 -12.837 1.00 81.69 339 GLU A CA 1
ATOM 2562 C C . GLU A 1 339 ? 21.073 6.738 -12.639 1.00 81.69 339 GLU A C 1
ATOM 2564 O O . GLU A 1 339 ? 20.940 5.983 -13.602 1.00 81.69 339 GLU A O 1
ATOM 2569 N N . ASN A 1 340 ? 21.216 6.272 -11.391 1.00 80.62 340 ASN A N 1
ATOM 2570 C CA . ASN A 1 340 ? 21.207 4.839 -11.079 1.00 80.62 340 ASN A CA 1
ATOM 2571 C C . ASN A 1 340 ? 19.855 4.189 -11.427 1.00 80.62 340 ASN A C 1
ATOM 2573 O O . ASN A 1 340 ? 19.825 3.072 -11.942 1.00 80.62 340 ASN A O 1
ATOM 2577 N N . LEU A 1 341 ? 18.734 4.881 -11.181 1.00 78.69 341 LEU A N 1
ATOM 2578 C CA . LEU A 1 341 ? 17.398 4.390 -11.547 1.00 78.69 341 LEU A CA 1
ATOM 2579 C C . LEU A 1 341 ? 17.188 4.363 -13.066 1.00 78.69 341 LEU A C 1
ATOM 2581 O O . LEU A 1 341 ? 16.613 3.403 -13.580 1.00 78.69 341 LEU A O 1
ATOM 2585 N N . THR A 1 342 ? 17.675 5.372 -13.795 1.00 84.00 342 THR A N 1
ATOM 2586 C CA . THR A 1 342 ? 17.625 5.366 -15.265 1.00 84.00 342 THR A CA 1
ATOM 2587 C C . THR A 1 342 ? 18.502 4.263 -15.848 1.00 84.00 342 THR A C 1
ATOM 2589 O O . THR A 1 342 ? 18.046 3.512 -16.706 1.00 84.00 342 THR A O 1
ATOM 2592 N N . GLU A 1 343 ? 19.721 4.073 -15.334 1.00 84.44 343 GLU A N 1
ATOM 2593 C CA . GLU A 1 343 ? 20.602 2.988 -15.782 1.00 84.44 343 GLU A CA 1
ATOM 2594 C C . GLU A 1 343 ? 19.951 1.617 -15.537 1.00 84.44 343 GLU A C 1
ATOM 2596 O O . GLU A 1 343 ? 19.935 0.763 -16.425 1.00 84.44 343 GLU A O 1
ATOM 2601 N N . ALA A 1 344 ? 19.340 1.415 -14.365 1.00 80.38 344 ALA A N 1
ATOM 2602 C CA . ALA A 1 344 ? 18.636 0.176 -14.051 1.00 80.38 344 ALA A CA 1
ATOM 2603 C C . ALA A 1 344 ? 17.426 -0.073 -14.966 1.00 80.38 344 ALA A C 1
ATOM 2605 O O . ALA A 1 344 ? 17.212 -1.206 -15.401 1.00 80.38 344 ALA A O 1
ATOM 2606 N N . TYR A 1 345 ? 16.659 0.967 -15.309 1.00 82.69 345 TYR A N 1
ATOM 2607 C CA . TYR A 1 345 ? 15.526 0.842 -16.226 1.00 82.69 345 TYR A CA 1
ATOM 2608 C C . TYR A 1 345 ? 15.954 0.556 -17.673 1.00 82.69 345 TYR A C 1
ATOM 2610 O O . TYR A 1 345 ? 15.318 -0.259 -18.348 1.00 82.69 345 TYR A O 1
ATOM 2618 N N . GLU A 1 346 ? 17.042 1.164 -18.156 1.00 86.25 346 GLU A N 1
ATOM 2619 C CA . GLU A 1 346 ? 17.612 0.838 -19.471 1.00 86.25 346 GLU A CA 1
ATOM 2620 C C . GLU A 1 346 ? 18.062 -0.626 -19.515 1.00 86.25 346 GLU A C 1
ATOM 2622 O O . GLU A 1 346 ? 17.673 -1.365 -20.424 1.00 86.25 346 GLU A O 1
ATOM 2627 N N . ILE A 1 347 ? 18.808 -1.076 -18.499 1.00 88.31 347 ILE A N 1
ATOM 2628 C CA . ILE A 1 347 ? 19.246 -2.472 -18.371 1.00 88.31 347 ILE A CA 1
ATOM 2629 C C . ILE A 1 347 ? 18.038 -3.417 -18.379 1.00 88.31 347 ILE A C 1
ATOM 2631 O O . ILE A 1 347 ? 18.012 -4.379 -19.151 1.00 88.31 347 ILE A O 1
ATOM 2635 N N . ALA A 1 348 ? 17.011 -3.124 -17.578 1.00 82.50 348 ALA A N 1
ATOM 2636 C CA . ALA A 1 348 ? 15.795 -3.927 -17.527 1.00 82.50 348 ALA A CA 1
ATOM 2637 C C . ALA A 1 348 ? 15.036 -3.938 -18.859 1.00 82.50 348 ALA A C 1
ATOM 2639 O O . ALA A 1 348 ? 14.442 -4.957 -19.205 1.00 82.50 348 ALA A O 1
ATOM 2640 N N . SER A 1 349 ? 15.067 -2.846 -19.624 1.00 84.25 349 SER A N 1
ATOM 2641 C CA . SER A 1 349 ? 14.393 -2.752 -20.922 1.00 84.25 349 SER A CA 1
ATOM 2642 C C . SER A 1 349 ? 15.060 -3.636 -21.972 1.00 84.25 349 SER A C 1
ATOM 2644 O O . SER A 1 349 ? 14.360 -4.347 -22.685 1.00 84.25 349 SER A O 1
ATOM 2646 N N . PHE A 1 350 ? 16.396 -3.669 -22.021 1.00 89.50 350 PHE A N 1
ATOM 2647 C CA . PHE A 1 350 ? 17.120 -4.598 -22.897 1.00 89.50 350 PHE A CA 1
ATOM 2648 C C . PHE A 1 350 ? 16.952 -6.057 -22.470 1.00 89.50 350 PHE A C 1
ATOM 2650 O O . PHE A 1 350 ? 16.820 -6.923 -23.326 1.00 89.50 350 PHE A O 1
ATOM 2657 N N . ILE A 1 351 ? 16.924 -6.338 -21.165 1.00 86.62 351 ILE A N 1
ATOM 2658 C CA . ILE A 1 351 ? 16.698 -7.699 -20.654 1.00 86.62 351 ILE A CA 1
ATOM 2659 C C . ILE A 1 351 ? 15.265 -8.172 -20.926 1.00 86.62 351 ILE A C 1
ATOM 2661 O O . ILE A 1 351 ? 15.056 -9.337 -21.249 1.00 86.62 351 ILE A O 1
ATOM 2665 N N . SER A 1 352 ? 14.277 -7.282 -20.810 1.00 77.38 352 SER A N 1
ATOM 2666 C CA . SER A 1 352 ? 12.865 -7.613 -21.043 1.00 77.38 352 SER A CA 1
ATOM 2667 C C . SER A 1 352 ? 12.556 -7.913 -22.510 1.00 77.38 352 SER A C 1
ATOM 2669 O O . SER A 1 352 ? 11.634 -8.676 -22.778 1.00 77.38 352 SER A O 1
ATOM 2671 N N . ASP A 1 353 ? 13.316 -7.323 -23.435 1.00 84.12 353 ASP A N 1
ATOM 2672 C CA . ASP A 1 353 ? 13.210 -7.532 -24.887 1.00 84.12 353 ASP A CA 1
ATOM 2673 C C . ASP A 1 353 ? 14.045 -8.745 -25.367 1.00 84.12 353 ASP A C 1
ATOM 2675 O O . ASP A 1 353 ? 14.120 -9.019 -26.563 1.00 84.12 353 ASP A O 1
ATOM 2679 N N . ASP A 1 354 ? 14.693 -9.470 -24.440 1.00 89.12 354 ASP A N 1
ATOM 2680 C CA . ASP A 1 354 ? 15.540 -10.632 -24.718 1.00 89.12 354 ASP A CA 1
ATOM 2681 C C . ASP A 1 354 ? 14.898 -11.955 -24.262 1.00 89.12 354 ASP A C 1
ATOM 2683 O O . ASP A 1 354 ? 15.026 -12.363 -23.104 1.00 89.12 354 ASP A O 1
ATOM 2687 N N . ASP A 1 355 ? 14.252 -12.664 -25.193 1.00 86.44 355 ASP A N 1
ATOM 2688 C CA . ASP A 1 355 ? 13.459 -13.882 -24.935 1.00 86.44 355 ASP A CA 1
ATOM 2689 C C . ASP A 1 355 ? 14.202 -14.969 -24.133 1.00 86.44 355 ASP A C 1
ATOM 2691 O O . ASP A 1 355 ? 13.633 -15.620 -23.249 1.00 86.44 355 ASP A O 1
ATOM 2695 N N . GLU A 1 356 ? 15.488 -15.187 -24.428 1.00 89.81 356 GLU A N 1
ATOM 2696 C CA . GLU A 1 356 ? 16.296 -16.213 -23.757 1.00 89.81 356 GLU A CA 1
ATOM 2697 C C . GLU A 1 356 ? 16.528 -15.872 -22.281 1.00 89.81 356 GLU A C 1
ATOM 2699 O O . GLU A 1 356 ? 16.386 -16.733 -21.406 1.00 89.81 356 GLU A O 1
ATOM 2704 N N . THR A 1 357 ? 16.836 -14.608 -21.986 1.00 88.12 357 THR A N 1
ATOM 2705 C CA . THR A 1 357 ? 17.035 -14.143 -20.608 1.00 88.12 357 THR A CA 1
ATOM 2706 C C . THR A 1 357 ? 15.707 -14.072 -19.863 1.00 88.12 357 THR A C 1
ATOM 2708 O O . THR A 1 357 ? 15.635 -14.483 -18.704 1.00 88.12 357 THR A O 1
ATOM 2711 N N . GLN A 1 358 ? 14.633 -13.646 -20.534 1.00 80.00 358 GLN A N 1
ATOM 2712 C CA . GLN A 1 358 ? 13.279 -13.665 -19.985 1.00 80.00 358 GLN A CA 1
ATOM 2713 C C . GLN A 1 358 ? 12.879 -15.079 -19.545 1.00 80.00 358 GLN A C 1
ATOM 2715 O O . GLN A 1 358 ? 12.384 -15.275 -18.435 1.00 80.00 358 GLN A O 1
ATOM 2720 N N . THR A 1 359 ? 13.151 -16.077 -20.389 1.00 84.00 359 THR A N 1
ATOM 2721 C CA . THR A 1 359 ? 12.877 -17.488 -20.093 1.00 84.00 359 THR A CA 1
ATOM 2722 C C . THR A 1 359 ? 13.650 -17.959 -18.862 1.00 84.00 359 THR A C 1
ATOM 2724 O O . THR A 1 359 ? 13.067 -18.594 -17.983 1.00 84.00 359 THR A O 1
ATOM 2727 N N . ALA A 1 360 ? 14.938 -17.617 -18.760 1.00 83.94 360 ALA A N 1
ATOM 2728 C CA . ALA A 1 360 ? 15.764 -17.974 -17.607 1.00 83.94 360 ALA A CA 1
ATOM 2729 C C . ALA A 1 360 ? 15.261 -17.330 -16.302 1.00 83.94 360 ALA A C 1
ATOM 2731 O O . ALA A 1 360 ? 15.199 -18.001 -15.273 1.00 83.94 360 ALA A O 1
ATOM 2732 N N . LEU A 1 361 ? 14.850 -16.058 -16.341 1.00 78.25 361 LEU A N 1
ATOM 2733 C CA . LEU A 1 361 ? 14.321 -15.348 -15.172 1.00 78.25 361 LEU A CA 1
ATOM 2734 C C . LEU A 1 361 ? 12.947 -15.874 -14.746 1.00 78.25 361 LEU A C 1
ATOM 2736 O O . LEU A 1 361 ? 12.723 -16.091 -13.559 1.00 78.25 361 LEU A O 1
ATOM 2740 N N . LEU A 1 362 ? 12.049 -16.156 -15.694 1.00 71.19 362 LEU A N 1
ATOM 2741 C CA . LEU A 1 362 ? 10.758 -16.789 -15.399 1.00 71.19 362 LEU A CA 1
ATOM 2742 C C . LEU A 1 362 ? 10.934 -18.189 -14.808 1.00 71.19 362 LEU A C 1
ATOM 2744 O O . LEU A 1 362 ? 10.186 -18.577 -13.912 1.00 71.19 362 LEU A O 1
ATOM 2748 N N . GLN A 1 363 ? 11.911 -18.954 -15.299 1.00 78.75 363 GLN A N 1
ATOM 2749 C CA . GLN A 1 363 ? 12.213 -20.267 -14.742 1.00 78.75 363 GLN A CA 1
ATOM 2750 C C . GLN A 1 363 ? 12.793 -20.155 -13.331 1.00 78.75 363 GLN A C 1
ATOM 2752 O O . GLN A 1 363 ? 12.349 -20.876 -12.445 1.00 78.75 363 GLN A O 1
ATOM 2757 N N . PHE A 1 364 ? 13.701 -19.206 -13.094 1.00 78.25 364 PHE A N 1
ATOM 2758 C CA . PHE A 1 364 ? 14.205 -18.913 -11.754 1.00 78.25 364 PHE A CA 1
ATOM 2759 C C . PHE A 1 364 ? 13.073 -18.574 -10.780 1.00 78.25 364 PHE A C 1
ATOM 2761 O O . PHE A 1 364 ? 13.040 -19.138 -9.693 1.00 78.25 364 PHE A O 1
ATOM 2768 N N . VAL A 1 365 ? 12.118 -17.722 -11.172 1.00 65.38 365 VAL A N 1
ATOM 2769 C CA . VAL A 1 365 ? 10.952 -17.379 -10.338 1.00 65.38 365 VAL A CA 1
ATOM 2770 C C . VAL A 1 365 ? 10.157 -18.630 -9.948 1.00 65.38 365 VAL A C 1
ATOM 2772 O O . VAL A 1 365 ? 9.816 -18.793 -8.779 1.00 65.38 365 VAL A O 1
ATOM 2775 N N . LYS A 1 366 ? 9.912 -19.547 -10.895 1.00 65.88 366 LYS A N 1
ATOM 2776 C CA . LYS A 1 366 ? 9.228 -20.826 -10.627 1.00 65.88 366 LYS A CA 1
ATOM 2777 C C . LYS A 1 366 ? 10.034 -21.730 -9.695 1.00 65.88 366 LYS A C 1
ATOM 2779 O O . LYS A 1 366 ? 9.504 -22.237 -8.716 1.00 65.88 366 LYS A O 1
ATOM 2784 N N . ASP A 1 367 ? 11.324 -21.901 -9.965 1.00 71.44 367 ASP A N 1
ATOM 2785 C CA . ASP A 1 367 ? 12.181 -22.784 -9.172 1.00 71.44 367 ASP A CA 1
ATOM 2786 C C . ASP A 1 367 ? 12.399 -22.247 -7.748 1.00 71.44 367 ASP A C 1
ATOM 2788 O O . ASP A 1 367 ? 12.556 -23.027 -6.801 1.00 71.44 367 ASP A O 1
ATOM 2792 N N . PHE A 1 368 ? 12.406 -20.918 -7.597 1.00 62.47 368 PHE A N 1
ATOM 2793 C CA . PHE A 1 368 ? 12.485 -20.212 -6.319 1.00 62.47 368 PHE A CA 1
ATOM 2794 C C . PHE A 1 368 ? 11.206 -20.412 -5.510 1.00 62.47 368 PHE A C 1
ATOM 2796 O O . PHE A 1 368 ? 11.269 -20.744 -4.328 1.00 62.47 368 PHE A O 1
ATOM 2803 N N . ALA A 1 369 ? 10.052 -20.291 -6.165 1.00 55.16 369 ALA A N 1
ATOM 2804 C CA . ALA A 1 369 ? 8.750 -20.571 -5.580 1.00 55.16 369 ALA A CA 1
ATOM 2805 C C . ALA A 1 369 ? 8.638 -21.982 -5.012 1.00 55.16 369 ALA A C 1
ATOM 2807 O O . ALA A 1 369 ? 8.270 -22.176 -3.850 1.00 55.16 369 ALA A O 1
ATOM 2808 N N . ASP A 1 370 ? 9.024 -22.960 -5.829 1.00 59.03 370 ASP A N 1
ATOM 2809 C CA . ASP A 1 370 ? 9.012 -24.369 -5.464 1.00 59.03 370 ASP A CA 1
ATOM 2810 C C . ASP A 1 370 ? 9.958 -24.641 -4.285 1.00 59.03 370 ASP A C 1
ATOM 2812 O O . ASP A 1 370 ? 9.629 -25.418 -3.388 1.00 59.03 370 ASP A O 1
ATOM 2816 N N . ALA A 1 371 ? 11.124 -23.983 -4.251 1.00 57.75 371 ALA A N 1
ATOM 2817 C CA . ALA A 1 371 ? 12.087 -24.102 -3.155 1.00 57.75 371 ALA A CA 1
ATOM 2818 C C . ALA A 1 371 ? 11.586 -23.525 -1.817 1.00 57.75 371 ALA A C 1
ATOM 2820 O O . ALA A 1 371 ? 12.094 -23.931 -0.775 1.00 57.75 371 ALA A O 1
ATOM 2821 N N . GLN A 1 372 ? 10.616 -22.608 -1.838 1.00 46.12 372 GLN A N 1
ATOM 2822 C CA . GLN A 1 372 ? 10.052 -21.946 -0.654 1.00 46.12 372 GLN A CA 1
ATOM 2823 C C . GLN A 1 372 ? 8.627 -22.436 -0.304 1.00 46.12 372 GLN A C 1
ATOM 2825 O O . GLN A 1 372 ? 7.989 -21.883 0.583 1.00 46.12 372 GLN A O 1
ATOM 2830 N N . HIS A 1 373 ? 8.113 -23.481 -0.971 1.00 44.12 373 HIS A N 1
ATOM 2831 C CA . HIS A 1 373 ? 6.730 -23.979 -0.829 1.00 44.12 373 HIS A CA 1
ATOM 2832 C C . HIS A 1 373 ? 5.624 -22.957 -1.171 1.00 44.12 373 HIS A C 1
ATOM 2834 O O . HIS A 1 373 ? 4.483 -23.096 -0.723 1.00 44.12 373 HIS A O 1
ATOM 2840 N N . HIS A 1 374 ? 5.913 -21.964 -2.012 1.00 40.53 374 HIS A N 1
ATOM 2841 C CA . HIS A 1 374 ? 4.937 -20.961 -2.438 1.00 40.53 374 HIS A CA 1
ATOM 2842 C C . HIS A 1 374 ? 4.327 -21.350 -3.790 1.00 40.53 374 HIS A C 1
ATOM 2844 O O . HIS A 1 374 ? 4.975 -21.269 -4.826 1.00 40.53 374 HIS A O 1
ATOM 2850 N N . THR A 1 375 ? 3.055 -21.753 -3.810 1.00 31.83 375 THR A N 1
ATOM 2851 C CA . THR A 1 375 ? 2.360 -22.161 -5.055 1.00 31.83 375 THR A CA 1
ATOM 2852 C C . THR A 1 375 ? 1.878 -20.977 -5.912 1.00 31.83 375 THR A C 1
ATOM 2854 O O . THR A 1 375 ? 1.469 -21.156 -7.059 1.00 31.83 375 THR A O 1
ATOM 2857 N N . GLU A 1 376 ? 1.984 -19.757 -5.384 1.00 35.19 376 GLU A N 1
ATOM 2858 C CA . GLU A 1 376 ? 1.349 -18.531 -5.898 1.00 35.19 376 GLU A CA 1
ATOM 2859 C C . GLU A 1 376 ? 2.201 -17.755 -6.922 1.00 35.19 376 GLU A C 1
ATOM 2861 O O . GLU A 1 376 ? 1.721 -16.871 -7.624 1.00 35.19 376 GLU A O 1
ATOM 2866 N N . LEU A 1 377 ? 3.472 -18.125 -7.063 1.00 41.22 377 LEU A N 1
ATOM 2867 C CA . LEU A 1 377 ? 4.477 -17.475 -7.917 1.00 41.22 377 LEU A CA 1
ATOM 2868 C C . LEU A 1 377 ? 4.435 -17.909 -9.395 1.00 41.22 377 LEU A C 1
ATOM 2870 O O . LEU A 1 377 ? 5.149 -17.370 -10.242 1.00 41.22 377 LEU A O 1
ATOM 2874 N N . THR A 1 378 ? 3.602 -18.894 -9.728 1.00 37.56 378 THR A N 1
ATOM 2875 C CA . THR A 1 378 ? 3.581 -19.536 -11.051 1.00 37.56 378 THR A CA 1
ATOM 2876 C C . THR A 1 378 ? 2.922 -18.688 -12.151 1.00 37.56 378 THR A C 1
ATOM 2878 O O . THR A 1 378 ? 3.076 -19.005 -13.333 1.00 37.56 378 THR A O 1
ATOM 2881 N N . GLU A 1 379 ? 2.259 -17.576 -11.796 1.00 39.97 379 GLU A N 1
ATOM 2882 C CA . GLU A 1 379 ? 1.507 -16.698 -12.717 1.00 39.97 379 GLU A CA 1
ATOM 2883 C C . GLU A 1 379 ? 2.182 -15.335 -13.015 1.00 39.97 379 GLU A C 1
ATOM 2885 O O . GLU A 1 379 ? 1.596 -14.447 -13.660 1.00 39.97 379 GLU A O 1
ATOM 2890 N N . MET A 1 380 ? 3.426 -15.138 -12.570 1.00 46.06 380 MET A N 1
ATOM 2891 C CA . MET A 1 380 ? 4.150 -13.873 -12.732 1.00 46.06 380 MET A CA 1
ATOM 2892 C C . MET A 1 380 ? 4.617 -13.632 -14.181 1.00 46.06 380 MET A C 1
ATOM 2894 O O . MET A 1 380 ? 5.126 -14.523 -14.852 1.00 46.06 380 MET A O 1
ATOM 2898 N N . GLY A 1 381 ? 4.394 -12.407 -14.679 1.00 47.97 381 GLY A N 1
ATOM 2899 C CA . GLY A 1 381 ? 4.789 -11.955 -16.026 1.00 47.97 381 GLY A CA 1
ATOM 2900 C C . GLY A 1 381 ? 5.969 -10.972 -15.991 1.00 47.97 381 GLY A C 1
ATOM 2901 O O . GLY A 1 381 ? 6.705 -10.933 -15.012 1.00 47.97 381 GLY A O 1
ATOM 2902 N N . GLY A 1 382 ? 6.111 -10.126 -17.019 1.00 46.84 382 GLY A N 1
ATOM 2903 C CA . GLY A 1 382 ? 7.240 -9.190 -17.195 1.00 46.84 382 GLY A CA 1
ATOM 2904 C C . GLY A 1 382 ? 7.545 -8.226 -16.032 1.00 46.84 382 GLY A C 1
ATOM 2905 O O . GLY A 1 382 ? 8.678 -7.779 -15.911 1.00 46.84 382 GLY A O 1
ATOM 2906 N N . ALA A 1 383 ? 6.587 -7.954 -15.142 1.00 52.72 383 ALA A N 1
ATOM 2907 C CA . ALA A 1 383 ? 6.785 -7.099 -13.966 1.00 52.72 383 ALA A CA 1
ATOM 2908 C C . ALA A 1 383 ? 7.738 -7.705 -12.910 1.00 52.72 383 ALA A C 1
ATOM 2910 O O . ALA A 1 383 ? 8.543 -6.987 -12.331 1.00 52.72 383 ALA A O 1
ATOM 2911 N N . ALA A 1 384 ? 7.720 -9.030 -12.713 1.00 54.53 384 ALA A N 1
ATOM 2912 C CA . ALA A 1 384 ? 8.632 -9.702 -11.776 1.00 54.53 384 ALA A CA 1
ATOM 2913 C C . ALA A 1 384 ? 10.092 -9.643 -12.248 1.00 54.53 384 ALA A C 1
ATOM 2915 O O . ALA A 1 384 ? 11.023 -9.533 -11.457 1.00 54.53 384 ALA A O 1
ATOM 2916 N N . ILE A 1 385 ? 10.286 -9.699 -13.568 1.00 58.94 385 ILE A N 1
ATOM 2917 C CA . ILE A 1 385 ? 11.597 -9.564 -14.206 1.00 58.94 385 ILE A CA 1
ATOM 2918 C C . ILE A 1 385 ? 12.168 -8.168 -13.960 1.00 58.94 385 ILE A C 1
ATOM 2920 O O . ILE A 1 385 ? 13.352 -8.050 -13.651 1.00 58.94 385 ILE A O 1
ATOM 2924 N N . PHE A 1 386 ? 11.332 -7.129 -14.060 1.00 61.69 386 PHE A N 1
ATOM 2925 C CA . PHE A 1 386 ? 11.747 -5.759 -13.778 1.00 61.69 386 PHE A CA 1
ATOM 2926 C C . PHE A 1 386 ? 12.277 -5.610 -12.347 1.00 61.69 386 PHE A C 1
ATOM 2928 O O . PHE A 1 386 ? 13.377 -5.092 -12.175 1.0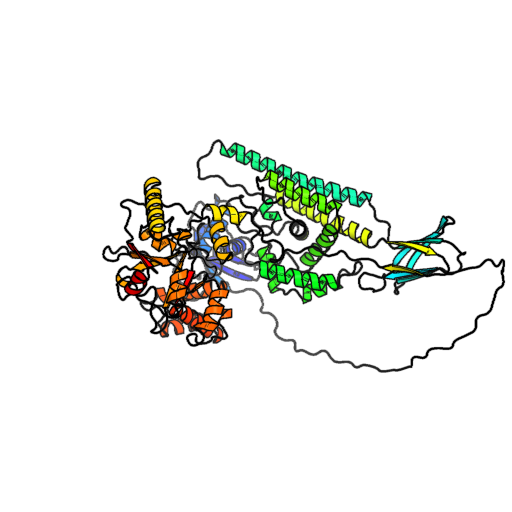0 61.69 386 PHE A O 1
ATOM 2935 N N . ASP A 1 387 ? 11.566 -6.131 -11.346 1.00 59.62 387 ASP A N 1
ATOM 2936 C CA . ASP A 1 387 ? 11.961 -5.982 -9.939 1.00 59.62 387 ASP A CA 1
ATOM 2937 C C . ASP A 1 387 ? 13.235 -6.774 -9.592 1.00 59.62 387 ASP A C 1
ATOM 2939 O O . ASP A 1 387 ? 14.116 -6.254 -8.904 1.00 59.62 387 ASP A O 1
ATOM 2943 N N . ILE A 1 388 ? 13.409 -7.978 -10.157 1.00 63.88 388 ILE A N 1
ATOM 2944 C CA . ILE A 1 388 ? 14.647 -8.768 -10.008 1.00 63.88 388 ILE A CA 1
ATOM 2945 C C . ILE A 1 388 ? 15.850 -8.016 -10.586 1.00 63.88 388 ILE A C 1
ATOM 2947 O O . ILE A 1 388 ? 16.911 -7.945 -9.956 1.00 63.88 388 ILE A O 1
ATOM 2951 N N . VAL A 1 389 ? 15.703 -7.471 -11.797 1.00 65.12 389 VAL A N 1
ATOM 2952 C CA . VAL A 1 389 ? 16.779 -6.727 -12.460 1.00 65.12 389 VAL A CA 1
ATOM 2953 C C . VAL A 1 389 ? 17.070 -5.436 -11.703 1.00 65.12 389 VAL A C 1
ATOM 2955 O O . VAL A 1 389 ? 18.237 -5.149 -11.439 1.00 65.12 389 VAL A O 1
ATOM 2958 N N . LEU A 1 390 ? 16.036 -4.691 -11.309 1.00 70.25 390 LEU A N 1
ATOM 2959 C CA . LEU A 1 390 ? 16.169 -3.454 -10.548 1.00 70.25 390 LEU A CA 1
ATOM 2960 C C . LEU A 1 390 ? 16.918 -3.705 -9.234 1.00 70.25 390 LEU A C 1
ATOM 2962 O O . LEU A 1 390 ? 17.943 -3.071 -8.996 1.00 70.25 390 LEU A O 1
ATOM 2966 N N . GLY A 1 391 ? 16.477 -4.666 -8.420 1.00 65.00 391 GLY A N 1
ATOM 2967 C CA . GLY A 1 391 ? 17.117 -4.984 -7.141 1.00 65.00 391 GLY A CA 1
ATOM 2968 C C . GLY A 1 391 ? 18.586 -5.383 -7.296 1.00 65.00 391 GLY A C 1
ATOM 2969 O O . GLY A 1 391 ? 19.457 -4.838 -6.617 1.00 65.00 391 GLY A O 1
ATOM 2970 N N . ALA A 1 392 ? 18.894 -6.277 -8.240 1.00 68.06 392 ALA A N 1
ATOM 2971 C CA . ALA A 1 392 ? 20.267 -6.720 -8.481 1.00 68.06 392 ALA A CA 1
ATOM 2972 C C . ALA A 1 392 ? 21.176 -5.586 -8.988 1.00 68.06 392 ALA A C 1
ATOM 2974 O O . ALA A 1 392 ? 22.316 -5.452 -8.538 1.00 68.06 392 ALA A O 1
ATOM 2975 N N . VAL A 1 393 ? 20.682 -4.751 -9.907 1.00 72.56 393 VAL A N 1
ATOM 2976 C CA . VAL A 1 393 ? 21.450 -3.626 -10.456 1.00 72.56 393 VAL A CA 1
ATOM 2977 C C . VAL A 1 393 ? 21.693 -2.554 -9.393 1.00 72.56 393 VAL A C 1
ATOM 2979 O O . VAL A 1 393 ? 22.825 -2.095 -9.268 1.00 72.56 393 VAL A O 1
ATOM 2982 N N . LEU A 1 394 ? 20.694 -2.187 -8.584 1.00 69.62 394 LEU A N 1
ATOM 2983 C CA . LEU A 1 394 ? 20.874 -1.185 -7.524 1.00 69.62 394 LEU A CA 1
ATOM 2984 C C . LEU A 1 394 ? 21.862 -1.652 -6.440 1.00 69.62 394 LEU A C 1
ATOM 2986 O O . LEU A 1 394 ? 22.683 -0.857 -5.975 1.00 69.62 394 LEU A O 1
ATOM 2990 N N . VAL A 1 395 ? 21.863 -2.944 -6.089 1.00 66.12 395 VAL A N 1
ATOM 2991 C CA . VAL A 1 395 ? 22.869 -3.522 -5.176 1.00 66.12 395 VAL A CA 1
ATOM 2992 C C . VAL A 1 395 ? 24.279 -3.430 -5.766 1.00 66.12 395 VAL A C 1
ATOM 2994 O O . VAL A 1 395 ? 25.208 -3.023 -5.068 1.00 66.12 395 VAL A O 1
ATOM 2997 N N . ALA A 1 396 ? 24.445 -3.751 -7.051 1.00 71.06 396 ALA A N 1
ATOM 2998 C CA . ALA A 1 396 ? 25.744 -3.666 -7.719 1.00 71.06 396 ALA A CA 1
ATOM 2999 C C . ALA A 1 396 ? 26.241 -2.214 -7.858 1.00 71.06 396 ALA A C 1
ATOM 3001 O O . ALA A 1 396 ? 27.419 -1.929 -7.647 1.00 71.06 396 ALA A O 1
ATOM 3002 N N . LEU A 1 397 ? 25.348 -1.269 -8.176 1.00 67.19 397 LEU A N 1
ATOM 3003 C CA . LEU A 1 397 ? 25.694 0.150 -8.324 1.00 67.19 397 LEU A CA 1
ATOM 3004 C C . LEU A 1 397 ? 26.082 0.812 -6.994 1.00 67.19 397 LEU A C 1
ATOM 3006 O O . LEU A 1 397 ? 26.885 1.742 -6.991 1.00 67.19 397 LEU A O 1
ATOM 3010 N N . THR A 1 398 ? 25.568 0.317 -5.867 1.00 64.69 398 THR A N 1
ATOM 3011 C CA . THR A 1 398 ? 25.919 0.811 -4.522 1.00 64.69 398 THR A CA 1
ATOM 3012 C C . THR A 1 398 ? 27.124 0.110 -3.900 1.00 64.69 398 THR A C 1
ATOM 3014 O O . THR A 1 398 ? 27.488 0.416 -2.765 1.00 64.69 398 THR A O 1
ATOM 3017 N N . GLY A 1 399 ? 27.751 -0.845 -4.597 1.00 62.25 399 GLY A N 1
ATOM 3018 C CA . GLY A 1 399 ? 28.854 -1.640 -4.048 1.00 62.25 399 GLY A CA 1
ATOM 3019 C C . GLY A 1 399 ? 28.448 -2.461 -2.818 1.00 62.25 399 GLY A C 1
ATOM 3020 O O . GLY A 1 399 ? 29.270 -2.687 -1.930 1.00 62.25 399 GLY A O 1
ATOM 3021 N N . GLY A 1 400 ? 27.170 -2.847 -2.726 1.00 53.72 400 GLY A N 1
ATOM 3022 C CA . GLY A 1 400 ? 26.610 -3.571 -1.583 1.00 53.72 400 GLY A CA 1
ATOM 3023 C C . GLY A 1 400 ? 26.424 -2.742 -0.304 1.00 53.72 400 GLY A C 1
ATOM 3024 O O . GLY A 1 400 ? 26.082 -3.314 0.728 1.00 53.72 400 GLY A O 1
ATOM 3025 N N . ALA A 1 401 ? 26.624 -1.418 -0.341 1.00 46.28 401 ALA A N 1
ATOM 3026 C CA . ALA A 1 401 ? 26.579 -0.535 0.833 1.00 46.28 401 ALA A CA 1
ATOM 3027 C C . ALA A 1 401 ? 25.159 -0.108 1.277 1.00 46.28 401 ALA A C 1
ATOM 3029 O O . ALA A 1 401 ? 25.026 0.751 2.143 1.00 46.28 401 ALA A O 1
ATOM 3030 N N . GLY A 1 402 ? 24.101 -0.683 0.696 1.00 42.22 402 GLY A N 1
ATOM 3031 C CA . GLY A 1 402 ? 22.735 -0.157 0.804 1.00 42.22 402 GLY A CA 1
ATOM 3032 C C . GLY A 1 402 ? 21.724 -0.953 1.633 1.00 42.22 402 GLY A C 1
ATOM 3033 O O . GLY A 1 402 ? 20.599 -0.493 1.746 1.00 42.22 402 GLY A O 1
ATOM 3034 N N . THR A 1 403 ? 22.063 -2.119 2.199 1.00 41.09 403 THR A N 1
ATOM 3035 C CA . THR A 1 403 ? 21.068 -2.995 2.859 1.00 41.09 403 THR A CA 1
ATOM 3036 C C . THR A 1 403 ? 21.369 -3.205 4.341 1.00 41.09 403 THR A C 1
ATOM 3038 O O . THR A 1 403 ? 22.370 -3.840 4.692 1.00 41.09 403 THR A O 1
ATOM 3041 N N . ALA A 1 404 ? 20.486 -2.730 5.222 1.00 34.25 404 ALA A N 1
ATOM 3042 C CA . ALA A 1 404 ? 20.529 -3.065 6.640 1.00 34.25 404 ALA A CA 1
ATOM 3043 C C . ALA A 1 404 ? 20.247 -4.572 6.841 1.00 34.25 404 ALA A C 1
ATOM 3045 O O . ALA A 1 404 ? 19.276 -5.110 6.321 1.00 34.25 404 ALA A O 1
ATOM 3046 N N . ALA A 1 405 ? 21.111 -5.256 7.599 1.00 30.64 405 ALA A N 1
ATOM 3047 C CA . ALA A 1 405 ? 20.910 -6.615 8.130 1.00 30.64 405 ALA A CA 1
ATOM 3048 C C . ALA A 1 405 ? 20.888 -7.822 7.152 1.00 30.64 405 ALA A C 1
ATOM 3050 O O . ALA A 1 405 ? 20.233 -8.826 7.434 1.00 30.64 405 ALA A O 1
ATOM 3051 N N . VAL A 1 406 ? 21.661 -7.817 6.057 1.00 35.28 406 VAL A N 1
ATOM 3052 C CA . VAL A 1 406 ? 21.770 -8.992 5.159 1.00 35.28 406 VAL A CA 1
ATOM 3053 C C . VAL A 1 406 ? 23.048 -9.807 5.416 1.00 35.28 406 VAL A C 1
ATOM 3055 O O . VAL A 1 406 ? 24.142 -9.266 5.569 1.00 35.28 406 VAL A O 1
ATOM 3058 N N . ALA A 1 407 ? 22.936 -11.141 5.423 1.00 37.44 407 ALA A N 1
ATOM 3059 C CA . ALA A 1 407 ? 24.086 -12.044 5.465 1.00 37.44 407 ALA A CA 1
ATOM 3060 C C . ALA A 1 407 ? 25.030 -11.799 4.266 1.00 37.44 407 ALA A C 1
ATOM 3062 O O . ALA A 1 407 ? 24.598 -11.850 3.116 1.00 37.44 407 ALA A O 1
ATOM 3063 N N . ALA A 1 408 ? 26.330 -11.600 4.515 1.00 47.16 408 ALA A N 1
ATOM 3064 C CA . ALA A 1 408 ? 27.322 -11.182 3.508 1.00 47.16 408 ALA A CA 1
ATOM 3065 C C . ALA A 1 408 ? 27.353 -12.031 2.214 1.00 47.16 408 ALA A C 1
ATOM 3067 O O . ALA A 1 408 ? 27.630 -11.516 1.131 1.00 47.16 408 ALA A O 1
ATOM 3068 N N . ASN A 1 409 ? 27.031 -13.327 2.297 1.00 51.66 409 ASN A N 1
ATOM 3069 C CA . ASN A 1 409 ? 26.959 -14.204 1.123 1.00 51.66 409 ASN A CA 1
ATOM 3070 C C . ASN A 1 409 ? 25.782 -13.872 0.182 1.00 51.66 409 ASN A C 1
ATOM 3072 O O . ASN A 1 409 ? 25.906 -14.086 -1.021 1.00 51.66 409 ASN A O 1
ATOM 3076 N N . LYS A 1 410 ? 24.670 -13.324 0.692 1.00 53.62 410 LYS A N 1
ATOM 3077 C CA . LYS A 1 410 ? 23.459 -12.996 -0.086 1.00 53.62 410 LYS A CA 1
ATOM 3078 C C . LYS A 1 410 ? 23.665 -11.730 -0.934 1.00 53.62 410 LYS A C 1
ATOM 3080 O O . LYS A 1 410 ? 23.348 -11.731 -2.121 1.00 53.62 410 LYS A O 1
ATOM 3085 N N . VAL A 1 411 ? 24.336 -10.714 -0.379 1.00 60.06 411 VAL A N 1
ATOM 3086 C CA . VAL A 1 411 ? 24.744 -9.487 -1.101 1.00 60.06 411 VAL A CA 1
ATOM 3087 C C . VAL A 1 411 ? 25.677 -9.807 -2.274 1.00 60.06 411 VAL A C 1
ATOM 3089 O O . VAL A 1 411 ? 25.535 -9.250 -3.358 1.00 60.06 411 VAL A O 1
ATOM 3092 N N . ARG A 1 412 ? 26.586 -10.777 -2.103 1.00 67.75 412 ARG A N 1
ATOM 3093 C CA . ARG A 1 412 ? 27.543 -11.183 -3.144 1.00 67.75 412 ARG A CA 1
ATOM 3094 C C . ARG A 1 412 ? 26.881 -11.776 -4.393 1.00 67.75 412 ARG A C 1
ATOM 3096 O O . ARG A 1 412 ? 27.386 -11.574 -5.497 1.00 67.75 412 ARG A O 1
ATOM 3103 N N . HIS A 1 413 ? 25.792 -12.532 -4.241 1.00 72.12 413 HIS A N 1
ATOM 3104 C CA . HIS A 1 413 ? 25.075 -13.092 -5.391 1.00 72.12 413 HIS A CA 1
ATOM 3105 C C . HIS A 1 413 ? 24.377 -11.999 -6.204 1.00 72.12 413 HIS A C 1
ATOM 3107 O O . HIS A 1 413 ? 24.439 -12.040 -7.431 1.00 72.12 413 HIS A O 1
ATOM 3113 N N . LEU A 1 414 ? 23.781 -11.008 -5.537 1.00 69.31 414 LEU A N 1
ATOM 3114 C CA . LEU A 1 414 ? 23.106 -9.889 -6.197 1.00 69.31 414 LEU A CA 1
ATOM 3115 C C . LEU A 1 414 ? 24.073 -8.904 -6.844 1.00 69.31 414 LEU A C 1
ATOM 3117 O O . LEU A 1 414 ? 23.840 -8.509 -7.979 1.00 69.31 414 LEU A O 1
ATOM 3121 N N . ASP A 1 415 ? 25.181 -8.582 -6.180 1.00 74.56 415 ASP A N 1
ATOM 3122 C CA . ASP A 1 415 ? 26.258 -7.775 -6.761 1.00 74.56 415 ASP A CA 1
ATOM 3123 C C . ASP A 1 415 ? 26.785 -8.409 -8.062 1.00 74.56 415 ASP A C 1
ATOM 3125 O O . ASP A 1 415 ? 26.829 -7.774 -9.121 1.00 74.56 415 ASP A O 1
ATOM 3129 N N . LYS A 1 416 ? 27.063 -9.721 -8.025 1.00 84.19 416 LYS A N 1
ATOM 3130 C CA . LYS A 1 416 ? 27.472 -10.472 -9.217 1.00 84.19 416 LYS A CA 1
ATOM 3131 C C . LYS A 1 416 ? 26.389 -10.467 -10.301 1.00 84.19 416 LYS A C 1
ATOM 3133 O O . LYS A 1 416 ? 26.709 -10.303 -11.477 1.00 84.19 416 LYS A O 1
ATOM 3138 N N . LEU A 1 417 ? 25.126 -10.662 -9.923 1.00 83.88 417 LEU A N 1
ATOM 3139 C CA . LEU A 1 417 ? 24.001 -10.680 -10.856 1.00 83.88 417 LEU A CA 1
ATOM 3140 C C . LEU A 1 417 ? 23.799 -9.309 -11.525 1.00 83.88 417 LEU A C 1
ATOM 3142 O O . LEU A 1 417 ? 23.664 -9.249 -12.745 1.00 83.88 417 LEU A O 1
ATOM 3146 N N . GLY A 1 418 ? 23.876 -8.210 -10.770 1.00 82.06 418 GLY A N 1
ATOM 3147 C CA . GLY A 1 418 ? 23.798 -6.846 -11.300 1.00 82.06 418 GLY A CA 1
ATOM 3148 C C . GLY A 1 418 ? 24.941 -6.521 -12.265 1.00 82.06 418 GLY A C 1
ATOM 3149 O O . GLY A 1 418 ? 24.707 -5.965 -13.340 1.00 82.06 418 GLY A O 1
ATOM 3150 N N . GLY A 1 419 ? 26.168 -6.953 -11.953 1.00 88.81 419 GLY A N 1
ATOM 3151 C CA . GLY A 1 419 ? 27.310 -6.835 -12.867 1.00 88.81 419 GLY A CA 1
ATOM 3152 C C . GLY A 1 419 ? 27.120 -7.602 -14.185 1.00 88.81 419 GLY A C 1
ATOM 3153 O O . GLY A 1 419 ? 27.455 -7.096 -15.264 1.00 88.81 419 GLY A O 1
ATOM 3154 N N . LEU A 1 420 ? 26.534 -8.801 -14.121 1.00 92.62 420 LEU A N 1
ATOM 3155 C CA . LEU A 1 420 ? 26.209 -9.602 -15.304 1.00 92.62 420 LEU A CA 1
ATOM 3156 C C . LEU A 1 420 ? 25.069 -8.986 -16.124 1.00 92.62 420 LEU A C 1
ATOM 3158 O O . LEU A 1 420 ? 25.195 -8.906 -17.344 1.00 92.62 420 LEU A O 1
ATOM 3162 N N . PHE A 1 421 ? 24.008 -8.480 -15.489 1.00 91.75 421 PHE A N 1
ATOM 3163 C CA . PHE A 1 421 ? 22.920 -7.772 -16.174 1.00 91.75 421 PHE A CA 1
ATOM 3164 C C . PHE A 1 421 ? 23.414 -6.523 -16.906 1.00 91.75 421 PHE A C 1
ATOM 3166 O O . PHE A 1 421 ? 23.079 -6.325 -18.074 1.00 91.75 421 PHE A O 1
ATOM 3173 N N . LYS A 1 422 ? 24.294 -5.733 -16.282 1.00 92.31 422 LYS A N 1
ATOM 3174 C CA . LYS A 1 422 ? 24.948 -4.587 -16.932 1.00 92.31 422 LYS A CA 1
ATOM 3175 C C . LYS A 1 422 ? 25.796 -5.005 -18.137 1.00 92.31 422 LYS A C 1
ATOM 3177 O O . LYS A 1 422 ? 25.817 -4.313 -19.154 1.00 92.31 422 LYS A O 1
ATOM 3182 N N . THR A 1 423 ? 26.496 -6.135 -18.041 1.00 94.81 423 THR A N 1
ATOM 3183 C CA . THR A 1 423 ? 27.299 -6.680 -19.149 1.00 94.81 423 THR A CA 1
ATOM 3184 C C . THR A 1 423 ? 26.411 -7.145 -20.299 1.00 94.81 423 THR A C 1
ATOM 3186 O O . THR A 1 423 ? 26.648 -6.764 -21.446 1.00 94.81 423 THR A O 1
ATOM 3189 N N . LEU A 1 424 ? 25.358 -7.903 -19.991 1.00 94.44 424 LEU A N 1
ATOM 3190 C CA . LEU A 1 424 ? 24.411 -8.408 -20.976 1.00 94.44 424 LEU A CA 1
ATOM 3191 C C . LEU A 1 424 ? 23.690 -7.262 -21.692 1.00 94.44 424 LEU A C 1
ATOM 3193 O O . LEU A 1 424 ? 23.662 -7.244 -22.918 1.00 94.44 424 LEU A O 1
ATOM 3197 N N . ALA A 1 425 ? 23.190 -6.261 -20.962 1.00 91.50 425 ALA A N 1
ATOM 3198 C CA . ALA A 1 425 ? 22.527 -5.098 -21.553 1.00 91.50 425 ALA A CA 1
ATOM 3199 C C . ALA A 1 425 ? 23.434 -4.352 -22.545 1.00 91.50 425 ALA A C 1
ATOM 3201 O O . ALA A 1 425 ? 22.991 -4.007 -23.637 1.00 91.50 425 ALA A O 1
ATOM 3202 N N . LYS A 1 426 ? 24.731 -4.184 -22.240 1.00 91.56 426 LYS A N 1
ATOM 3203 C CA . LYS A 1 426 ? 25.702 -3.603 -23.190 1.00 91.56 426 LYS A CA 1
ATOM 3204 C C . LYS A 1 426 ? 25.857 -4.441 -24.459 1.00 91.56 426 LYS A C 1
ATOM 3206 O O . LYS A 1 426 ? 25.976 -3.883 -25.549 1.00 91.56 426 LYS A O 1
ATOM 3211 N N . GLN A 1 427 ? 25.878 -5.767 -24.336 1.00 93.31 427 GLN A N 1
ATOM 3212 C CA . GLN A 1 427 ? 25.967 -6.661 -25.492 1.00 93.31 427 GLN A CA 1
ATOM 3213 C C . GLN A 1 427 ? 24.674 -6.626 -26.328 1.00 93.31 427 GLN A C 1
ATOM 3215 O O . GLN A 1 427 ? 24.740 -6.555 -27.556 1.00 93.31 427 GLN A O 1
ATOM 3220 N N . LEU A 1 428 ? 23.507 -6.604 -25.677 1.00 91.25 428 LEU A N 1
ATOM 3221 C CA . LEU A 1 428 ? 22.195 -6.495 -26.323 1.00 91.25 428 LEU A CA 1
ATOM 3222 C C . LEU A 1 428 ? 22.001 -5.138 -27.011 1.00 91.25 428 LEU A C 1
ATOM 3224 O O . LEU A 1 428 ? 21.495 -5.098 -28.129 1.00 91.25 428 LEU A O 1
ATOM 3228 N N . LYS A 1 429 ? 22.491 -4.043 -26.421 1.00 88.88 429 LYS A N 1
ATOM 3229 C CA . LYS A 1 429 ? 22.506 -2.708 -27.039 1.00 88.88 429 LYS A CA 1
ATOM 3230 C C . LYS A 1 429 ? 23.297 -2.695 -28.348 1.00 88.88 429 LYS A C 1
ATOM 3232 O O . LYS A 1 429 ? 22.780 -2.254 -29.372 1.00 88.88 429 LYS A O 1
ATOM 3237 N N . LYS A 1 430 ? 24.499 -3.285 -28.360 1.00 87.50 430 LYS A N 1
ATOM 3238 C CA . LYS A 1 430 ? 25.288 -3.466 -29.596 1.00 87.50 430 LYS A CA 1
ATOM 3239 C C . LYS A 1 430 ? 24.552 -4.314 -30.634 1.00 87.50 430 LYS A C 1
ATOM 3241 O O . LYS A 1 430 ? 24.526 -3.975 -31.814 1.00 87.50 430 LYS A O 1
ATOM 3246 N N . LYS A 1 431 ? 23.907 -5.399 -30.197 1.00 88.94 431 LYS A N 1
ATOM 3247 C CA . LYS A 1 431 ? 23.084 -6.249 -31.069 1.00 88.94 431 LYS A CA 1
ATOM 3248 C C . LYS A 1 431 ? 21.879 -5.497 -31.646 1.00 88.94 431 LYS A C 1
ATOM 3250 O O . LYS A 1 431 ? 21.534 -5.715 -32.802 1.00 88.94 431 LYS A O 1
ATOM 3255 N N . ALA A 1 432 ? 21.270 -4.589 -30.884 1.00 86.56 432 ALA A N 1
ATOM 3256 C CA . ALA A 1 432 ? 20.158 -3.760 -31.340 1.00 86.56 432 ALA A CA 1
ATOM 3257 C C . ALA A 1 432 ? 20.586 -2.726 -32.398 1.00 86.56 432 ALA A C 1
ATOM 3259 O O . ALA A 1 432 ? 19.825 -2.487 -33.341 1.00 86.56 432 ALA A O 1
ATOM 3260 N N . GLN A 1 433 ? 21.799 -2.171 -32.277 1.00 86.75 433 GLN A N 1
ATOM 3261 C CA . GLN A 1 433 ? 22.405 -1.262 -33.262 1.00 86.75 433 GLN A CA 1
ATOM 3262 C C . GLN A 1 433 ? 22.767 -1.967 -34.577 1.00 86.75 433 GLN A C 1
ATOM 3264 O O . GLN A 1 433 ? 22.731 -1.339 -35.635 1.00 86.75 433 GLN A O 1
ATOM 3269 N N . PHE A 1 434 ? 23.075 -3.267 -34.535 1.00 91.06 434 PHE A N 1
ATOM 3270 C CA . PHE A 1 434 ? 23.387 -4.040 -35.733 1.00 91.06 434 PHE A CA 1
ATOM 3271 C C . PHE A 1 434 ? 22.134 -4.313 -36.578 1.00 91.06 434 PHE A C 1
ATOM 3273 O O . PHE A 1 434 ? 21.159 -4.910 -36.108 1.00 91.06 434 PHE A O 1
ATOM 3280 N N . LYS A 1 435 ? 22.154 -3.903 -37.849 1.00 92.19 435 LYS A N 1
ATOM 3281 C CA . LYS A 1 435 ? 21.070 -4.143 -38.816 1.00 92.19 435 LYS A CA 1
ATOM 3282 C C . LYS A 1 435 ? 21.624 -4.606 -40.150 1.00 92.19 435 LYS A C 1
ATOM 3284 O O . LYS A 1 435 ? 22.674 -4.149 -40.588 1.00 92.19 435 LYS A O 1
ATOM 3289 N N . THR A 1 436 ? 20.875 -5.461 -40.835 1.00 92.06 436 THR A N 1
ATOM 3290 C CA . THR A 1 436 ? 21.212 -5.911 -42.185 1.00 92.06 436 THR A CA 1
ATOM 3291 C C . THR A 1 436 ? 20.102 -5.562 -43.166 1.00 92.06 436 THR A C 1
ATOM 3293 O O . THR A 1 436 ? 18.914 -5.638 -42.841 1.00 92.06 436 THR A O 1
ATOM 3296 N N . LYS A 1 437 ? 20.479 -5.148 -44.377 1.00 93.94 437 LYS A N 1
ATOM 3297 C CA . LYS A 1 437 ? 19.533 -4.813 -45.441 1.00 93.94 437 LYS A CA 1
ATOM 3298 C C . LYS A 1 437 ? 20.125 -5.093 -46.816 1.00 93.94 437 LYS A C 1
ATOM 3300 O O . LYS A 1 437 ? 21.198 -4.599 -47.150 1.00 93.94 437 LYS A O 1
ATOM 3305 N N . SER A 1 438 ? 19.384 -5.833 -47.632 1.00 93.12 438 SER A N 1
ATOM 3306 C CA . SER A 1 438 ? 19.719 -6.025 -49.042 1.00 93.12 438 SER A CA 1
ATOM 3307 C C . SER A 1 438 ? 19.222 -4.856 -49.892 1.00 93.12 438 SER A C 1
ATOM 3309 O O . SER A 1 438 ? 18.152 -4.289 -49.649 1.00 93.12 438 SER A O 1
ATOM 3311 N N . GLY A 1 439 ? 19.981 -4.532 -50.931 1.00 90.56 439 GLY A N 1
ATOM 3312 C CA . GLY A 1 439 ? 19.690 -3.479 -51.888 1.00 90.56 439 GLY A CA 1
ATOM 3313 C C . GLY A 1 439 ? 20.409 -3.696 -53.212 1.00 90.56 439 GLY A C 1
ATOM 3314 O O . GLY A 1 439 ? 20.843 -4.802 -53.545 1.00 90.56 439 GLY A O 1
ATOM 3315 N N . ARG A 1 440 ? 20.522 -2.620 -53.991 1.00 91.62 440 ARG A N 1
ATOM 3316 C CA . ARG A 1 440 ? 21.212 -2.606 -55.283 1.00 91.62 440 ARG A CA 1
ATOM 3317 C C . ARG A 1 440 ? 21.963 -1.297 -55.458 1.00 91.62 440 ARG A C 1
ATOM 3319 O O . ARG A 1 440 ? 21.536 -0.267 -54.936 1.00 91.62 440 ARG A O 1
ATOM 3326 N N . THR A 1 441 ? 23.050 -1.335 -56.215 1.00 82.75 441 THR A N 1
ATOM 3327 C CA . THR A 1 441 ? 23.667 -0.116 -56.745 1.00 82.75 441 THR A CA 1
ATOM 3328 C C . THR A 1 441 ? 22.664 0.631 -57.637 1.00 82.75 441 THR A C 1
ATOM 3330 O O . THR A 1 441 ? 21.685 0.055 -58.117 1.00 82.75 441 THR A O 1
ATOM 3333 N N . GLY A 1 442 ? 22.852 1.940 -57.781 1.00 83.88 442 GLY A N 1
ATOM 3334 C CA . GLY A 1 442 ? 21.916 2.839 -58.463 1.00 83.88 442 GLY A CA 1
ATOM 3335 C C . GLY A 1 442 ? 20.735 3.269 -57.590 1.00 83.88 442 GLY A C 1
ATOM 3336 O O . GLY A 1 442 ? 19.830 3.946 -58.075 1.00 83.88 442 GLY A O 1
ATOM 3337 N N . GLY A 1 443 ? 20.731 2.884 -56.311 1.00 87.31 443 GLY A N 1
ATOM 3338 C CA . GLY A 1 443 ? 19.663 3.174 -55.364 1.00 87.31 443 GLY A CA 1
ATOM 3339 C C . GLY A 1 443 ? 20.168 3.526 -53.968 1.00 87.31 443 GLY A C 1
ATOM 3340 O O . GLY A 1 443 ? 21.371 3.605 -53.710 1.00 87.31 443 GLY A O 1
ATOM 3341 N N . LYS A 1 444 ? 19.202 3.727 -53.067 1.00 91.62 444 LYS A N 1
ATOM 3342 C CA . LYS A 1 444 ? 19.425 4.056 -51.661 1.00 91.62 444 LYS A CA 1
ATOM 3343 C C . LYS A 1 444 ? 18.998 2.892 -50.769 1.00 91.62 444 LYS A C 1
ATOM 3345 O O . LYS A 1 444 ? 17.875 2.402 -50.889 1.00 91.62 444 LYS A O 1
ATOM 3350 N N . VAL A 1 445 ? 19.888 2.458 -49.881 1.00 92.81 445 VAL A N 1
ATOM 3351 C CA . VAL A 1 445 ? 19.608 1.473 -48.833 1.00 92.81 445 VAL A CA 1
ATOM 3352 C C . VAL A 1 445 ? 19.370 2.228 -47.536 1.00 92.81 445 VAL A C 1
ATOM 3354 O O . VAL A 1 445 ? 20.295 2.795 -46.958 1.00 92.81 445 VAL A O 1
ATOM 3357 N N . GLU A 1 446 ? 18.111 2.250 -47.109 1.00 93.25 446 GLU A N 1
ATOM 3358 C CA . GLU A 1 446 ? 17.670 2.936 -45.897 1.00 93.25 446 GLU A CA 1
ATOM 3359 C C . GLU A 1 446 ? 17.321 1.932 -44.803 1.00 93.25 446 GLU A C 1
ATOM 3361 O O . GLU A 1 446 ? 16.636 0.933 -45.054 1.00 93.25 446 GLU A O 1
ATOM 3366 N N . GLN A 1 447 ? 17.770 2.225 -43.587 1.00 92.12 447 GLN A N 1
ATOM 3367 C CA . GLN A 1 447 ? 17.481 1.440 -42.399 1.00 92.12 447 GLN A CA 1
ATOM 3368 C C . GLN A 1 447 ? 17.215 2.353 -41.197 1.00 92.12 447 GLN A C 1
ATOM 3370 O O . GLN A 1 447 ? 17.702 3.478 -41.128 1.00 92.12 447 GLN A O 1
ATOM 3375 N N . GLN A 1 448 ? 16.443 1.849 -40.238 1.00 89.81 448 GLN A N 1
ATOM 3376 C CA . GLN A 1 448 ? 16.238 2.498 -38.949 1.00 89.81 448 GLN A CA 1
ATOM 3377 C C . GLN A 1 448 ? 16.551 1.511 -37.820 1.00 89.81 448 GLN A C 1
ATOM 3379 O O . GLN A 1 448 ? 16.188 0.328 -37.897 1.00 89.81 448 GLN A O 1
ATOM 3384 N N . ILE A 1 449 ? 17.252 1.985 -36.792 1.00 89.19 449 ILE A N 1
ATOM 3385 C CA . ILE A 1 449 ? 17.481 1.247 -35.551 1.00 89.19 449 ILE A CA 1
ATOM 3386 C C . ILE A 1 449 ? 16.207 1.335 -34.705 1.00 89.19 449 ILE A C 1
ATOM 3388 O O . ILE A 1 449 ? 15.662 2.414 -34.492 1.00 89.19 449 ILE A O 1
ATOM 3392 N N . ALA A 1 450 ? 15.713 0.186 -34.246 1.00 82.00 450 ALA A N 1
ATOM 3393 C CA . ALA A 1 450 ? 14.580 0.120 -33.33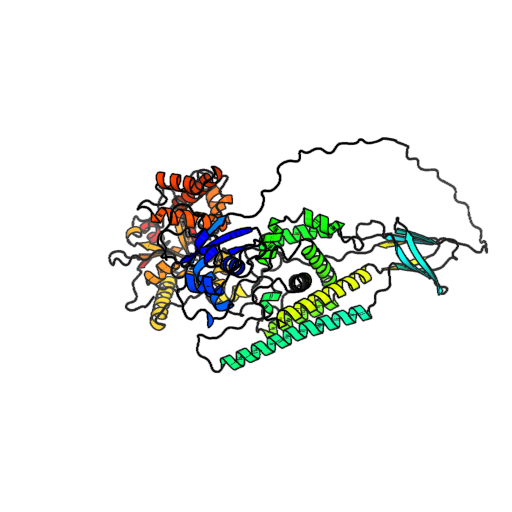1 1.00 82.00 450 ALA A CA 1
ATOM 3394 C C . ALA A 1 450 ? 15.068 0.247 -31.881 1.00 82.00 450 ALA A C 1
ATOM 3396 O O . ALA A 1 450 ? 16.127 -0.285 -31.543 1.00 82.00 450 ALA A O 1
ATOM 3397 N N . LYS A 1 451 ? 14.279 0.917 -31.035 1.00 81.50 451 LYS A N 1
ATOM 3398 C CA . LYS A 1 451 ? 14.461 0.892 -29.579 1.00 81.50 451 LYS A CA 1
ATOM 3399 C C . LYS A 1 451 ? 13.712 -0.297 -28.952 1.00 81.50 451 LYS A C 1
ATOM 3401 O O . LYS A 1 451 ? 12.728 -0.740 -29.552 1.00 81.50 451 LYS A O 1
ATOM 3406 N N . PRO A 1 452 ? 14.116 -0.770 -27.758 1.00 82.62 452 PRO A N 1
ATOM 3407 C CA . PRO A 1 452 ? 13.355 -1.772 -27.013 1.00 82.62 452 PRO A CA 1
ATOM 3408 C C . PRO A 1 452 ? 11.968 -1.245 -26.624 1.00 82.62 452 PRO A C 1
ATOM 3410 O O . PRO A 1 452 ? 11.790 -0.039 -26.412 1.00 82.62 452 PRO A O 1
ATOM 3413 N N . ALA A 1 453 ? 11.000 -2.148 -26.443 1.00 78.44 453 ALA A N 1
ATOM 3414 C CA . ALA A 1 453 ? 9.629 -1.796 -26.046 1.00 78.44 453 ALA A CA 1
ATOM 3415 C C . ALA A 1 453 ? 9.532 -1.096 -24.669 1.00 78.44 453 ALA A C 1
ATOM 3417 O O . ALA A 1 453 ? 8.545 -0.412 -24.401 1.00 78.44 453 ALA A O 1
ATOM 3418 N N . GLY A 1 454 ? 10.572 -1.220 -23.837 1.00 77.62 454 GLY A N 1
ATOM 3419 C CA . GLY A 1 454 ? 10.623 -0.701 -22.469 1.00 77.62 454 GLY A CA 1
ATOM 3420 C C . GLY A 1 454 ? 10.195 -1.754 -21.447 1.00 77.62 454 GLY A C 1
ATOM 3421 O O . GLY A 1 454 ? 9.288 -2.552 -21.697 1.00 77.62 454 GLY A O 1
ATOM 3422 N N . ALA A 1 455 ? 10.863 -1.783 -20.294 1.00 75.62 455 ALA A N 1
ATOM 3423 C CA . ALA A 1 455 ? 10.530 -2.722 -19.229 1.00 75.62 455 ALA A CA 1
ATOM 3424 C C . ALA A 1 455 ? 9.137 -2.441 -18.645 1.00 75.62 455 ALA A C 1
ATOM 3426 O O . ALA A 1 455 ? 8.731 -1.294 -18.448 1.00 75.62 455 ALA A O 1
ATOM 3427 N N . GLN A 1 456 ? 8.398 -3.501 -18.315 1.00 66.81 456 GLN A N 1
ATOM 3428 C CA . GLN A 1 456 ? 7.109 -3.352 -17.647 1.00 66.81 456 GLN A CA 1
ATOM 3429 C C . GLN A 1 456 ? 7.318 -2.995 -16.176 1.00 66.81 456 GLN A C 1
ATOM 3431 O O . GLN A 1 456 ? 7.585 -3.868 -15.357 1.00 66.81 456 GLN A O 1
ATOM 3436 N N . VAL A 1 457 ? 7.133 -1.720 -15.837 1.00 63.84 457 VAL A N 1
ATOM 3437 C CA . VAL A 1 457 ? 7.054 -1.288 -14.436 1.00 63.84 457 VAL A CA 1
ATOM 3438 C C . VAL A 1 457 ? 5.714 -1.748 -13.850 1.00 63.84 457 VAL A C 1
ATOM 3440 O O . VAL A 1 457 ? 4.671 -1.516 -14.488 1.00 63.84 457 VAL A O 1
ATOM 3443 N N . PRO A 1 458 ? 5.704 -2.368 -12.657 1.00 54.44 458 PRO A N 1
ATOM 3444 C CA . PRO A 1 458 ? 4.476 -2.685 -11.945 1.00 54.44 458 PRO A CA 1
ATOM 3445 C C . PRO A 1 458 ? 3.555 -1.461 -11.855 1.00 54.44 458 PRO A C 1
ATOM 3447 O O . PRO A 1 458 ? 3.975 -0.351 -11.536 1.00 54.44 458 PRO A O 1
ATOM 3450 N N . THR A 1 459 ? 2.275 -1.657 -12.164 1.00 48.75 459 THR A N 1
ATOM 3451 C CA . THR A 1 459 ? 1.225 -0.680 -11.856 1.00 48.75 459 THR A CA 1
ATOM 3452 C C . THR A 1 459 ? 0.002 -1.398 -11.340 1.00 48.75 459 THR A C 1
ATOM 3454 O O . THR A 1 459 ? -0.359 -2.432 -11.908 1.00 48.75 459 THR A O 1
ATOM 3457 N N . ASP A 1 460 ? -0.676 -0.790 -10.367 1.00 44.72 460 ASP A N 1
ATOM 3458 C CA . ASP A 1 460 ? -1.884 -1.303 -9.701 1.00 44.72 460 ASP A CA 1
ATOM 3459 C C . ASP A 1 460 ? -2.990 -1.818 -10.647 1.00 44.72 460 ASP A C 1
ATOM 3461 O O . ASP A 1 460 ? -3.839 -2.605 -10.243 1.00 44.72 460 ASP A O 1
ATOM 3465 N N . ALA A 1 461 ? -2.990 -1.441 -11.929 1.00 33.09 461 ALA A N 1
ATOM 3466 C CA . ALA A 1 461 ? -4.028 -1.827 -12.886 1.00 33.09 461 ALA A CA 1
ATOM 3467 C C . ALA A 1 461 ? -3.824 -3.195 -13.580 1.00 33.09 461 ALA A C 1
ATOM 3469 O O . ALA A 1 461 ? -4.685 -3.615 -14.350 1.00 33.09 461 ALA A O 1
ATOM 3470 N N . GLY A 1 462 ? -2.689 -3.877 -13.379 1.00 32.38 462 GLY A N 1
ATOM 3471 C CA . GLY A 1 462 ? -2.296 -5.017 -14.222 1.00 32.38 462 GLY A CA 1
ATOM 3472 C C . GLY A 1 462 ? -2.723 -6.408 -13.752 1.00 32.38 462 GLY A C 1
ATOM 3473 O O . GLY A 1 462 ? -3.074 -7.236 -14.590 1.00 32.38 462 GLY A O 1
ATOM 3474 N N . LYS A 1 463 ? -2.673 -6.706 -12.450 1.00 35.09 463 LYS A N 1
ATOM 3475 C CA . LYS A 1 463 ? -2.975 -8.047 -11.920 1.00 35.09 463 LYS A CA 1
ATOM 3476 C C . LYS A 1 463 ? -3.441 -7.975 -10.465 1.00 35.09 463 LYS A C 1
ATOM 3478 O O . LYS A 1 463 ? -2.694 -8.277 -9.548 1.00 35.09 463 LYS A O 1
ATOM 3483 N N . GLN A 1 464 ? -4.708 -7.626 -10.269 1.00 33.38 464 GLN A N 1
ATOM 3484 C CA . GLN A 1 464 ? -5.467 -8.177 -9.150 1.00 33.38 464 GLN A CA 1
ATOM 3485 C C . GLN A 1 464 ? -6.153 -9.454 -9.643 1.00 33.38 464 GLN A C 1
ATOM 3487 O O . GLN A 1 464 ? -7.139 -9.386 -10.377 1.00 33.38 464 GLN A O 1
ATOM 3492 N N . LYS A 1 465 ? -5.609 -10.618 -9.280 1.00 28.53 465 LYS A N 1
ATOM 3493 C CA . LYS A 1 465 ? -6.334 -11.896 -9.194 1.00 28.53 465 LYS A CA 1
ATOM 3494 C C . LYS A 1 465 ? -5.526 -12.894 -8.343 1.00 28.53 465 LYS A C 1
ATOM 3496 O O . LYS A 1 465 ? -4.333 -12.687 -8.171 1.00 28.53 465 LYS A O 1
ATOM 3501 N N . PRO A 1 466 ? -6.175 -13.887 -7.717 1.00 33.78 466 PRO A N 1
ATOM 3502 C CA . PRO A 1 466 ? -6.423 -13.844 -6.282 1.00 33.78 466 PRO A CA 1
ATOM 3503 C C . PRO A 1 466 ? -5.890 -15.108 -5.602 1.00 33.78 466 PRO A C 1
ATOM 3505 O O . PRO A 1 466 ? -6.519 -16.159 -5.709 1.00 33.78 466 PRO A O 1
ATOM 3508 N N . SER A 1 467 ? -4.783 -15.026 -4.873 1.00 33.66 467 SER A N 1
ATOM 3509 C CA . SER A 1 467 ? -4.380 -16.134 -4.002 1.00 33.66 467 SER A CA 1
ATOM 3510 C C . SER A 1 467 ? -4.936 -15.969 -2.582 1.00 33.66 467 SER A C 1
ATOM 3512 O O . SER A 1 467 ? -5.573 -16.893 -2.076 1.00 33.66 467 SER A O 1
ATOM 3514 N N . ASN A 1 468 ? -4.912 -14.758 -2.015 1.00 36.75 468 ASN A N 1
ATOM 3515 C CA . ASN A 1 468 ? -5.418 -14.530 -0.654 1.00 36.75 468 ASN A CA 1
ATOM 3516 C C . ASN A 1 468 ? -6.941 -14.322 -0.523 1.00 36.75 468 ASN A C 1
ATOM 3518 O O . ASN A 1 468 ? -7.499 -14.495 0.557 1.00 36.75 468 ASN A O 1
ATOM 3522 N N . VAL A 1 469 ? -7.694 -14.072 -1.602 1.00 37.09 469 VAL A N 1
ATOM 3523 C CA . VAL A 1 469 ? -9.172 -13.977 -1.498 1.00 37.09 469 VAL A CA 1
ATOM 3524 C C . VAL A 1 469 ? -9.791 -15.322 -1.079 1.00 37.09 469 VAL A C 1
ATOM 3526 O O . VAL A 1 469 ? -10.814 -15.355 -0.398 1.00 37.09 469 VAL A O 1
ATOM 3529 N N . ALA A 1 470 ? -9.167 -16.449 -1.443 1.00 36.97 470 ALA A N 1
ATOM 3530 C CA . ALA A 1 470 ? -9.715 -17.777 -1.182 1.00 36.97 470 ALA A CA 1
ATOM 3531 C C . ALA A 1 470 ? -9.562 -18.247 0.280 1.00 36.97 470 ALA A C 1
ATOM 3533 O O . ALA A 1 470 ? -10.394 -19.032 0.735 1.00 36.97 470 ALA A O 1
ATOM 3534 N N . SER A 1 471 ? -8.541 -17.804 1.024 1.00 40.03 471 SER A N 1
ATOM 3535 C CA . SER A 1 471 ? -8.324 -18.191 2.432 1.00 40.03 471 SER A CA 1
ATOM 3536 C C . SER A 1 471 ? -9.295 -17.468 3.370 1.00 40.03 471 SER A C 1
ATOM 3538 O O . SER A 1 471 ? -9.997 -18.115 4.150 1.00 40.03 471 SER A O 1
ATOM 3540 N N . HIS A 1 472 ? -9.441 -16.151 3.225 1.00 47.31 472 HIS A N 1
ATOM 3541 C CA . HIS A 1 472 ? -10.391 -15.357 4.003 1.00 47.31 472 HIS A CA 1
ATOM 3542 C C . HIS A 1 472 ? -11.839 -15.695 3.687 1.00 47.31 472 HIS A C 1
ATOM 3544 O O . HIS A 1 472 ? -12.639 -15.823 4.604 1.00 47.31 472 HIS A O 1
ATOM 3550 N N . GLN A 1 473 ? -12.193 -15.911 2.412 1.00 54.12 473 GLN A N 1
ATOM 3551 C CA . GLN A 1 473 ? -13.557 -16.323 2.061 1.00 54.12 473 GLN A CA 1
ATOM 3552 C C . GLN A 1 473 ? -13.956 -17.660 2.698 1.00 54.12 473 GLN A C 1
ATOM 3554 O O . GLN A 1 473 ? -15.142 -17.876 2.930 1.00 54.12 473 GLN A O 1
ATOM 3559 N N . ARG A 1 474 ? -12.996 -18.548 2.997 1.00 57.28 474 ARG A N 1
ATOM 3560 C CA . ARG A 1 474 ? -13.261 -19.804 3.722 1.00 57.28 474 ARG A CA 1
ATOM 3561 C C . ARG A 1 474 ? -13.445 -19.599 5.224 1.00 57.28 474 ARG A C 1
ATOM 3563 O O . ARG A 1 474 ? -14.187 -20.364 5.829 1.00 57.28 474 ARG A O 1
ATOM 3570 N N . LYS A 1 475 ? -12.762 -18.616 5.820 1.00 73.25 475 LYS A N 1
ATOM 3571 C CA . LYS A 1 475 ? -12.924 -18.239 7.237 1.00 73.25 475 LYS A CA 1
ATOM 3572 C C . LYS A 1 475 ? -14.179 -17.398 7.465 1.00 73.25 475 LYS A C 1
ATOM 3574 O O . LYS A 1 475 ? -14.747 -17.433 8.553 1.00 73.25 475 LYS A O 1
ATOM 3579 N N . ARG A 1 476 ? -14.588 -16.644 6.446 1.00 81.44 476 ARG A N 1
ATOM 3580 C CA . ARG A 1 476 ? -15.678 -15.683 6.520 1.00 81.44 476 ARG A CA 1
ATOM 3581 C C . ARG A 1 476 ? -17.002 -16.358 6.859 1.00 81.44 476 ARG A C 1
ATOM 3583 O O . ARG A 1 476 ? -17.395 -17.333 6.221 1.00 81.44 476 ARG A O 1
ATOM 3590 N N . VAL A 1 477 ? -17.732 -15.774 7.799 1.00 86.06 477 VAL A N 1
ATOM 3591 C CA . VAL A 1 477 ? -19.101 -16.156 8.144 1.00 86.06 477 VAL A CA 1
ATOM 3592 C C . VAL A 1 477 ? -20.050 -15.018 7.796 1.00 86.06 477 VAL A C 1
ATOM 3594 O O . VAL A 1 477 ? -19.774 -13.851 8.046 1.00 86.06 477 VAL A O 1
ATOM 3597 N N . ASN A 1 478 ? -21.184 -15.349 7.186 1.00 89.38 478 ASN A N 1
ATOM 3598 C CA . ASN A 1 478 ? -22.193 -14.363 6.805 1.00 89.38 478 ASN A CA 1
ATOM 3599 C C . ASN A 1 478 ? -23.576 -14.948 7.108 1.00 89.38 478 ASN A C 1
ATOM 3601 O O . ASN A 1 478 ? -24.172 -15.580 6.229 1.00 89.38 478 ASN A O 1
ATOM 3605 N N . PRO A 1 479 ? -24.057 -14.824 8.359 1.00 89.75 479 PRO A N 1
ATOM 3606 C CA . PRO A 1 479 ? -25.293 -15.469 8.762 1.00 89.75 479 PRO A CA 1
ATOM 3607 C C . PRO A 1 479 ? -26.473 -14.944 7.946 1.00 89.75 479 PRO A C 1
ATOM 3609 O O . PRO A 1 479 ? -26.604 -13.753 7.659 1.00 89.75 479 PRO A O 1
ATOM 3612 N N . SER A 1 480 ? -27.379 -15.846 7.591 1.00 90.06 480 SER A N 1
ATOM 3613 C CA . SER A 1 480 ? -28.575 -15.541 6.808 1.00 90.06 480 SER A CA 1
ATOM 3614 C C . SER A 1 480 ? -29.711 -14.962 7.659 1.00 90.06 480 SER A C 1
ATOM 3616 O O . SER A 1 480 ? -30.641 -14.352 7.119 1.00 90.06 480 SER A O 1
ATOM 3618 N N . SER A 1 481 ? -29.647 -15.116 8.986 1.00 92.56 481 SER A N 1
ATOM 3619 C CA . SER A 1 481 ? -30.674 -14.672 9.934 1.00 92.56 481 SER A CA 1
ATOM 3620 C C . SER A 1 481 ? -30.086 -14.254 11.287 1.00 92.56 481 SER A C 1
ATOM 3622 O O . SER A 1 481 ? -28.990 -14.675 11.649 1.00 92.56 481 SER A O 1
ATOM 3624 N N . PHE A 1 482 ? -30.848 -13.494 12.083 1.00 92.94 482 PHE A N 1
ATOM 3625 C CA . PHE A 1 482 ? -30.453 -13.168 13.460 1.00 92.94 482 PHE A CA 1
ATOM 3626 C C . PHE A 1 482 ? -30.294 -14.404 14.353 1.00 92.94 482 PHE A C 1
ATOM 3628 O O . PHE A 1 482 ? -29.418 -14.413 15.205 1.00 92.94 482 PHE A O 1
ATOM 3635 N N . ALA A 1 483 ? -31.103 -15.448 14.149 1.00 92.94 483 ALA A N 1
ATOM 3636 C CA . ALA A 1 483 ? -30.989 -16.680 14.929 1.00 92.94 483 ALA A CA 1
ATOM 3637 C C . ALA A 1 483 ? -29.672 -17.418 14.635 1.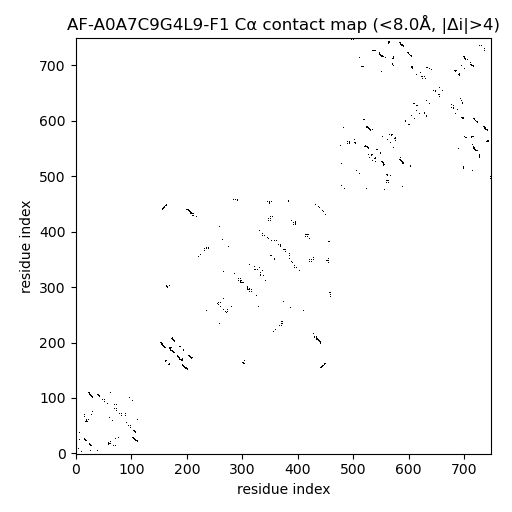00 92.94 483 ALA A C 1
ATOM 3639 O O . ALA A 1 483 ? -29.023 -17.920 15.544 1.00 92.94 483 ALA A O 1
ATOM 3640 N N . GLU A 1 484 ? -29.255 -17.446 13.367 1.00 93.00 484 GLU A N 1
ATOM 3641 C CA . GLU A 1 484 ? -27.959 -18.003 12.970 1.00 93.00 484 GLU A CA 1
ATOM 3642 C C . GLU A 1 484 ? -26.796 -17.171 13.522 1.00 93.00 484 GLU A C 1
ATOM 3644 O O . GLU A 1 484 ? -25.832 -17.733 14.030 1.00 93.00 484 GLU A O 1
ATOM 3649 N N . ALA A 1 485 ? -26.921 -15.841 13.506 1.00 93.25 485 ALA A N 1
ATOM 3650 C CA . ALA A 1 485 ? -25.946 -14.942 14.115 1.00 93.25 485 ALA A CA 1
ATOM 3651 C C . ALA A 1 485 ? -25.795 -15.191 15.632 1.00 93.25 485 ALA A C 1
ATOM 3653 O O . ALA A 1 485 ? -24.682 -15.280 16.139 1.00 93.25 485 ALA A O 1
ATOM 3654 N N . GLU A 1 486 ? -26.901 -15.367 16.361 1.00 93.38 486 GLU A N 1
ATOM 3655 C CA . GLU A 1 486 ? -26.868 -15.721 17.789 1.00 93.38 486 GLU A CA 1
ATOM 3656 C C . GLU A 1 486 ? -26.205 -17.086 18.031 1.00 93.38 486 GLU A C 1
ATOM 3658 O O . GLU A 1 486 ? -25.433 -17.229 18.978 1.00 93.38 486 GLU A O 1
ATOM 3663 N N . ASN A 1 487 ? -26.455 -18.077 17.170 1.00 90.62 487 ASN A N 1
ATOM 3664 C CA . ASN A 1 487 ? -25.804 -19.384 17.273 1.00 90.62 487 ASN A CA 1
ATOM 3665 C C . ASN A 1 487 ? -24.287 -19.287 17.063 1.00 90.62 487 ASN A C 1
ATOM 3667 O O . ASN A 1 487 ? -23.546 -19.834 17.870 1.00 90.62 487 ASN A O 1
ATOM 3671 N N . LEU A 1 488 ? -23.826 -18.536 16.057 1.00 92.31 488 LEU A N 1
ATOM 3672 C CA . LEU A 1 488 ? -22.392 -18.330 15.812 1.00 92.31 488 LEU A CA 1
ATOM 3673 C C . LEU A 1 488 ? -21.692 -17.669 17.008 1.00 92.31 488 LEU A C 1
ATOM 3675 O O . LEU A 1 488 ? -20.621 -18.110 17.411 1.00 92.31 488 LEU A O 1
ATOM 3679 N N . LEU A 1 489 ? -22.322 -16.667 17.632 1.00 92.19 489 LEU A N 1
ATOM 3680 C CA . LEU A 1 489 ? -21.792 -16.035 18.846 1.00 92.19 489 LEU A CA 1
ATOM 3681 C C . LEU A 1 489 ? -21.698 -17.018 20.025 1.00 92.19 489 LEU A C 1
ATOM 3683 O O . LEU A 1 489 ? -20.728 -16.985 20.785 1.00 92.19 489 LEU A O 1
ATOM 3687 N N . ASN A 1 490 ? -22.688 -17.902 20.178 1.00 88.25 490 ASN A N 1
ATOM 3688 C CA . ASN A 1 490 ? -22.666 -18.946 21.204 1.00 88.25 490 ASN A CA 1
ATOM 3689 C C . ASN A 1 490 ? -21.568 -19.985 20.935 1.00 88.25 490 ASN A C 1
ATOM 3691 O O . ASN A 1 490 ? -20.866 -20.377 21.869 1.00 88.25 490 ASN A O 1
ATOM 3695 N N . ASP A 1 491 ? -21.385 -20.389 19.676 1.00 86.44 491 ASP A N 1
ATOM 3696 C CA . ASP A 1 491 ? -20.319 -21.304 19.263 1.00 86.44 491 ASP A CA 1
ATOM 3697 C C . ASP A 1 491 ? -18.942 -20.684 19.532 1.00 86.44 491 ASP A C 1
ATOM 3699 O O . ASP A 1 491 ? -18.052 -21.347 20.065 1.00 86.44 491 ASP A O 1
ATOM 3703 N N . SER A 1 492 ? -18.766 -19.394 19.237 1.00 87.75 492 SER A N 1
ATOM 3704 C CA . SER A 1 492 ? -17.535 -18.656 19.536 1.00 87.75 492 SER A CA 1
ATOM 3705 C C . SER A 1 492 ? -17.257 -18.561 21.027 1.00 87.75 492 SER A C 1
ATOM 3707 O O . SER A 1 492 ? -16.138 -18.852 21.450 1.00 87.75 492 SER A O 1
ATOM 3709 N N . ARG A 1 493 ? -18.282 -18.297 21.846 1.00 87.69 493 ARG A N 1
ATOM 3710 C CA . ARG A 1 493 ? -18.155 -18.336 23.309 1.00 87.69 493 ARG A CA 1
ATOM 3711 C C . ARG A 1 493 ? -17.698 -19.707 23.806 1.00 87.69 493 ARG A C 1
ATOM 3713 O O . ARG A 1 493 ? -16.816 -19.782 24.657 1.00 87.69 493 ARG A O 1
ATOM 3720 N N . ALA A 1 494 ? -18.272 -20.788 23.275 1.00 82.81 494 ALA A N 1
ATOM 3721 C CA . ALA A 1 494 ? -17.866 -22.145 23.633 1.00 82.81 494 ALA A CA 1
ATOM 3722 C C . ALA A 1 494 ? -16.398 -22.410 23.261 1.00 82.81 494 ALA A C 1
ATOM 3724 O O . ALA A 1 494 ? -15.636 -22.872 24.107 1.00 82.81 494 ALA A O 1
ATOM 3725 N N . ARG A 1 495 ? -15.964 -22.021 22.051 1.00 83.81 495 ARG A N 1
ATOM 3726 C CA . ARG A 1 495 ? -14.557 -22.157 21.630 1.00 83.81 495 ARG A CA 1
ATOM 3727 C C . ARG A 1 495 ? -13.591 -21.396 22.537 1.00 83.81 495 ARG A C 1
ATOM 3729 O O . ARG A 1 495 ? -12.541 -21.934 22.869 1.00 83.81 495 ARG A O 1
ATOM 3736 N N . VAL A 1 496 ? -13.911 -20.158 22.922 1.00 81.75 496 VAL A N 1
ATOM 3737 C CA . VAL A 1 496 ? -13.044 -19.343 23.796 1.00 81.75 496 VAL A CA 1
ATOM 3738 C C . VAL A 1 496 ? -12.897 -19.989 25.174 1.00 81.75 496 VAL A C 1
ATOM 3740 O O . VAL A 1 496 ? -11.790 -20.047 25.712 1.00 81.75 496 VAL A O 1
ATOM 3743 N N . ILE A 1 497 ? -13.990 -20.528 25.723 1.00 82.00 497 ILE A N 1
ATOM 3744 C CA . ILE A 1 497 ? -13.970 -21.280 26.985 1.00 82.00 497 ILE A CA 1
ATOM 3745 C C . ILE A 1 497 ? -13.104 -22.538 26.850 1.00 82.00 497 ILE A C 1
ATOM 3747 O O . ILE A 1 497 ? -12.225 -22.756 27.683 1.00 82.00 497 ILE A O 1
ATOM 3751 N N . ASP A 1 498 ? -13.317 -23.333 25.800 1.00 80.75 498 ASP A N 1
ATOM 3752 C CA . ASP A 1 498 ? -12.610 -24.600 25.582 1.00 80.75 498 ASP A CA 1
ATOM 3753 C C . ASP A 1 498 ? -11.102 -24.398 25.356 1.00 80.75 498 ASP A C 1
ATOM 3755 O O . ASP A 1 498 ? -10.286 -25.181 25.846 1.00 80.75 498 ASP A O 1
ATOM 3759 N N . ASN A 1 499 ? -10.718 -23.318 24.669 1.00 78.56 499 ASN A N 1
ATOM 3760 C CA . ASN A 1 499 ? -9.320 -22.958 24.420 1.00 78.56 499 ASN A CA 1
ATOM 3761 C C . ASN A 1 499 ? -8.645 -22.272 25.620 1.00 78.56 499 ASN A C 1
ATOM 3763 O O . ASN A 1 499 ? -7.423 -22.119 25.632 1.00 78.56 499 ASN A O 1
ATOM 3767 N N . GLY A 1 500 ? -9.418 -21.832 26.619 1.00 76.06 500 GLY A N 1
ATOM 3768 C CA . GLY A 1 500 ? -8.919 -21.049 27.751 1.00 76.06 500 GLY A CA 1
ATOM 3769 C C . GLY A 1 500 ? -8.459 -19.632 27.384 1.00 76.06 500 GLY A C 1
ATOM 3770 O O . GLY A 1 500 ? -7.705 -19.031 28.151 1.00 76.06 500 GLY A O 1
ATOM 3771 N N . GLY A 1 501 ? -8.883 -19.106 26.230 1.00 77.19 501 GLY A N 1
ATOM 3772 C CA . GLY A 1 501 ? -8.453 -17.812 25.700 1.00 77.19 501 GLY A CA 1
ATOM 3773 C C . GLY A 1 501 ? -8.939 -17.545 24.272 1.00 77.19 501 GLY A C 1
ATOM 3774 O O . GLY A 1 501 ? -9.300 -18.463 23.533 1.00 77.19 501 GLY A O 1
ATOM 3775 N N . TYR A 1 502 ? -8.937 -16.270 23.880 1.00 78.50 502 TYR A N 1
ATOM 3776 C CA . TYR A 1 502 ? -9.248 -15.841 22.515 1.00 78.50 502 TYR A CA 1
ATOM 3777 C C . TYR A 1 502 ? -8.048 -16.048 21.582 1.00 78.50 502 TYR A C 1
ATOM 3779 O O . TYR A 1 502 ? -6.901 -15.805 21.952 1.00 78.50 502 TYR A O 1
ATOM 3787 N N . THR A 1 503 ? -8.319 -16.476 20.350 1.00 75.62 503 THR A N 1
ATOM 3788 C CA . THR A 1 503 ? -7.332 -16.558 19.267 1.00 75.62 503 THR A CA 1
ATOM 3789 C C . THR A 1 503 ? -7.886 -15.811 18.056 1.00 75.62 503 THR A C 1
ATOM 3791 O O . THR A 1 503 ? -9.000 -16.135 17.644 1.00 75.62 503 THR A O 1
ATOM 3794 N N . PRO A 1 504 ? -7.143 -14.851 17.474 1.00 78.06 504 PRO A N 1
ATOM 3795 C CA . PRO A 1 504 ? -7.609 -14.108 16.308 1.00 78.06 504 PRO A CA 1
ATOM 3796 C C . PRO A 1 504 ? -7.954 -15.007 15.118 1.00 78.06 504 PRO A C 1
ATOM 3798 O O . PRO A 1 504 ? -7.150 -15.850 14.716 1.00 78.06 504 PRO A O 1
ATOM 3801 N N . LYS A 1 505 ? -9.130 -14.795 14.517 1.00 81.19 505 LYS A N 1
ATOM 3802 C CA . LYS A 1 505 ? -9.552 -15.460 13.270 1.00 81.19 505 LYS A CA 1
ATOM 3803 C C . LYS A 1 505 ? -8.721 -15.047 12.055 1.00 81.19 505 LYS A C 1
ATOM 3805 O O . LYS A 1 505 ? -8.430 -15.884 11.193 1.00 81.19 505 LYS A O 1
ATOM 3810 N N . TYR A 1 506 ? -8.346 -13.771 12.003 1.00 77.62 506 TYR A N 1
ATOM 3811 C CA . TYR A 1 506 ? -7.563 -13.180 10.923 1.00 77.62 506 TYR A CA 1
ATOM 3812 C C . TYR A 1 506 ? -6.175 -12.761 11.409 1.00 77.62 506 TYR A C 1
ATOM 3814 O O . TYR A 1 506 ? -6.032 -12.259 12.525 1.00 77.62 506 TYR A O 1
ATOM 3822 N N . THR A 1 507 ? -5.155 -12.958 10.574 1.00 77.06 507 THR A N 1
ATOM 3823 C CA . THR A 1 507 ? -3.817 -12.388 10.802 1.00 77.06 507 THR A CA 1
ATOM 3824 C C . THR A 1 507 ? -3.805 -10.877 10.522 1.00 77.06 507 THR A C 1
ATOM 3826 O O . THR A 1 507 ? -4.739 -10.324 9.943 1.00 77.06 507 THR A O 1
ATOM 3829 N N . GLN A 1 508 ? -2.732 -10.176 10.901 1.00 78.75 508 GLN A N 1
ATOM 3830 C CA . GLN A 1 508 ? -2.603 -8.739 10.620 1.00 78.75 508 GLN A CA 1
ATOM 3831 C C . GLN A 1 508 ? -2.572 -8.427 9.114 1.00 78.75 508 GLN A C 1
ATOM 3833 O O . GLN A 1 508 ? -3.191 -7.454 8.683 1.00 78.75 508 GLN A O 1
ATOM 3838 N N . ALA A 1 509 ? -1.883 -9.253 8.319 1.00 65.69 509 ALA A N 1
ATOM 3839 C CA . ALA A 1 509 ? -1.836 -9.115 6.862 1.00 65.69 509 ALA A CA 1
ATOM 3840 C C . ALA A 1 509 ? -3.224 -9.334 6.251 1.00 65.69 509 ALA A C 1
ATOM 3842 O O . ALA A 1 509 ? -3.697 -8.535 5.444 1.00 65.69 509 ALA A O 1
ATOM 3843 N N . GLU A 1 510 ? -3.910 -10.366 6.739 1.00 72.75 510 GLU A N 1
ATOM 3844 C CA . GLU A 1 510 ? -5.269 -10.705 6.356 1.00 72.75 510 GLU A CA 1
ATOM 3845 C C . GLU A 1 510 ? -6.260 -9.542 6.612 1.00 72.75 510 GLU A C 1
ATOM 3847 O O . GLU A 1 510 ? -7.055 -9.153 5.751 1.00 72.75 510 GLU A O 1
ATOM 3852 N N . LEU A 1 511 ? -6.164 -8.900 7.781 1.00 77.31 511 LEU A N 1
ATOM 3853 C CA . LEU A 1 511 ? -6.972 -7.728 8.139 1.00 77.31 511 LEU A CA 1
ATOM 3854 C C . LEU A 1 511 ? -6.714 -6.526 7.218 1.00 77.31 511 LEU A C 1
ATOM 3856 O O . LEU A 1 511 ? -7.663 -5.864 6.790 1.00 77.31 511 LEU A O 1
ATOM 3860 N N . LEU A 1 512 ? -5.450 -6.250 6.886 1.00 75.44 512 LEU A N 1
ATOM 3861 C CA . LEU A 1 512 ? -5.075 -5.157 5.982 1.00 75.44 512 LEU A CA 1
ATOM 3862 C C . LEU A 1 512 ? -5.609 -5.381 4.565 1.00 75.44 512 LEU A C 1
ATOM 3864 O O . LEU A 1 512 ? -6.075 -4.434 3.929 1.00 75.44 512 LEU A O 1
ATOM 3868 N N . GLU A 1 513 ? -5.601 -6.622 4.078 1.00 73.19 513 GLU A N 1
ATOM 3869 C CA . GLU A 1 513 ? -6.198 -6.963 2.786 1.00 73.19 513 GLU A CA 1
ATOM 3870 C C . GLU A 1 513 ? -7.712 -6.762 2.778 1.00 73.19 513 GLU A C 1
ATOM 3872 O O . GLU A 1 513 ? -8.243 -6.159 1.840 1.00 73.19 513 GLU A O 1
ATOM 3877 N N . ILE A 1 514 ? -8.408 -7.212 3.828 1.00 74.44 514 ILE A N 1
ATOM 3878 C CA . ILE A 1 514 ? -9.853 -7.002 3.968 1.00 74.44 514 ILE A CA 1
ATOM 3879 C C . ILE A 1 514 ? -10.175 -5.500 3.977 1.00 74.44 514 ILE A C 1
ATOM 3881 O O . ILE A 1 514 ? -11.079 -5.058 3.263 1.00 74.44 514 ILE A O 1
ATOM 3885 N N . ALA A 1 515 ? -9.420 -4.701 4.735 1.00 77.12 515 ALA A N 1
ATOM 3886 C CA . ALA A 1 515 ? -9.617 -3.255 4.797 1.00 77.12 515 ALA A CA 1
ATOM 3887 C C . ALA A 1 515 ? -9.342 -2.564 3.456 1.00 77.12 515 ALA A C 1
ATOM 3889 O O . ALA A 1 515 ? -10.137 -1.726 3.021 1.00 77.12 515 ALA A O 1
ATOM 3890 N N . LYS A 1 516 ? -8.276 -2.967 2.752 1.00 72.75 516 LYS A N 1
ATOM 3891 C CA . LYS A 1 516 ? -7.921 -2.457 1.418 1.00 72.75 516 LYS A CA 1
ATOM 3892 C C . LYS A 1 516 ? -8.964 -2.813 0.362 1.00 72.75 516 LYS A C 1
ATOM 3894 O O . LYS A 1 516 ? -9.244 -1.990 -0.507 1.00 72.75 516 LYS A O 1
ATOM 3899 N N . ALA A 1 517 ? -9.546 -4.012 0.425 1.00 71.81 517 ALA A N 1
ATOM 3900 C CA . ALA A 1 517 ? -10.622 -4.408 -0.481 1.00 71.81 517 ALA A CA 1
ATOM 3901 C C . ALA A 1 517 ? -11.840 -3.480 -0.355 1.00 71.81 517 ALA A C 1
ATOM 3903 O O . ALA A 1 517 ? -12.580 -3.317 -1.322 1.00 71.81 517 ALA A O 1
ATOM 3904 N N . GLY A 1 518 ? -12.048 -2.872 0.821 1.00 64.81 518 GLY A N 1
ATOM 3905 C CA . GLY A 1 518 ? -13.056 -1.833 1.045 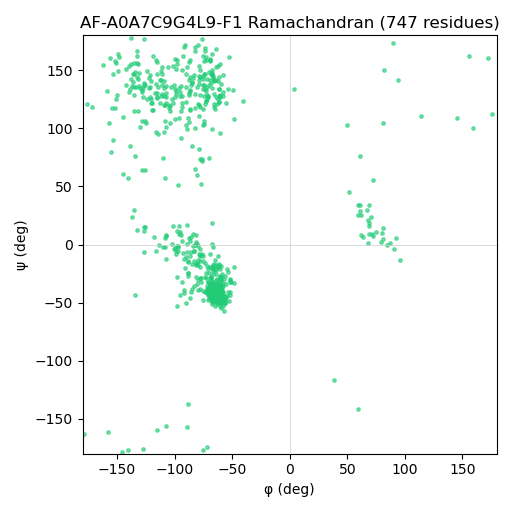1.00 64.81 518 GLY A CA 1
ATOM 3906 C C . GLY A 1 518 ? -14.509 -2.315 0.963 1.00 64.81 518 GLY A C 1
ATOM 3907 O O . GLY A 1 518 ? -15.431 -1.512 1.117 1.00 64.81 518 GLY A O 1
ATOM 3908 N N . ASN A 1 519 ? -14.731 -3.611 0.726 1.00 71.81 519 ASN A N 1
ATOM 3909 C CA . ASN A 1 519 ? -16.052 -4.199 0.544 1.00 71.81 519 ASN A CA 1
ATOM 3910 C C . ASN A 1 519 ? -16.659 -4.596 1.891 1.00 71.81 519 ASN A C 1
ATOM 3912 O O . ASN A 1 519 ? -16.055 -5.318 2.679 1.00 71.81 519 ASN A O 1
ATOM 3916 N N . ILE A 1 520 ? -17.903 -4.175 2.124 1.00 76.38 520 ILE A N 1
ATOM 3917 C CA . ILE A 1 520 ? -18.711 -4.592 3.275 1.00 76.38 520 ILE A CA 1
ATOM 3918 C C . ILE A 1 520 ? -19.831 -5.488 2.741 1.00 76.38 520 ILE A C 1
ATOM 3920 O O . ILE A 1 520 ? -20.988 -5.071 2.641 1.00 76.38 520 ILE A O 1
ATOM 3924 N N . ASP A 1 521 ? -19.485 -6.715 2.368 1.00 78.38 521 ASP A N 1
ATOM 3925 C CA . ASP A 1 521 ? -20.426 -7.672 1.766 1.00 78.38 521 ASP A CA 1
ATOM 3926 C C . ASP A 1 521 ? -21.287 -8.400 2.813 1.00 78.38 521 ASP A C 1
ATOM 3928 O O . ASP A 1 521 ? -22.015 -9.347 2.501 1.00 78.38 521 ASP A O 1
ATOM 3932 N N . ASP A 1 522 ? -21.123 -8.068 4.092 1.00 84.94 522 ASP A N 1
ATOM 3933 C CA . ASP A 1 522 ? -21.835 -8.705 5.194 1.00 84.94 522 ASP A CA 1
ATOM 3934 C C . ASP A 1 522 ? -23.302 -8.302 5.160 1.00 84.94 522 ASP A C 1
ATOM 3936 O O . ASP A 1 522 ? -23.631 -7.128 4.976 1.00 84.94 522 ASP A O 1
ATOM 3940 N N . LYS A 1 523 ? -24.202 -9.266 5.378 1.00 87.81 523 LYS A N 1
ATOM 3941 C CA . LYS A 1 523 ? -25.619 -8.948 5.583 1.00 87.81 523 LYS A CA 1
ATOM 3942 C C . LYS A 1 523 ? -25.804 -8.115 6.852 1.00 87.81 523 LYS A C 1
ATOM 3944 O O . LYS A 1 523 ? -26.630 -7.199 6.883 1.00 87.81 523 LYS A O 1
ATOM 3949 N N . TYR A 1 524 ? -25.027 -8.452 7.879 1.00 92.00 524 TYR A N 1
ATOM 3950 C CA . TYR A 1 524 ? -25.108 -7.854 9.197 1.00 92.00 524 TYR A CA 1
ATOM 3951 C C . TYR A 1 524 ? -23.831 -7.091 9.542 1.00 92.00 524 TYR A C 1
ATOM 3953 O O . TYR A 1 524 ? -22.734 -7.644 9.505 1.00 92.00 524 TYR A O 1
ATOM 3961 N N . ILE A 1 525 ? -23.988 -5.828 9.930 1.00 93.94 525 ILE A N 1
ATOM 3962 C CA . ILE A 1 525 ? -22.962 -5.095 10.682 1.00 93.94 525 ILE A CA 1
ATOM 3963 C C . ILE A 1 525 ? -23.340 -5.105 12.152 1.00 93.94 525 ILE A C 1
ATOM 3965 O O . ILE A 1 525 ? -24.499 -5.326 12.511 1.00 93.94 525 ILE A O 1
ATOM 3969 N N . VAL A 1 526 ? -22.360 -4.874 13.008 1.00 94.81 526 VAL A N 1
ATOM 3970 C CA . VAL A 1 526 ? -22.553 -4.910 14.448 1.00 94.81 526 VAL A CA 1
ATOM 3971 C C . VAL A 1 526 ? -21.965 -3.685 15.120 1.00 94.81 526 VAL A C 1
ATOM 3973 O O . VAL A 1 526 ? -20.957 -3.127 14.685 1.00 94.81 526 VAL A O 1
ATOM 3976 N N . ARG A 1 527 ? -22.609 -3.264 16.205 1.00 93.31 527 ARG A N 1
ATOM 3977 C CA . ARG A 1 527 ? -22.162 -2.146 17.030 1.00 93.31 527 ARG A CA 1
ATOM 3978 C C . ARG A 1 527 ? -22.263 -2.492 18.503 1.00 93.31 527 ARG A C 1
ATOM 3980 O O . ARG A 1 527 ? -23.276 -3.020 18.954 1.00 93.31 527 ARG A O 1
ATOM 3987 N N . VAL A 1 528 ? -21.216 -2.148 19.235 1.00 92.38 528 VAL A N 1
ATOM 3988 C CA . VAL A 1 528 ? -21.124 -2.304 20.685 1.00 92.38 528 VAL A CA 1
ATOM 3989 C C . VAL A 1 528 ? -21.427 -0.956 21.321 1.00 92.38 528 VAL A C 1
ATOM 3991 O O . VAL A 1 528 ? -20.933 0.074 20.862 1.00 92.38 528 VAL A O 1
ATOM 3994 N N . LEU A 1 529 ? -22.266 -0.954 22.349 1.00 92.12 529 LEU A N 1
ATOM 3995 C CA . LEU A 1 529 ? -22.632 0.241 23.097 1.00 92.12 529 LEU A CA 1
ATOM 3996 C C . LEU A 1 529 ? -22.984 -0.122 24.539 1.00 92.12 529 LEU A C 1
ATOM 3998 O O . LEU A 1 529 ? -23.402 -1.248 24.813 1.00 92.12 529 LEU A O 1
ATOM 4002 N N . GLU A 1 530 ? -22.860 0.837 25.452 1.00 92.88 530 GLU A N 1
ATOM 4003 C CA . GLU A 1 530 ? -23.420 0.689 26.794 1.00 92.88 530 GLU A CA 1
ATOM 4004 C C . GLU A 1 530 ? -24.940 0.476 26.707 1.00 92.88 530 GLU A C 1
ATOM 4006 O O . GLU A 1 530 ? -25.647 1.117 25.921 1.00 92.88 530 GLU A O 1
ATOM 4011 N N . THR A 1 531 ? -25.465 -0.444 27.514 1.00 93.19 531 THR A N 1
ATOM 4012 C CA . THR A 1 531 ? -26.872 -0.870 27.472 1.00 93.19 531 THR A CA 1
ATOM 4013 C C . THR A 1 531 ? -27.842 0.280 27.744 1.00 93.19 531 THR A C 1
ATOM 4015 O O . THR A 1 531 ? -28.956 0.284 27.219 1.00 93.19 531 THR A O 1
ATOM 4018 N N . THR A 1 532 ? -27.418 1.283 28.513 1.00 91.56 532 THR A N 1
ATOM 4019 C CA . THR A 1 532 ? -28.170 2.518 28.788 1.00 91.56 532 THR A CA 1
ATOM 4020 C C . THR A 1 532 ? -28.514 3.280 27.504 1.00 91.56 532 THR A C 1
ATOM 4022 O O . THR A 1 532 ? -29.622 3.799 27.375 1.00 91.56 532 THR A O 1
ATOM 4025 N N . HIS A 1 533 ? -27.621 3.275 26.510 1.00 90.75 533 HIS A N 1
ATOM 4026 C CA . HIS A 1 533 ? -27.850 3.868 25.190 1.00 90.75 533 HIS A CA 1
ATOM 4027 C C . HIS A 1 533 ? -28.694 2.974 24.267 1.00 90.75 533 HIS A C 1
ATOM 4029 O O . HIS A 1 533 ? -29.283 3.460 23.304 1.00 90.75 533 HIS A O 1
ATOM 4035 N N . ALA A 1 534 ? -28.814 1.681 24.582 1.00 90.81 534 ALA A N 1
ATOM 4036 C CA . ALA A 1 534 ? -29.614 0.706 23.839 1.00 90.81 534 ALA A CA 1
ATOM 4037 C C . ALA A 1 534 ? -31.079 0.605 24.324 1.00 90.81 534 ALA A C 1
ATOM 4039 O O . ALA A 1 534 ? -31.767 -0.390 24.041 1.00 90.81 534 ALA A O 1
ATOM 4040 N N . GLY A 1 535 ? -31.561 1.594 25.087 1.00 90.88 535 GLY A N 1
ATOM 4041 C CA . GLY A 1 535 ? -32.947 1.689 25.557 1.00 90.88 535 GLY A CA 1
ATOM 4042 C C . GLY A 1 535 ? -33.971 1.852 24.417 1.00 90.88 535 GLY A C 1
ATOM 4043 O O . GLY A 1 535 ? -33.578 2.090 23.278 1.00 90.88 535 GLY A O 1
ATOM 4044 N N . PRO A 1 536 ? -35.287 1.719 24.684 1.00 90.88 536 PRO A N 1
ATOM 4045 C CA . PRO A 1 536 ? -36.334 1.788 23.654 1.00 90.88 536 PRO A CA 1
ATOM 4046 C C . PRO A 1 536 ? -36.289 3.054 22.788 1.00 90.88 536 PRO A C 1
ATOM 4048 O O . PRO A 1 536 ? -36.433 2.953 21.571 1.00 90.88 536 PRO A O 1
ATOM 4051 N N . ASP A 1 537 ? -36.019 4.201 23.412 1.00 92.12 537 ASP A N 1
ATOM 4052 C CA . ASP A 1 537 ? -35.933 5.518 22.763 1.00 92.12 537 ASP A CA 1
ATOM 4053 C C . ASP A 1 537 ? -34.499 5.892 22.345 1.00 92.12 537 ASP A C 1
ATOM 4055 O O . ASP A 1 537 ? -34.248 6.997 21.869 1.00 92.12 537 ASP A O 1
ATOM 4059 N N . GLY A 1 538 ? -33.541 4.982 22.549 1.00 91.81 538 GLY A N 1
ATOM 4060 C CA . GLY A 1 538 ? -32.149 5.172 22.157 1.00 91.81 538 GLY A CA 1
ATOM 4061 C C . GLY A 1 538 ? -31.941 5.014 20.651 1.00 91.81 538 GLY A C 1
ATOM 4062 O O . GLY A 1 538 ? -32.748 4.388 19.962 1.00 91.81 538 GLY A O 1
ATOM 4063 N N . TYR A 1 539 ? -30.815 5.525 20.159 1.00 92.50 539 TYR A N 1
ATOM 4064 C CA . TYR A 1 539 ? -30.388 5.430 18.760 1.00 92.50 539 TYR A CA 1
ATOM 4065 C C . TYR A 1 539 ? -29.065 4.672 18.653 1.00 92.50 539 TYR A C 1
ATOM 4067 O O . TYR A 1 539 ? -28.325 4.557 19.630 1.00 92.50 539 TYR A O 1
ATOM 4075 N N . LEU A 1 540 ? -28.729 4.192 17.449 1.00 90.06 540 LEU A N 1
ATOM 4076 C CA . LEU A 1 540 ? -27.434 3.546 17.210 1.00 90.06 540 LEU A CA 1
ATOM 4077 C C . LEU A 1 540 ? -26.269 4.512 17.468 1.00 90.06 540 LEU A C 1
ATOM 4079 O O . LEU A 1 540 ? -25.274 4.106 18.051 1.00 90.06 540 LEU A O 1
ATOM 4083 N N . GLY A 1 541 ? -26.387 5.790 17.106 1.00 87.81 541 GLY A N 1
ATOM 4084 C CA . GLY A 1 541 ? -25.353 6.810 17.307 1.00 87.81 541 GLY A CA 1
ATOM 4085 C C . GLY A 1 541 ? -25.859 8.056 18.031 1.00 87.81 541 GLY A C 1
ATOM 4086 O O . GLY A 1 541 ? -27.019 8.137 18.429 1.00 87.81 541 GLY A O 1
ATOM 4087 N N . LYS A 1 542 ? -24.983 9.058 18.161 1.00 81.25 542 LYS A N 1
ATOM 4088 C CA . LYS A 1 542 ? -25.356 10.393 18.653 1.00 81.25 542 LYS A CA 1
ATOM 4089 C C . LYS A 1 542 ? -26.318 11.034 17.645 1.00 81.25 542 LYS A C 1
ATOM 4091 O O . LYS A 1 542 ? -25.947 11.248 16.491 1.00 81.25 542 LYS A O 1
ATOM 4096 N N . TYR A 1 543 ? -27.548 11.306 18.078 1.00 80.38 543 TYR A N 1
ATOM 4097 C CA . TYR A 1 543 ? -28.564 11.985 17.272 1.00 80.38 543 TYR A CA 1
ATOM 4098 C C . TYR A 1 543 ? -28.329 13.489 17.271 1.00 80.38 543 TYR A C 1
ATOM 4100 O O . TYR A 1 543 ? -28.323 14.114 18.330 1.00 80.38 543 TYR A O 1
ATOM 4108 N N . ASP A 1 544 ? -28.124 14.062 16.084 1.00 74.12 544 ASP A N 1
ATOM 4109 C CA . ASP A 1 544 ? -27.875 15.499 15.913 1.00 74.12 544 ASP A CA 1
ATOM 4110 C C . ASP A 1 544 ? -29.141 16.310 15.584 1.00 74.12 544 ASP A C 1
ATOM 4112 O O . ASP A 1 544 ? -29.053 17.490 15.257 1.00 74.12 544 ASP A O 1
ATOM 4116 N N . GLY A 1 545 ? -30.321 15.694 15.713 1.00 73.69 545 GLY A N 1
ATOM 4117 C CA . GLY A 1 545 ? -31.614 16.317 15.420 1.00 73.69 545 GLY A CA 1
ATOM 4118 C C . GLY A 1 545 ? -32.141 16.023 14.017 1.00 73.69 545 GLY A C 1
ATOM 4119 O O . GLY A 1 545 ? -33.328 16.231 13.776 1.00 73.69 545 GLY A O 1
ATOM 4120 N N . GLU A 1 546 ? -31.298 15.497 13.124 1.00 76.62 546 GLU A N 1
ATOM 4121 C CA . GLU A 1 546 ? -31.701 15.079 11.777 1.00 76.62 546 GLU A CA 1
ATOM 4122 C C . GLU A 1 546 ? -31.143 13.701 11.405 1.00 76.62 546 GLU A C 1
ATOM 4124 O O . GLU A 1 546 ? -31.860 12.871 10.853 1.00 76.62 546 GLU A O 1
ATOM 4129 N N . LYS A 1 547 ? -29.867 13.437 11.705 1.00 85.50 547 LYS A N 1
ATOM 4130 C CA . LYS A 1 547 ? -29.122 12.262 11.236 1.00 85.50 547 LYS A CA 1
ATOM 4131 C C . LYS A 1 547 ? -28.377 11.592 12.388 1.00 85.50 547 LYS A C 1
ATOM 4133 O O . LYS A 1 547 ? -28.117 12.201 13.428 1.00 85.50 547 LYS A O 1
ATOM 4138 N N . ILE A 1 548 ? -27.967 10.340 12.190 1.00 87.19 548 ILE A N 1
ATOM 4139 C CA . ILE A 1 548 ? -26.974 9.699 13.068 1.00 87.19 548 ILE A CA 1
ATOM 4140 C C . ILE A 1 548 ? -25.767 9.244 12.265 1.00 87.19 548 ILE A C 1
ATOM 4142 O O . ILE A 1 548 ? -25.869 8.824 11.113 1.00 87.19 548 ILE A O 1
ATOM 4146 N N . LYS A 1 549 ? -24.615 9.337 12.919 1.00 90.38 549 LYS A N 1
ATOM 4147 C CA . LYS A 1 549 ? -23.323 8.831 12.465 1.00 90.38 549 LYS A CA 1
ATOM 4148 C C . LYS A 1 549 ? -22.830 7.871 13.529 1.00 90.38 549 LYS A C 1
ATOM 4150 O O . LYS A 1 549 ? -22.934 8.181 14.721 1.00 90.38 549 LYS A O 1
ATOM 4155 N N . TYR A 1 550 ? -22.338 6.709 13.131 1.00 89.81 550 TYR A N 1
ATOM 4156 C CA . TYR A 1 550 ? -21.830 5.745 14.094 1.00 89.81 550 TYR A CA 1
ATOM 4157 C C . TYR A 1 550 ? -20.775 4.821 13.506 1.00 89.81 550 TYR A C 1
ATOM 4159 O O . TYR A 1 550 ? -20.839 4.418 12.349 1.00 89.81 550 TYR A O 1
ATOM 4167 N N . TRP A 1 551 ? -19.828 4.455 14.364 1.00 90.25 551 TRP A N 1
ATOM 4168 C CA . TRP A 1 551 ? -18.827 3.434 14.094 1.00 90.25 551 TRP A CA 1
ATOM 4169 C C . TRP A 1 551 ? -19.385 2.055 14.436 1.00 90.25 551 TRP A C 1
ATOM 4171 O O . TRP A 1 551 ? -20.070 1.866 15.447 1.00 90.25 551 TRP A O 1
ATOM 4181 N N . SER A 1 552 ? -19.116 1.100 13.569 1.00 91.06 552 SER A N 1
ATOM 4182 C CA . SER A 1 552 ? -19.541 -0.292 13.650 1.00 91.06 552 SER A CA 1
ATOM 4183 C C . SER A 1 552 ? -18.449 -1.177 13.052 1.00 91.06 552 SER A C 1
ATOM 4185 O O . SER A 1 552 ? -17.433 -0.692 12.560 1.00 91.06 552 SER A O 1
ATOM 4187 N N . THR A 1 553 ? -18.669 -2.480 13.015 1.00 92.56 553 THR A N 1
ATOM 4188 C CA . THR A 1 553 ? -17.820 -3.433 12.289 1.00 92.56 553 THR A CA 1
ATOM 4189 C C . THR A 1 553 ? -18.691 -4.464 11.569 1.00 92.56 553 THR A C 1
ATOM 4191 O O . THR A 1 553 ? -19.920 -4.437 11.662 1.00 92.56 553 THR A O 1
ATOM 4194 N N . THR A 1 554 ? -18.071 -5.374 10.832 1.00 91.12 554 THR A N 1
ATOM 4195 C CA . THR A 1 554 ? -18.751 -6.527 10.228 1.00 91.12 554 THR A CA 1
ATOM 4196 C C . THR A 1 554 ? -19.087 -7.572 11.286 1.00 91.12 554 THR A C 1
ATOM 4198 O O . THR A 1 554 ? -18.343 -7.745 12.252 1.00 91.12 554 THR A O 1
ATOM 4201 N N . PHE A 1 555 ? -20.205 -8.287 11.117 1.00 90.94 555 PHE A N 1
ATOM 4202 C CA . PHE A 1 555 ? -20.500 -9.427 11.988 1.00 90.94 555 PHE A CA 1
ATOM 4203 C C . PHE A 1 555 ? -19.378 -10.471 11.912 1.00 90.94 555 PHE A C 1
ATOM 4205 O O . PHE A 1 555 ? -18.948 -10.979 12.945 1.00 90.94 555 PHE A O 1
ATOM 4212 N N . ASP A 1 556 ? -18.868 -10.730 10.705 1.00 90.88 556 ASP A N 1
ATOM 4213 C CA . ASP A 1 556 ? -17.793 -11.685 10.457 1.00 90.88 556 ASP A CA 1
ATOM 4214 C C . ASP A 1 556 ? -16.544 -11.489 11.329 1.00 90.88 556 ASP A C 1
ATOM 4216 O O . ASP A 1 556 ? -15.970 -12.470 11.804 1.00 90.88 556 ASP A O 1
ATOM 4220 N N . GLN A 1 557 ? -16.102 -10.244 11.514 1.00 86.75 557 GLN A N 1
ATOM 4221 C CA . GLN A 1 557 ? -14.870 -9.956 12.250 1.00 86.75 557 GLN A CA 1
ATOM 4222 C C . GLN A 1 557 ? -15.053 -9.795 13.756 1.00 86.75 557 GLN A C 1
ATOM 4224 O O . GLN A 1 557 ? -14.062 -9.770 14.482 1.00 86.75 557 GLN A O 1
ATOM 4229 N N . LEU A 1 558 ? -16.287 -9.619 14.230 1.00 90.00 558 LEU A N 1
ATOM 4230 C CA . LEU A 1 558 ? -16.538 -9.506 15.663 1.00 90.00 558 LEU A CA 1
ATOM 4231 C C . LEU A 1 558 ? -16.901 -10.851 16.291 1.00 90.00 558 LEU A C 1
ATOM 4233 O O . LEU A 1 558 ? -16.624 -11.061 17.466 1.00 90.00 558 LEU A O 1
ATOM 4237 N N . GLU A 1 559 ? -17.563 -11.742 15.552 1.00 89.31 559 GLU A N 1
ATOM 4238 C CA . GLU A 1 559 ? -18.167 -12.935 16.151 1.00 89.31 559 GLU A CA 1
ATOM 4239 C C . GLU A 1 559 ? -17.169 -13.852 16.866 1.00 89.31 559 GLU A C 1
ATOM 4241 O O . GLU A 1 559 ? -17.526 -14.479 17.864 1.00 89.31 559 GLU A O 1
ATOM 4246 N N . ASP A 1 560 ? -15.918 -13.909 16.400 1.00 82.94 560 ASP A N 1
ATOM 4247 C CA . ASP A 1 560 ? -14.889 -14.803 16.935 1.00 82.94 560 ASP A CA 1
ATOM 4248 C C . ASP A 1 560 ? -14.397 -14.366 18.319 1.00 82.94 560 ASP A C 1
ATOM 4250 O O . ASP A 1 560 ? -13.859 -15.184 19.067 1.00 82.94 560 ASP A O 1
ATOM 4254 N N . ARG A 1 561 ? -14.647 -13.098 18.670 1.00 81.56 561 ARG A N 1
ATOM 4255 C CA . ARG A 1 561 ? -14.410 -12.480 19.982 1.00 81.56 561 ARG A CA 1
ATOM 4256 C C . ARG A 1 561 ? -15.541 -12.722 20.980 1.00 81.56 561 ARG A C 1
ATOM 4258 O O . ARG A 1 561 ? -15.519 -12.116 22.041 1.00 81.56 561 ARG A O 1
ATOM 4265 N N . ASP A 1 562 ? -16.495 -13.585 20.635 1.00 86.81 562 ASP A N 1
ATOM 4266 C CA . ASP A 1 562 ? -17.613 -14.038 21.459 1.00 86.81 562 ASP A CA 1
ATOM 4267 C C . ASP A 1 562 ? -18.585 -12.938 21.961 1.00 86.81 562 ASP A C 1
ATOM 4269 O O . ASP A 1 562 ? -19.003 -12.058 21.211 1.00 86.81 562 ASP A O 1
ATOM 4273 N N . THR A 1 563 ? -19.065 -13.064 23.202 1.00 89.56 563 THR A N 1
ATOM 4274 C CA . THR A 1 563 ? -20.019 -12.173 23.880 1.00 89.56 563 THR A CA 1
ATOM 4275 C C . THR A 1 563 ? -19.504 -11.656 25.234 1.00 89.56 563 THR A C 1
ATOM 4277 O O . THR A 1 563 ? -20.286 -11.151 26.039 1.00 89.56 563 THR A O 1
ATOM 4280 N N . ASP A 1 564 ? -18.211 -11.783 25.518 1.00 91.38 564 ASP A N 1
ATOM 4281 C CA . ASP A 1 564 ? -17.514 -11.201 26.656 1.00 91.38 564 ASP A CA 1
ATOM 4282 C C . ASP A 1 564 ? -17.241 -9.721 26.361 1.00 91.38 564 ASP A C 1
ATOM 4284 O O . ASP A 1 564 ? -16.565 -9.393 25.379 1.00 91.38 564 ASP A O 1
ATOM 4288 N N . PRO A 1 565 ? -17.755 -8.797 27.191 1.00 90.81 565 PRO A N 1
ATOM 4289 C CA . PRO A 1 565 ? -17.633 -7.374 26.917 1.00 90.81 565 PRO A CA 1
ATOM 4290 C C . PRO A 1 565 ? -16.174 -6.925 26.830 1.00 90.81 565 PRO A C 1
ATOM 4292 O O . PRO A 1 565 ? -15.895 -6.002 26.079 1.00 90.81 565 PRO A O 1
ATOM 4295 N N . ARG A 1 566 ? -15.238 -7.595 27.513 1.00 87.50 566 ARG A N 1
ATOM 4296 C CA . ARG A 1 566 ? -13.819 -7.219 27.537 1.00 87.50 566 ARG A CA 1
ATOM 4297 C C . ARG A 1 566 ? -13.119 -7.545 26.216 1.00 87.50 566 ARG A C 1
ATOM 4299 O O . ARG A 1 566 ? -12.334 -6.738 25.727 1.00 87.50 566 ARG A O 1
ATOM 4306 N N . LEU A 1 567 ? -13.414 -8.706 25.624 1.00 87.00 567 LEU A N 1
ATOM 4307 C CA . LEU A 1 567 ? -12.871 -9.109 24.317 1.00 87.00 567 LEU A CA 1
ATOM 4308 C C . LEU A 1 567 ? -13.459 -8.267 23.183 1.00 87.00 567 LEU A C 1
ATOM 4310 O O . LEU A 1 567 ? -12.744 -7.835 22.271 1.00 87.00 567 LEU A O 1
ATOM 4314 N N . VAL A 1 568 ? -14.768 -8.031 23.264 1.00 88.38 568 VAL A N 1
ATOM 4315 C CA . VAL A 1 568 ? -15.534 -7.299 22.263 1.00 88.38 568 VAL A CA 1
ATOM 4316 C C . VAL A 1 568 ? -15.132 -5.822 22.236 1.00 88.38 568 VAL A C 1
ATOM 4318 O O . VAL A 1 568 ? -14.808 -5.324 21.159 1.00 88.38 568 VAL A O 1
ATOM 4321 N N . THR A 1 569 ? -15.078 -5.128 23.383 1.00 85.62 569 THR A N 1
ATOM 4322 C CA . THR A 1 569 ? -14.681 -3.706 23.436 1.00 85.62 569 THR A CA 1
ATOM 4323 C C . THR A 1 569 ? -13.228 -3.500 23.018 1.00 85.62 569 THR A C 1
ATOM 4325 O O . THR A 1 569 ? -12.952 -2.593 22.233 1.00 85.62 569 THR A O 1
ATOM 4328 N N . ALA A 1 570 ? -12.317 -4.391 23.428 1.00 79.00 570 ALA A N 1
ATOM 4329 C CA . ALA A 1 570 ? -10.926 -4.363 22.983 1.00 79.00 570 ALA A CA 1
ATOM 4330 C C . ALA A 1 570 ? -10.797 -4.502 21.456 1.00 79.00 570 ALA A C 1
ATOM 4332 O O . ALA A 1 570 ? -9.966 -3.834 20.843 1.00 79.00 570 ALA A O 1
ATOM 4333 N N . GLY A 1 571 ? -11.630 -5.342 20.828 1.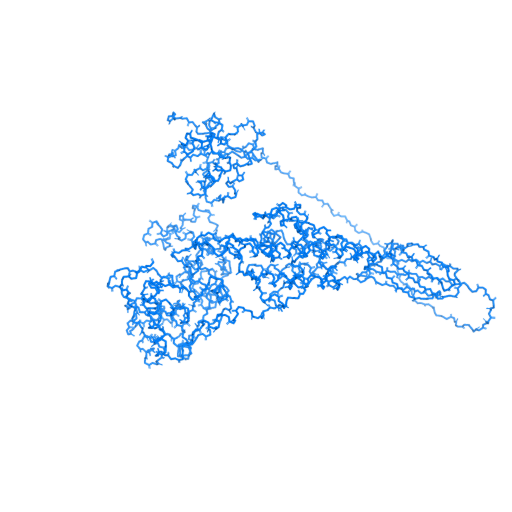00 78.81 571 GLY A N 1
ATOM 4334 C CA . GLY A 1 571 ? -11.628 -5.532 19.376 1.00 78.81 571 GLY A CA 1
ATOM 4335 C C . GLY A 1 571 ? -12.048 -4.295 18.587 1.00 78.81 571 GLY A C 1
ATOM 4336 O O . GLY A 1 571 ? -11.463 -4.030 17.540 1.00 78.81 571 GLY A O 1
ATOM 4337 N N . VAL A 1 572 ? -13.017 -3.536 19.108 1.00 83.12 572 VAL A N 1
ATOM 4338 C CA . VAL A 1 572 ? -13.550 -2.305 18.489 1.00 83.12 572 VAL A CA 1
ATOM 4339 C C . VAL A 1 572 ? -12.872 -1.026 18.999 1.00 83.12 572 VAL A C 1
ATOM 4341 O O . VAL A 1 572 ? -13.338 0.069 18.700 1.00 83.12 572 VAL A O 1
ATOM 4344 N N . GLY A 1 573 ? -11.800 -1.139 19.795 1.00 76.69 573 GLY A N 1
ATOM 4345 C CA . GLY A 1 573 ? -11.031 0.018 20.268 1.00 76.69 573 GLY A CA 1
ATOM 4346 C C . GLY A 1 573 ? -11.763 0.874 21.305 1.00 76.69 573 GLY A C 1
ATOM 4347 O O . GLY A 1 573 ? -11.449 2.052 21.461 1.00 76.69 573 GLY A O 1
ATOM 4348 N N . ILE A 1 574 ? -12.735 0.298 22.017 1.00 80.44 574 ILE A N 1
ATOM 4349 C CA . ILE A 1 574 ? -13.452 0.952 23.115 1.00 80.44 574 ILE A CA 1
ATOM 4350 C C . ILE A 1 574 ? -12.784 0.552 24.442 1.00 80.44 574 ILE A C 1
ATOM 4352 O O . ILE A 1 574 ? -12.638 -0.643 24.708 1.00 80.44 574 ILE A O 1
ATOM 4356 N N . PRO A 1 575 ? -12.401 1.504 25.312 1.00 79.38 575 PRO A N 1
ATOM 4357 C CA . PRO A 1 575 ? -11.934 1.182 26.657 1.00 79.38 575 PRO A CA 1
ATOM 4358 C C . PRO A 1 575 ? -13.021 0.460 27.463 1.00 79.38 575 PRO A C 1
ATOM 4360 O O . PRO A 1 575 ? -14.143 0.948 27.580 1.00 79.38 575 PRO A O 1
ATOM 4363 N N . TYR A 1 576 ? -12.698 -0.700 28.037 1.00 85.25 576 TYR A N 1
ATOM 4364 C CA . TYR A 1 576 ? -13.622 -1.413 28.917 1.00 85.25 576 TYR A CA 1
ATOM 4365 C C . TYR A 1 576 ? -13.765 -0.693 30.264 1.00 85.25 576 TYR A C 1
ATOM 4367 O O . TYR A 1 576 ? -12.771 -0.472 30.957 1.00 85.25 576 TYR A O 1
ATOM 4375 N N . ASN A 1 577 ? -15.000 -0.378 30.655 1.00 88.25 577 ASN A N 1
ATOM 4376 C CA . ASN A 1 577 ? -15.318 0.077 32.008 1.00 88.25 577 ASN A CA 1
ATOM 4377 C C . ASN A 1 577 ? -15.576 -1.134 32.929 1.00 88.25 577 ASN A C 1
ATOM 4379 O O . ASN A 1 577 ? -16.541 -1.855 32.680 1.00 88.25 577 ASN A O 1
ATOM 4383 N N . PRO A 1 578 ? -14.754 -1.360 33.973 1.00 85.50 578 PRO A N 1
ATOM 4384 C CA . PRO A 1 578 ? -14.899 -2.498 34.880 1.00 85.50 578 PRO A CA 1
ATOM 4385 C C . PRO A 1 578 ? -15.974 -2.310 35.965 1.00 85.50 578 PRO A C 1
ATOM 4387 O O . PRO A 1 578 ? -16.119 -3.188 36.816 1.00 85.50 578 PRO A O 1
ATOM 4390 N N . ASP A 1 579 ? -16.685 -1.178 35.996 1.00 89.81 579 ASP A N 1
ATOM 4391 C CA . ASP A 1 579 ? -17.807 -0.974 36.916 1.00 89.81 579 ASP A CA 1
ATOM 4392 C C . ASP A 1 579 ? -18.934 -1.985 36.613 1.00 89.81 579 ASP A C 1
ATOM 4394 O O . ASP A 1 579 ? -19.459 -1.985 35.497 1.00 89.81 579 ASP A O 1
ATOM 4398 N N . PRO A 1 580 ? -19.337 -2.838 37.576 1.00 85.69 580 PRO A N 1
ATOM 4399 C CA . PRO A 1 580 ? -20.354 -3.867 37.354 1.00 85.69 580 PRO A CA 1
ATOM 4400 C C . PRO A 1 580 ? -21.746 -3.315 37.004 1.00 85.69 580 PRO A C 1
ATOM 4402 O O . PRO A 1 580 ? -22.572 -4.063 36.479 1.00 85.69 580 PRO A O 1
ATOM 4405 N N . GLU A 1 581 ? -22.027 -2.037 37.278 1.00 90.44 581 GLU A N 1
ATOM 4406 C CA . GLU A 1 581 ? -23.281 -1.384 36.877 1.00 90.44 581 GLU A CA 1
ATOM 4407 C C . GLU A 1 581 ? -23.278 -0.987 35.388 1.00 90.44 581 GLU A C 1
ATOM 4409 O O . GLU A 1 581 ? -24.338 -0.797 34.779 1.00 90.44 581 GLU A O 1
ATOM 4414 N N . VAL A 1 582 ? -22.096 -0.897 34.768 1.00 91.81 582 VAL A N 1
ATOM 4415 C CA . VAL A 1 582 ? -21.944 -0.602 33.342 1.00 91.81 582 VAL A CA 1
ATOM 4416 C C . VAL A 1 582 ? -22.000 -1.903 32.553 1.00 91.81 582 VAL A C 1
ATOM 4418 O O . VAL A 1 582 ? -21.068 -2.699 32.507 1.00 91.81 582 VAL A O 1
ATOM 4421 N N . THR A 1 583 ? -23.129 -2.112 31.884 1.00 94.38 583 THR A N 1
ATOM 4422 C CA . THR A 1 583 ? -23.346 -3.277 31.019 1.00 94.38 583 THR A CA 1
ATOM 4423 C C . THR A 1 583 ? -23.275 -2.882 29.552 1.00 94.38 583 THR A C 1
ATOM 4425 O O . THR A 1 583 ? -23.612 -1.757 29.184 1.00 94.38 583 THR A O 1
ATOM 4428 N N . TYR A 1 584 ? -22.903 -3.833 28.696 1.00 94.81 584 TYR A N 1
ATOM 4429 C CA . TYR A 1 584 ? -22.775 -3.614 27.259 1.00 94.81 584 TYR A CA 1
ATOM 4430 C C . TYR A 1 584 ? -23.778 -4.451 26.468 1.00 94.81 584 TYR A C 1
ATOM 4432 O O . TYR A 1 584 ? -24.122 -5.583 26.820 1.00 94.81 584 TYR A O 1
ATOM 4440 N N . THR A 1 585 ? -24.228 -3.884 25.357 1.00 95.19 585 THR A N 1
ATOM 4441 C CA . THR A 1 585 ? -25.116 -4.515 24.388 1.00 95.19 585 THR A CA 1
ATOM 4442 C C . THR A 1 585 ? -24.439 -4.543 23.024 1.00 95.19 585 THR A C 1
ATOM 4444 O O . THR A 1 585 ? -23.906 -3.535 22.558 1.00 95.19 585 THR A O 1
ATOM 4447 N N . LEU A 1 586 ? -24.526 -5.689 22.355 1.00 96.50 586 LEU A N 1
ATOM 4448 C CA . LEU A 1 586 ? -24.207 -5.837 20.944 1.00 96.50 586 LEU A CA 1
ATOM 4449 C C . LEU A 1 586 ? -25.485 -5.685 20.113 1.00 96.50 586 LEU A C 1
ATOM 4451 O O . LEU A 1 586 ? -26.434 -6.459 20.253 1.00 96.50 586 LEU A O 1
ATOM 4455 N N . ALA A 1 587 ? -25.518 -4.684 19.242 1.00 96.50 587 ALA A N 1
ATOM 4456 C CA . ALA A 1 587 ? -26.567 -4.491 18.252 1.00 96.50 587 ALA A CA 1
ATOM 4457 C C . ALA A 1 587 ? -26.138 -5.117 16.919 1.00 96.50 587 ALA A C 1
ATOM 4459 O O . ALA A 1 587 ? -25.187 -4.648 16.303 1.00 96.50 587 ALA A O 1
ATOM 4460 N N . ILE A 1 588 ? -26.850 -6.151 16.470 1.00 96.69 588 ILE A N 1
ATOM 4461 C CA . ILE A 1 588 ? -26.702 -6.773 15.148 1.00 96.69 588 ILE A CA 1
ATOM 4462 C C . ILE A 1 588 ? -27.711 -6.122 14.203 1.00 96.69 588 ILE A C 1
ATOM 4464 O O . ILE A 1 588 ? -28.912 -6.156 14.475 1.00 96.69 588 ILE A O 1
ATOM 4468 N N . ILE A 1 589 ? -27.239 -5.526 13.110 1.00 94.81 589 ILE A N 1
ATOM 4469 C CA . ILE A 1 589 ? -28.007 -4.618 12.249 1.00 94.81 589 ILE A CA 1
ATOM 4470 C C . ILE A 1 589 ? -28.076 -5.192 10.832 1.00 94.81 589 ILE A C 1
ATOM 4472 O O . ILE A 1 589 ? -27.047 -5.410 10.196 1.00 94.81 589 ILE A O 1
ATOM 4476 N N . ASP A 1 590 ? -29.286 -5.425 10.324 1.00 94.25 590 ASP A N 1
ATOM 4477 C CA . ASP A 1 590 ? -29.538 -5.829 8.937 1.00 94.25 590 ASP A CA 1
ATOM 4478 C C . ASP A 1 590 ? -29.339 -4.628 8.007 1.00 94.25 590 ASP A C 1
ATOM 4480 O O . ASP A 1 590 ? -30.177 -3.720 7.961 1.00 94.25 590 ASP A O 1
ATOM 4484 N N . LYS A 1 591 ? -28.230 -4.619 7.257 1.00 92.06 591 LYS A N 1
ATOM 4485 C CA . LYS A 1 591 ? -27.874 -3.488 6.391 1.00 92.06 591 LYS A CA 1
ATOM 4486 C C . LYS A 1 591 ? -28.944 -3.198 5.350 1.00 92.06 591 LYS A C 1
ATOM 4488 O O . LYS A 1 591 ? -29.290 -2.042 5.148 1.00 92.06 591 LYS A O 1
ATOM 4493 N N . ALA A 1 592 ? -29.473 -4.232 4.695 1.00 88.00 592 ALA A N 1
ATOM 4494 C CA . ALA A 1 592 ? -30.424 -4.048 3.603 1.00 88.00 592 ALA A CA 1
ATOM 4495 C C . ALA A 1 592 ? -31.707 -3.374 4.104 1.00 88.00 592 ALA A C 1
ATOM 4497 O O . ALA A 1 592 ? -32.203 -2.433 3.482 1.00 88.00 592 ALA A O 1
ATOM 4498 N N . LYS A 1 593 ? -32.204 -3.797 5.271 1.00 91.81 593 LYS A N 1
ATOM 4499 C CA . LYS A 1 593 ? -33.379 -3.171 5.888 1.00 91.81 593 LYS A CA 1
ATOM 4500 C C . LYS A 1 593 ? -33.089 -1.775 6.435 1.00 91.81 593 LYS A C 1
ATOM 4502 O O . LYS A 1 593 ? -33.939 -0.897 6.306 1.00 91.81 593 LYS A O 1
ATOM 4507 N N . ALA A 1 594 ? -31.909 -1.553 7.019 1.00 89.19 594 ALA A N 1
ATOM 4508 C CA . ALA A 1 594 ? -31.487 -0.226 7.466 1.00 89.19 594 ALA A CA 1
ATOM 4509 C C . ALA A 1 594 ? -31.388 0.756 6.284 1.00 89.19 594 ALA A C 1
ATOM 4511 O O . ALA A 1 594 ? -31.847 1.892 6.382 1.00 89.19 594 ALA A O 1
ATOM 4512 N N . THR A 1 595 ? -30.867 0.317 5.134 1.00 88.06 595 THR A N 1
ATOM 4513 C CA . THR A 1 595 ? -30.852 1.110 3.898 1.00 88.06 595 THR A CA 1
ATOM 4514 C C . THR A 1 595 ? -32.265 1.415 3.408 1.00 88.06 595 THR A C 1
ATOM 4516 O O . THR A 1 595 ? -32.559 2.568 3.101 1.00 88.06 595 THR A O 1
ATOM 4519 N N . GLU A 1 596 ? -33.157 0.419 3.370 1.00 88.62 596 GLU A N 1
ATOM 4520 C CA . GLU A 1 596 ? -34.542 0.601 2.913 1.00 88.62 596 GLU A CA 1
ATOM 4521 C C . GLU A 1 596 ? -35.325 1.594 3.786 1.00 88.62 596 GLU A C 1
ATOM 4523 O O . GLU A 1 596 ? -36.066 2.423 3.258 1.00 88.62 596 GLU A O 1
ATOM 4528 N N . LYS A 1 597 ? -35.180 1.515 5.116 1.00 88.62 597 LYS A N 1
ATOM 4529 C CA . LYS A 1 597 ? -35.968 2.326 6.058 1.00 88.62 597 LYS A CA 1
ATOM 4530 C C . LYS A 1 597 ? -35.318 3.655 6.411 1.00 88.62 597 LYS A C 1
ATOM 4532 O O . LYS A 1 597 ? -35.962 4.692 6.290 1.00 88.62 597 LYS A O 1
ATOM 4537 N N . ALA A 1 598 ? -34.048 3.630 6.797 1.00 85.00 598 ALA A N 1
ATOM 4538 C CA . ALA A 1 598 ? -33.346 4.800 7.311 1.00 85.00 598 ALA A CA 1
ATOM 4539 C C . ALA A 1 598 ? -32.503 5.521 6.244 1.00 85.00 598 ALA A C 1
ATOM 4541 O O . ALA A 1 598 ? -31.866 6.537 6.530 1.00 85.00 598 ALA A O 1
ATOM 4542 N N . GLY A 1 599 ? -32.458 5.009 5.006 1.00 83.44 599 GLY A N 1
ATOM 4543 C CA . GLY A 1 599 ? -31.524 5.499 3.987 1.00 83.44 599 GLY A CA 1
ATOM 4544 C C . GLY A 1 599 ? -30.063 5.300 4.396 1.00 83.44 599 GLY A C 1
ATOM 4545 O O . GLY A 1 599 ? -29.205 6.074 3.967 1.00 83.44 599 GLY A O 1
ATOM 4546 N N . SER A 1 600 ? -29.816 4.313 5.266 1.00 85.69 600 SER A N 1
ATOM 4547 C CA . SER A 1 600 ? -28.506 3.999 5.829 1.00 85.69 600 SER A CA 1
ATOM 4548 C C . SER A 1 600 ? -27.540 3.501 4.761 1.00 85.69 600 SER A C 1
ATOM 4550 O O . SER A 1 600 ? -27.914 2.710 3.888 1.00 85.69 600 SER A O 1
ATOM 4552 N N . TYR A 1 601 ? -26.284 3.915 4.858 1.00 83.19 601 TYR A N 1
ATOM 4553 C CA . TYR A 1 601 ? -25.176 3.239 4.197 1.00 83.19 601 TYR A CA 1
ATOM 4554 C C . TYR A 1 601 ? -23.980 3.150 5.139 1.00 83.19 601 TYR A C 1
ATOM 4556 O O . TYR A 1 601 ? -23.825 3.969 6.043 1.00 83.19 601 TYR A O 1
ATOM 4564 N N . ALA A 1 602 ? -23.130 2.157 4.888 1.00 86.44 602 ALA A N 1
ATOM 4565 C CA . ALA A 1 602 ? -21.888 1.936 5.610 1.00 86.44 602 ALA A CA 1
ATOM 4566 C C . ALA A 1 602 ? -20.718 1.946 4.626 1.00 86.44 602 ALA A C 1
ATOM 4568 O O . ALA A 1 602 ? -20.843 1.430 3.513 1.00 86.44 602 ALA A O 1
ATOM 4569 N N . MET A 1 603 ? -19.588 2.501 5.049 1.00 86.31 603 MET A N 1
ATOM 4570 C CA . MET A 1 603 ? -18.339 2.529 4.288 1.00 86.31 603 MET A CA 1
ATOM 4571 C C . MET A 1 603 ? -17.160 2.167 5.188 1.00 86.31 603 MET A C 1
ATOM 4573 O O . MET A 1 603 ? -17.231 2.351 6.402 1.00 86.31 603 MET A O 1
ATOM 4577 N N . VAL A 1 604 ? -16.068 1.674 4.606 1.00 89.06 604 VAL A N 1
ATOM 4578 C CA . VAL A 1 604 ? -14.806 1.531 5.343 1.00 89.06 604 VAL A CA 1
ATOM 4579 C C . VAL A 1 604 ? -14.218 2.936 5.539 1.00 89.06 604 VAL A C 1
ATOM 4581 O O . VAL A 1 604 ? -14.033 3.641 4.543 1.00 89.06 604 VAL A O 1
ATOM 4584 N N . PRO A 1 605 ? -13.945 3.387 6.775 1.00 86.38 605 PRO A N 1
ATOM 4585 C CA . PRO A 1 605 ? -13.514 4.751 7.061 1.00 86.38 605 PRO A CA 1
ATOM 4586 C C . PRO A 1 605 ? -12.010 4.909 6.826 1.00 86.38 605 PRO A C 1
ATOM 4588 O O . PRO A 1 605 ? -11.236 5.148 7.751 1.00 86.38 605 PRO A O 1
ATOM 4591 N N . ASN A 1 606 ? -11.587 4.754 5.574 1.00 87.06 606 ASN A N 1
ATOM 4592 C CA . ASN A 1 606 ? -10.250 5.144 5.146 1.00 87.06 606 ASN A CA 1
ATOM 4593 C C . ASN A 1 606 ? -10.190 6.652 4.836 1.00 87.06 606 ASN A C 1
ATOM 4595 O O . ASN A 1 606 ? -11.226 7.324 4.802 1.00 87.06 606 ASN A O 1
ATOM 4599 N N . TYR A 1 607 ? -8.984 7.183 4.625 1.00 84.38 607 TYR A N 1
ATOM 4600 C CA . TYR A 1 607 ? -8.775 8.606 4.341 1.00 84.38 607 TYR A CA 1
ATOM 4601 C C . TYR A 1 607 ? -9.635 9.130 3.186 1.00 84.38 607 TYR A C 1
ATOM 4603 O O . TYR A 1 607 ? -10.345 10.117 3.366 1.00 84.38 607 TYR A O 1
ATOM 4611 N N . ASP A 1 608 ? -9.662 8.432 2.050 1.00 84.19 608 ASP A N 1
ATOM 4612 C CA . ASP A 1 608 ? -10.420 8.855 0.866 1.00 84.19 608 ASP A CA 1
ATOM 4613 C C . ASP A 1 608 ? -11.931 8.891 1.124 1.00 84.19 608 ASP A C 1
ATOM 4615 O O . ASP A 1 608 ? -12.620 9.863 0.796 1.00 84.19 608 ASP A O 1
ATOM 4619 N N . ASN A 1 609 ? -12.470 7.838 1.739 1.00 83.25 609 ASN A N 1
ATOM 4620 C CA . ASN A 1 609 ? -13.894 7.733 2.040 1.00 83.25 609 ASN A CA 1
ATOM 4621 C C . ASN A 1 609 ? -14.319 8.791 3.060 1.00 83.25 609 ASN A C 1
ATOM 4623 O O . ASN A 1 609 ? -15.342 9.454 2.871 1.00 83.25 609 ASN A O 1
ATOM 4627 N N . MET A 1 610 ? -13.516 9.004 4.104 1.00 88.56 610 MET A N 1
ATOM 4628 C CA . MET A 1 610 ? -13.779 10.036 5.106 1.00 88.56 610 MET A CA 1
ATOM 4629 C C . MET A 1 610 ? -13.627 11.448 4.533 1.00 88.56 610 MET A C 1
ATOM 4631 O O . MET A 1 610 ? -14.443 12.312 4.859 1.00 88.56 610 MET A O 1
ATOM 4635 N N . ALA A 1 611 ? -12.663 11.698 3.642 1.00 85.38 611 ALA A N 1
ATOM 4636 C CA . ALA A 1 611 ? -12.520 12.970 2.934 1.00 85.38 611 ALA A CA 1
ATOM 4637 C C . ALA A 1 611 ? -13.757 13.265 2.076 1.00 85.38 611 ALA A C 1
ATOM 4639 O O . ALA A 1 611 ? -14.364 14.335 2.188 1.00 85.38 611 ALA A O 1
ATOM 4640 N N . ASN A 1 612 ? -14.182 12.291 1.268 1.00 85.75 612 ASN A N 1
ATOM 4641 C CA . ASN A 1 612 ? -15.360 12.403 0.410 1.00 85.75 612 ASN A CA 1
ATOM 4642 C C . ASN A 1 612 ? -16.640 12.629 1.222 1.00 85.75 612 ASN A C 1
ATOM 4644 O O . ASN A 1 612 ? -17.419 13.534 0.910 1.00 85.75 612 ASN A O 1
ATOM 4648 N N . PHE A 1 613 ? -16.842 11.864 2.295 1.00 87.25 613 PHE A N 1
ATOM 4649 C CA . PHE A 1 613 ? -17.961 12.057 3.215 1.00 87.25 613 PHE A CA 1
ATOM 4650 C C . PHE A 1 613 ? -17.936 13.449 3.850 1.00 87.25 613 PHE A C 1
ATOM 4652 O O . PHE A 1 613 ? -18.944 14.153 3.858 1.00 87.25 613 PHE A O 1
ATOM 4659 N N . SER A 1 614 ? -16.772 13.899 4.313 1.00 90.12 614 SER A N 1
ATOM 4660 C CA . SER A 1 614 ? -16.635 15.199 4.971 1.00 90.12 614 SER A CA 1
ATOM 4661 C C . SER A 1 614 ? -16.959 16.355 4.022 1.00 90.12 614 SER A C 1
ATOM 4663 O O . SER A 1 614 ? -17.707 17.267 4.376 1.00 90.12 614 SER A O 1
ATOM 4665 N N . LYS A 1 615 ? -16.481 16.287 2.775 1.00 87.75 615 LYS A N 1
ATOM 4666 C CA . LYS A 1 615 ? -16.747 17.290 1.729 1.00 87.75 615 LYS A CA 1
ATOM 4667 C C . LYS A 1 615 ? -18.205 17.338 1.278 1.00 87.75 615 LYS A C 1
ATOM 4669 O O . LYS A 1 615 ? -18.649 18.372 0.773 1.00 87.75 615 LYS A O 1
ATOM 4674 N N . THR A 1 616 ? -18.938 16.237 1.419 1.00 86.44 616 THR A N 1
ATOM 4675 C CA . THR A 1 616 ? -20.320 16.113 0.935 1.00 86.44 616 THR A CA 1
ATOM 4676 C C . THR A 1 616 ? -21.336 16.349 2.046 1.00 86.44 616 THR A C 1
ATOM 4678 O O . THR A 1 616 ? -22.201 17.213 1.911 1.00 86.44 616 THR A O 1
ATOM 4681 N N . GLU A 1 617 ? -21.207 15.637 3.162 1.00 88.44 617 GLU A N 1
ATOM 4682 C CA . GLU A 1 617 ? -22.190 15.602 4.247 1.00 88.44 617 GLU A CA 1
ATOM 4683 C C . GLU A 1 617 ? -21.828 16.541 5.408 1.00 88.44 617 GLU A C 1
ATOM 4685 O O . GLU A 1 617 ? -22.727 17.055 6.077 1.00 88.44 617 GLU A O 1
ATOM 4690 N N . LEU A 1 618 ? -20.536 16.826 5.629 1.00 89.06 618 LEU A N 1
ATOM 4691 C CA . LEU A 1 618 ? -20.062 17.661 6.748 1.00 89.06 618 LEU A CA 1
ATOM 4692 C C . LEU A 1 618 ? -19.553 19.045 6.336 1.00 89.06 618 LEU A C 1
ATOM 4694 O O . LEU A 1 618 ? -19.101 19.804 7.188 1.00 89.06 618 LEU A O 1
ATOM 4698 N N . LYS A 1 619 ? -19.676 19.436 5.063 1.00 88.62 619 LYS A N 1
ATOM 4699 C CA . LYS A 1 619 ? -19.116 20.698 4.540 1.00 88.62 619 LYS A CA 1
ATOM 4700 C C . LYS A 1 619 ? -19.497 21.946 5.346 1.00 88.62 619 LYS A C 1
ATOM 4702 O O . LYS A 1 619 ? -18.730 22.895 5.398 1.00 88.62 619 LYS A O 1
ATOM 4707 N N . LYS A 1 620 ? -20.696 21.966 5.936 1.00 89.56 620 LYS A N 1
ATOM 4708 C CA . LYS A 1 620 ? -21.196 23.090 6.752 1.00 89.56 620 LYS A CA 1
ATOM 4709 C C . LYS A 1 620 ? -20.784 23.023 8.225 1.00 89.56 620 LYS A C 1
ATOM 4711 O O . LYS A 1 620 ? -21.052 23.968 8.956 1.00 89.56 620 LYS A O 1
ATOM 4716 N N . LYS A 1 621 ? -20.214 21.899 8.655 1.00 89.44 621 LYS A N 1
ATOM 4717 C CA . LYS A 1 621 ? -19.812 21.622 10.035 1.00 89.44 621 LYS A CA 1
ATOM 4718 C C . LYS A 1 621 ? -18.290 21.644 10.228 1.00 89.44 621 LYS A C 1
ATOM 4720 O O . LYS A 1 621 ? -17.818 21.679 11.354 1.00 89.44 621 LYS A O 1
ATOM 4725 N N . VAL A 1 622 ? -17.532 21.656 9.131 1.00 92.38 622 VAL A N 1
ATOM 4726 C CA . VAL A 1 622 ? -16.070 21.784 9.116 1.00 92.38 622 VAL A CA 1
ATOM 4727 C C . VAL A 1 622 ? -15.698 23.246 8.810 1.00 92.38 622 VAL A C 1
ATOM 4729 O O . VAL A 1 622 ? -16.267 23.807 7.871 1.00 92.38 622 VAL A O 1
ATOM 4732 N N . PRO A 1 623 ? -14.785 23.881 9.573 1.00 94.50 623 PRO A N 1
ATOM 4733 C CA . PRO A 1 623 ? -14.516 25.319 9.463 1.00 94.50 623 PRO A CA 1
ATOM 4734 C C . PRO A 1 623 ? -13.787 25.735 8.174 1.00 94.50 623 PRO A C 1
ATOM 4736 O O . PRO A 1 623 ? -14.123 26.773 7.606 1.00 94.50 623 PRO A O 1
ATOM 4739 N N . HIS A 1 624 ? -12.849 24.921 7.682 1.00 94.38 624 HIS A N 1
ATOM 4740 C CA . HIS A 1 624 ? -12.008 25.197 6.504 1.00 94.38 624 HIS A CA 1
ATOM 4741 C C . HIS A 1 624 ? -12.121 24.048 5.484 1.00 94.38 624 HIS A C 1
ATOM 4743 O O . HIS A 1 624 ? -11.162 23.304 5.272 1.00 94.38 624 HIS A O 1
ATOM 4749 N N . PRO A 1 625 ? -13.299 23.799 4.881 1.00 91.31 625 PRO A N 1
ATOM 4750 C CA . PRO A 1 625 ? -13.562 22.596 4.081 1.00 91.31 625 PRO A CA 1
ATOM 4751 C C . PRO A 1 625 ? -12.642 22.422 2.859 1.00 91.31 625 PRO A C 1
ATOM 4753 O O . PRO A 1 625 ? -12.537 21.320 2.321 1.00 91.31 625 PRO A O 1
ATOM 4756 N N . GLU A 1 626 ? -11.981 23.485 2.407 1.00 91.38 626 GLU A N 1
ATOM 4757 C CA . GLU A 1 626 ? -10.952 23.455 1.368 1.00 91.38 626 GLU A CA 1
ATOM 4758 C C . GLU A 1 626 ? -9.673 22.709 1.780 1.00 91.38 626 GLU A C 1
ATOM 4760 O O . GLU A 1 626 ? -8.961 22.242 0.899 1.00 91.38 626 GLU A O 1
ATOM 4765 N N . LEU A 1 627 ? -9.424 22.542 3.084 1.00 92.44 627 LEU A N 1
ATOM 4766 C CA . LEU A 1 627 ? -8.241 21.877 3.650 1.00 92.44 627 LEU A CA 1
ATOM 4767 C C . LEU A 1 627 ? -8.516 20.432 4.105 1.00 92.44 627 LEU A C 1
ATOM 4769 O O . LEU A 1 627 ? -7.772 19.870 4.906 1.00 92.44 627 LEU A O 1
ATOM 4773 N N . ILE A 1 628 ? -9.628 19.823 3.673 1.00 87.94 628 ILE A N 1
ATOM 4774 C CA . ILE A 1 628 ? -9.985 18.453 4.089 1.00 87.94 628 ILE A CA 1
ATOM 4775 C C . ILE A 1 628 ? -8.969 17.421 3.585 1.00 87.94 628 ILE A C 1
ATOM 4777 O O . ILE A 1 628 ? -8.724 16.446 4.282 1.00 87.94 628 ILE A O 1
ATOM 4781 N N . ASP A 1 629 ? -8.372 17.601 2.408 1.00 84.88 629 ASP A N 1
ATOM 4782 C CA . ASP A 1 629 ? -7.388 16.626 1.912 1.00 84.88 629 ASP A CA 1
ATOM 4783 C C . ASP A 1 629 ? -6.078 16.683 2.710 1.00 84.88 629 ASP A C 1
ATOM 4785 O O . ASP A 1 629 ? -5.462 15.652 2.960 1.00 84.88 629 ASP A O 1
ATOM 4789 N N . ASP A 1 630 ? -5.709 17.867 3.203 1.00 85.06 630 ASP A N 1
ATOM 4790 C CA . ASP A 1 630 ? -4.453 18.098 3.923 1.00 85.06 630 ASP A CA 1
ATOM 4791 C C . ASP A 1 630 ? -4.430 17.464 5.327 1.00 85.06 630 ASP A C 1
ATOM 4793 O O . ASP A 1 630 ? -3.361 17.214 5.882 1.00 85.06 630 ASP A O 1
ATOM 4797 N N . ILE A 1 631 ? -5.603 17.185 5.910 1.00 87.44 631 ILE A N 1
ATOM 4798 C CA . ILE A 1 631 ? -5.746 16.522 7.223 1.00 87.44 631 ILE A CA 1
ATOM 4799 C C . ILE A 1 631 ? -6.039 15.019 7.110 1.00 87.44 631 ILE A C 1
ATOM 4801 O O . ILE A 1 631 ? -6.075 14.322 8.128 1.00 87.44 631 ILE A O 1
ATOM 4805 N N . MET A 1 632 ? -6.302 14.523 5.898 1.00 84.00 632 MET A N 1
ATOM 4806 C CA . MET A 1 632 ? -6.682 13.135 5.618 1.00 84.00 632 MET A CA 1
ATOM 4807 C C . MET A 1 632 ? -5.463 12.321 5.186 1.00 84.00 632 MET A C 1
ATOM 4809 O O . MET A 1 632 ? -5.477 11.649 4.160 1.00 84.00 632 MET A O 1
ATOM 4813 N N . THR A 1 633 ? -4.399 12.390 5.988 1.00 80.31 633 THR A N 1
ATOM 4814 C CA . THR A 1 633 ? -3.150 11.666 5.742 1.00 80.31 633 THR A CA 1
ATOM 4815 C C . THR A 1 633 ? -2.646 10.954 7.003 1.00 80.31 633 THR A C 1
ATOM 4817 O O . THR A 1 633 ? -2.986 11.366 8.129 1.00 80.31 633 THR A O 1
ATOM 4820 N N . PRO A 1 634 ? -1.826 9.896 6.851 1.00 78.88 634 PRO A N 1
ATOM 4821 C CA . PRO A 1 634 ? -1.134 9.254 7.967 1.00 78.88 634 PRO A CA 1
ATOM 4822 C C . PRO A 1 634 ? -0.297 10.237 8.789 1.00 78.88 634 PRO A C 1
ATOM 4824 O O . PRO A 1 634 ? -0.381 10.248 10.019 1.00 78.88 634 PRO A O 1
ATOM 4827 N N . GLU A 1 635 ? 0.454 11.119 8.127 1.00 80.12 635 GLU A N 1
ATOM 4828 C CA . GLU A 1 635 ? 1.364 12.067 8.774 1.00 80.12 635 GLU A CA 1
ATOM 4829 C C . GLU A 1 635 ? 0.598 13.053 9.655 1.00 80.12 635 GLU A C 1
ATOM 4831 O O . GLU A 1 635 ? 0.959 13.279 10.815 1.00 80.12 635 GLU A O 1
ATOM 4836 N N . PHE A 1 636 ? -0.500 13.611 9.135 1.00 82.12 636 PHE A N 1
ATOM 4837 C CA . PHE A 1 636 ? -1.318 14.535 9.908 1.00 82.12 636 PHE A CA 1
ATOM 4838 C C . PHE A 1 636 ? -2.054 13.817 11.042 1.00 82.12 636 PHE A C 1
ATOM 4840 O O . PHE A 1 636 ? -2.195 14.370 12.131 1.00 82.12 636 PHE A O 1
ATOM 4847 N N . SER A 1 637 ? -2.476 12.567 10.836 1.00 83.75 637 SER A N 1
ATOM 4848 C CA . SER A 1 637 ? -3.096 11.755 11.891 1.00 83.75 637 SER A CA 1
ATOM 4849 C C . SER A 1 637 ? -2.127 11.469 13.036 1.00 83.75 637 SER A C 1
ATOM 4851 O O . SER A 1 637 ? -2.519 11.583 14.195 1.00 83.75 637 SER A O 1
ATOM 4853 N N . ALA A 1 638 ? -0.855 11.187 12.741 1.00 79.62 638 ALA A N 1
ATOM 4854 C CA . ALA A 1 638 ? 0.183 11.020 13.757 1.00 79.62 638 ALA A CA 1
ATOM 4855 C C . ALA A 1 638 ? 0.446 12.324 14.530 1.00 79.62 638 ALA A C 1
ATOM 4857 O O . ALA A 1 638 ? 0.520 12.312 15.762 1.00 79.62 638 ALA A O 1
ATOM 4858 N N . LYS A 1 639 ? 0.525 13.462 13.825 1.00 83.81 639 LYS A N 1
ATOM 4859 C CA . LYS A 1 639 ? 0.663 14.785 14.453 1.00 83.81 639 LYS A CA 1
ATOM 4860 C C . LYS A 1 639 ? -0.530 15.102 15.357 1.00 83.81 639 LYS A C 1
ATOM 4862 O O . LYS A 1 639 ? -0.345 15.437 16.522 1.00 83.81 639 LYS A O 1
ATOM 4867 N N . PHE A 1 640 ? -1.746 14.941 14.841 1.00 88.44 640 PHE A N 1
ATOM 4868 C CA . PHE A 1 640 ? -2.977 15.165 15.592 1.00 88.44 640 PHE A CA 1
ATOM 4869 C C . PHE A 1 640 ? -3.068 14.238 16.805 1.00 88.44 640 PHE A C 1
ATOM 4871 O O . PHE A 1 640 ? -3.413 14.698 17.888 1.00 88.44 640 PHE A O 1
ATOM 4878 N N . ASN A 1 641 ? -2.685 12.962 16.665 1.00 86.25 641 ASN A N 1
ATOM 4879 C CA . ASN A 1 641 ? -2.640 12.031 17.787 1.00 86.25 641 ASN A CA 1
ATOM 4880 C C . ASN A 1 641 ? -1.748 12.547 18.916 1.00 86.25 641 ASN A C 1
ATOM 4882 O O . ASN A 1 641 ? -2.184 12.588 20.067 1.00 86.25 641 ASN A O 1
ATOM 4886 N N . LYS A 1 642 ? -0.524 12.965 18.583 1.00 86.38 642 LYS A N 1
ATOM 4887 C CA . LYS A 1 642 ? 0.433 13.517 19.544 1.00 86.38 642 LYS A CA 1
ATOM 4888 C C . LYS A 1 642 ? -0.128 14.757 20.242 1.00 86.38 642 LYS A C 1
ATOM 4890 O O . LYS A 1 642 ? -0.111 14.818 21.469 1.00 86.38 642 LYS A O 1
ATOM 4895 N N . ASP A 1 643 ? -0.631 15.710 19.464 1.00 88.00 643 ASP A N 1
ATOM 4896 C CA . ASP A 1 643 ? -1.113 17.001 19.959 1.00 88.00 643 ASP A CA 1
ATOM 4897 C C . ASP A 1 643 ? -2.340 16.829 20.876 1.00 88.00 643 ASP A C 1
ATOM 4899 O O . ASP A 1 643 ? -2.366 17.345 21.993 1.00 88.00 643 ASP A O 1
ATOM 4903 N N . VAL A 1 644 ? -3.329 16.030 20.458 1.00 88.19 644 VAL A N 1
ATOM 4904 C CA . VAL A 1 644 ? -4.535 15.742 21.254 1.00 88.19 644 VAL A CA 1
ATOM 4905 C C . VAL A 1 644 ? -4.216 14.922 22.500 1.00 88.19 644 VAL A C 1
ATOM 4907 O O . VAL A 1 644 ? -4.737 15.221 23.573 1.00 88.19 644 VAL A O 1
ATOM 4910 N N . THR A 1 645 ? -3.324 13.932 22.398 1.00 86.44 645 THR A N 1
ATOM 4911 C CA . THR A 1 645 ? -2.885 13.146 23.563 1.00 86.44 645 THR A CA 1
ATOM 4912 C C . THR A 1 645 ? -2.219 14.046 24.602 1.00 86.44 645 THR A C 1
ATOM 4914 O O . THR A 1 645 ? -2.499 13.910 25.791 1.00 86.44 645 THR A O 1
ATOM 4917 N N . ALA A 1 646 ? -1.373 14.987 24.169 1.00 84.19 646 ALA A N 1
ATOM 4918 C CA . ALA A 1 646 ? -0.739 15.946 25.067 1.00 84.19 646 ALA A CA 1
ATOM 4919 C C . ALA A 1 646 ? -1.778 16.842 25.757 1.00 84.19 646 ALA A C 1
ATOM 4921 O O . ALA A 1 646 ? -1.747 16.972 26.977 1.00 84.19 646 ALA A O 1
ATOM 4922 N N . LEU A 1 647 ? -2.738 17.393 25.009 1.00 84.81 647 LEU A N 1
ATOM 4923 C CA . LEU A 1 647 ? -3.806 18.230 25.568 1.00 84.81 647 LEU A CA 1
ATOM 4924 C C . LEU A 1 647 ? -4.666 17.468 26.589 1.00 84.81 647 LEU A C 1
ATOM 4926 O O . LEU A 1 647 ? -4.916 17.965 27.688 1.00 84.81 647 LEU A O 1
ATOM 4930 N N . ASN A 1 648 ? -5.064 16.235 26.268 1.00 83.62 648 ASN A N 1
ATOM 4931 C CA . ASN A 1 648 ? -5.894 15.394 27.135 1.00 83.62 648 ASN A CA 1
ATOM 4932 C C . ASN A 1 648 ? -5.192 14.965 28.438 1.00 83.62 648 ASN A C 1
ATOM 4934 O O . ASN A 1 648 ? -5.868 14.584 29.391 1.00 83.62 648 ASN A O 1
ATOM 4938 N N . GLN A 1 649 ? -3.860 15.057 28.526 1.00 82.12 649 GLN A N 1
ATOM 4939 C CA . GLN A 1 649 ? -3.110 14.783 29.761 1.00 82.12 649 GLN A CA 1
ATOM 4940 C C . GLN A 1 649 ? -3.108 15.955 30.756 1.00 82.12 649 GLN A C 1
ATOM 4942 O O . GLN A 1 649 ? -2.765 15.755 31.921 1.00 82.12 649 GLN A O 1
ATOM 4947 N N . VAL A 1 650 ? -3.460 17.171 30.324 1.00 79.06 650 VAL A N 1
ATOM 4948 C CA . VAL A 1 650 ? -3.288 18.390 31.134 1.00 79.06 650 VAL A CA 1
ATOM 4949 C C . VAL A 1 650 ? -4.485 18.652 32.054 1.00 79.06 650 VAL A C 1
ATOM 4951 O O . VAL A 1 650 ? -4.295 18.963 33.231 1.00 79.06 650 VAL A O 1
ATOM 4954 N N . LYS A 1 651 ? -5.721 18.539 31.549 1.00 75.88 651 LYS A N 1
ATOM 4955 C CA . LYS A 1 651 ? -6.966 18.824 32.295 1.00 75.88 651 LYS A CA 1
ATOM 4956 C C . LYS A 1 651 ? -8.132 17.952 31.825 1.00 75.88 651 LYS A C 1
ATOM 4958 O O . LYS A 1 651 ? -8.122 17.441 30.714 1.00 75.88 651 LYS A O 1
ATOM 4963 N N . GLU A 1 652 ? -9.185 17.898 32.644 1.00 61.59 652 GLU A N 1
ATOM 4964 C CA . GLU A 1 652 ? -10.432 17.137 32.428 1.00 61.59 652 GLU A CA 1
ATOM 4965 C C . GLU A 1 652 ? -11.167 17.461 31.106 1.00 61.59 652 GLU A C 1
ATOM 4967 O O . GLU A 1 652 ? -11.834 16.593 30.552 1.00 61.59 652 GLU A O 1
ATOM 4972 N N . HIS A 1 653 ? -11.010 18.673 30.555 1.00 69.50 653 HIS A N 1
ATOM 4973 C CA . HIS A 1 653 ? -11.569 19.055 29.245 1.00 69.50 653 HIS A CA 1
ATOM 4974 C C . HIS A 1 653 ? -10.555 19.031 28.089 1.00 69.50 653 HIS A C 1
ATOM 4976 O O . HIS A 1 653 ? -10.954 19.210 26.939 1.00 69.50 653 HIS A O 1
ATOM 4982 N N . GLY A 1 654 ? -9.279 18.759 28.387 1.00 84.88 654 GLY A N 1
ATOM 4983 C CA . GLY A 1 654 ? -8.210 18.453 27.438 1.00 84.88 654 GLY A CA 1
ATOM 4984 C C . GLY A 1 654 ? -8.236 19.256 26.141 1.00 84.88 654 GLY A C 1
ATOM 4985 O O . GLY A 1 654 ? -8.115 20.479 26.138 1.00 84.88 654 GLY A O 1
ATOM 4986 N N . VAL A 1 655 ? -8.421 18.539 25.034 1.00 86.69 655 VAL A N 1
ATOM 4987 C CA . VAL A 1 655 ? -8.441 19.084 23.671 1.00 86.69 655 VAL A CA 1
ATOM 4988 C C . VAL A 1 655 ? -9.556 20.099 23.402 1.00 86.69 655 VAL A C 1
ATOM 4990 O O . VAL A 1 655 ? -9.446 20.871 22.457 1.00 86.69 655 VAL A O 1
ATOM 4993 N N . TRP A 1 656 ? -10.621 20.141 24.202 1.00 91.12 656 TRP A N 1
ATOM 4994 C CA . TRP A 1 656 ? -11.769 21.034 23.984 1.00 91.12 656 TRP A CA 1
ATOM 4995 C C . TRP A 1 656 ? -11.620 22.403 24.661 1.00 91.12 656 TRP A C 1
ATOM 4997 O O . TRP A 1 656 ? -12.450 23.287 24.443 1.00 91.12 656 TRP A O 1
ATOM 5007 N N . ASP A 1 657 ? -10.573 22.594 25.465 1.00 90.25 657 ASP A N 1
ATOM 5008 C CA . ASP A 1 657 ? -10.258 23.864 26.118 1.00 90.25 657 ASP A CA 1
ATOM 5009 C C . ASP A 1 657 ? -9.506 24.792 25.146 1.00 90.25 657 ASP A C 1
ATOM 5011 O O . ASP A 1 657 ? -8.413 24.471 24.677 1.00 90.25 657 ASP A O 1
ATOM 5015 N N . ARG A 1 658 ? -10.103 25.948 24.826 1.00 89.81 658 ARG A N 1
ATOM 5016 C CA . ARG A 1 658 ? -9.535 26.908 23.867 1.00 89.81 658 ARG A CA 1
ATOM 5017 C C . ARG A 1 658 ? -8.234 27.534 24.356 1.00 89.81 658 ARG A C 1
ATOM 5019 O O . ARG A 1 658 ? -7.339 27.713 23.538 1.00 89.81 658 ARG A O 1
ATOM 5026 N N . ASP A 1 659 ? -8.095 27.775 25.656 1.00 89.19 659 ASP A N 1
ATOM 5027 C CA . ASP A 1 659 ? -6.871 28.363 26.204 1.00 89.19 659 ASP A CA 1
ATOM 5028 C C . ASP A 1 659 ? -5.701 27.370 26.072 1.00 89.19 659 ASP A C 1
ATOM 5030 O O . ASP A 1 659 ? -4.581 27.761 25.751 1.00 89.19 659 ASP A O 1
ATOM 5034 N N . LEU A 1 660 ? -5.966 26.066 26.245 1.00 87.94 660 LEU A N 1
ATOM 5035 C CA . LEU A 1 660 ? -4.955 25.020 26.040 1.00 87.94 660 LEU A CA 1
ATOM 5036 C C . LEU A 1 660 ? -4.608 24.815 24.560 1.00 87.94 660 LEU A C 1
ATOM 5038 O O . LEU A 1 660 ? -3.453 24.536 24.238 1.00 87.94 660 LEU A O 1
ATOM 5042 N N . GLN A 1 661 ? -5.582 24.944 23.652 1.00 91.25 661 GLN A N 1
ATOM 5043 C CA . GLN A 1 661 ? -5.308 24.930 22.211 1.00 91.25 661 GLN A CA 1
ATOM 5044 C C . GLN A 1 661 ? -4.394 26.095 21.819 1.00 91.25 661 GLN A C 1
ATOM 5046 O O . GLN A 1 661 ? -3.405 25.878 21.121 1.00 91.25 661 GLN A O 1
ATOM 5051 N N . ASP A 1 662 ? -4.692 27.306 22.296 1.00 90.25 662 ASP A N 1
ATOM 5052 C CA . ASP A 1 662 ? -3.886 28.495 22.017 1.00 90.25 662 ASP A CA 1
ATOM 5053 C C . ASP A 1 662 ? -2.463 28.346 22.579 1.00 90.25 662 ASP A C 1
ATOM 5055 O O . ASP A 1 662 ? -1.494 28.600 21.862 1.00 90.25 662 ASP A O 1
ATOM 5059 N N . GLU A 1 663 ? -2.313 27.819 23.799 1.00 88.19 663 GLU A N 1
ATOM 5060 C CA . GLU A 1 663 ? -1.001 27.507 24.381 1.00 88.19 663 GLU A CA 1
ATOM 5061 C C . GLU A 1 663 ? -0.234 26.467 23.547 1.00 88.19 663 GLU A C 1
ATOM 5063 O O . GLU A 1 663 ? 0.951 26.652 23.262 1.00 88.19 663 GLU A O 1
ATOM 5068 N N . LEU A 1 664 ? -0.892 25.397 23.084 1.00 87.62 664 LEU A N 1
ATOM 5069 C CA . LEU A 1 664 ? -0.278 24.411 22.188 1.00 87.62 664 LEU A CA 1
ATOM 5070 C C . LEU A 1 664 ? 0.208 25.068 20.889 1.00 87.62 664 LEU A C 1
ATOM 5072 O O . LEU A 1 664 ? 1.303 24.749 20.411 1.00 87.62 664 LEU A O 1
ATOM 5076 N N . PHE A 1 665 ? -0.601 25.956 20.310 1.00 92.38 665 PHE A N 1
ATOM 5077 C CA . PHE A 1 665 ? -0.263 26.659 19.078 1.00 92.38 665 PHE A CA 1
ATOM 5078 C C . PHE A 1 665 ? 0.941 27.579 19.267 1.00 92.38 665 PHE A C 1
ATOM 5080 O O . PHE A 1 665 ? 1.806 27.628 18.394 1.00 92.38 665 PHE A O 1
ATOM 5087 N N . GLU A 1 666 ? 1.025 28.273 20.400 1.00 89.75 666 GLU A N 1
ATOM 5088 C CA . GLU A 1 666 ? 2.164 29.123 20.744 1.00 89.75 666 GLU A CA 1
ATOM 5089 C C . GLU A 1 666 ? 3.432 28.298 20.996 1.00 89.75 666 GLU A C 1
ATOM 5091 O O . GLU A 1 666 ? 4.459 28.542 20.363 1.00 89.75 666 GLU A O 1
ATOM 5096 N N . VAL A 1 667 ? 3.360 27.277 21.856 1.00 84.44 667 VAL A N 1
ATOM 5097 C CA . VAL A 1 667 ? 4.516 26.449 22.247 1.00 84.44 667 VAL A CA 1
ATOM 5098 C C . VAL A 1 667 ? 5.130 25.721 21.053 1.00 84.44 667 VAL A C 1
ATOM 5100 O O . VAL A 1 667 ? 6.351 25.583 20.972 1.00 84.44 667 VAL A O 1
ATOM 5103 N N . ASN A 1 668 ? 4.305 25.270 20.108 1.00 82.25 668 ASN A N 1
ATOM 5104 C CA . ASN A 1 668 ? 4.770 24.557 18.920 1.00 82.25 668 ASN A CA 1
ATOM 5105 C C . ASN A 1 668 ? 4.947 25.459 17.689 1.00 82.25 668 ASN A C 1
ATOM 5107 O O . ASN A 1 668 ? 5.179 24.938 16.599 1.00 82.25 668 ASN A O 1
ATOM 5111 N N . ASN A 1 669 ? 4.846 26.785 17.841 1.00 89.62 669 ASN A N 1
ATOM 5112 C CA . ASN A 1 669 ? 4.967 27.761 16.753 1.00 89.62 669 ASN A CA 1
ATOM 5113 C C . ASN A 1 669 ? 4.065 27.447 15.542 1.00 89.62 669 ASN A C 1
ATOM 5115 O O . ASN A 1 669 ? 4.512 27.511 14.395 1.00 89.62 669 ASN A O 1
ATOM 5119 N N . PHE A 1 670 ? 2.799 27.089 15.780 1.00 88.75 670 PHE A N 1
ATOM 5120 C CA . PHE A 1 670 ? 1.855 26.797 14.700 1.00 88.75 670 PHE A CA 1
ATOM 5121 C C . PHE A 1 670 ? 1.651 28.032 13.824 1.00 88.75 670 PHE A C 1
ATOM 5123 O O . PHE A 1 670 ? 1.279 29.109 14.307 1.00 88.75 670 PHE A O 1
ATOM 5130 N N . SER A 1 671 ? 1.818 27.855 12.515 1.00 91.38 671 SER A N 1
ATOM 5131 C CA . SER A 1 671 ? 1.389 28.855 11.544 1.00 91.38 671 SER A CA 1
ATOM 5132 C C . SER A 1 671 ? -0.139 28.962 11.517 1.00 91.38 671 SER A C 1
ATOM 5134 O O . SER A 1 671 ? -0.855 28.062 11.960 1.00 91.38 671 SER A O 1
ATOM 5136 N N . ASP A 1 672 ? -0.668 30.038 10.932 1.00 89.88 672 ASP A N 1
ATOM 5137 C CA . ASP A 1 672 ? -2.114 30.154 10.702 1.00 89.88 672 ASP A CA 1
ATOM 5138 C C . ASP A 1 672 ? -2.661 28.985 9.873 1.00 89.88 672 ASP A C 1
ATOM 5140 O O . ASP A 1 672 ? -3.814 28.598 10.035 1.00 89.88 672 ASP A O 1
ATOM 5144 N N . TYR A 1 673 ? -1.838 28.401 9.000 1.00 91.19 673 TYR A N 1
ATOM 5145 C CA . TYR A 1 673 ? -2.197 27.206 8.249 1.00 91.19 673 TYR A CA 1
ATOM 5146 C C . TYR A 1 673 ? -2.320 25.978 9.166 1.00 91.19 673 TYR A C 1
ATOM 5148 O O . TYR A 1 673 ? -3.350 25.307 9.144 1.00 91.19 673 TYR A O 1
ATOM 5156 N N . ASP A 1 674 ? -1.344 25.739 10.045 1.00 88.94 674 ASP A N 1
ATOM 5157 C CA . ASP A 1 674 ? -1.358 24.602 10.982 1.00 88.94 674 ASP A CA 1
ATOM 5158 C C . ASP A 1 674 ? -2.544 24.656 11.950 1.00 88.94 674 ASP A C 1
ATOM 5160 O O . ASP A 1 674 ? -3.162 23.628 12.239 1.00 88.94 674 ASP A O 1
ATOM 5164 N N . LYS A 1 675 ? -2.901 25.860 12.417 1.00 93.88 675 LYS A N 1
ATOM 5165 C CA . LYS A 1 675 ? -4.086 26.082 13.260 1.00 93.88 675 LYS A CA 1
ATOM 5166 C C . LYS A 1 675 ? -5.357 25.645 12.540 1.00 93.88 675 LYS A C 1
ATOM 5168 O O . LYS A 1 675 ? -6.136 24.875 13.093 1.00 93.88 675 LYS A O 1
ATOM 5173 N N . LYS A 1 676 ? -5.537 26.064 11.282 1.00 95.25 676 LYS A N 1
ATOM 5174 C CA . LYS A 1 676 ? -6.707 25.686 10.472 1.00 95.25 676 LYS A CA 1
ATOM 5175 C C . LYS A 1 676 ? -6.795 24.182 10.245 1.00 95.25 676 LYS A C 1
ATOM 5177 O O . LYS A 1 676 ? -7.889 23.625 10.327 1.00 95.25 676 LYS A O 1
ATOM 5182 N N . LEU A 1 677 ? -5.663 23.518 9.994 1.00 92.62 677 LEU A N 1
ATOM 5183 C CA . LEU A 1 677 ? -5.620 22.061 9.868 1.00 92.62 677 LEU A CA 1
ATOM 5184 C C . LEU A 1 677 ? -6.045 21.373 11.174 1.00 92.62 677 LEU A C 1
ATOM 5186 O O . LEU A 1 677 ? -6.870 20.458 11.155 1.00 92.62 677 LEU A O 1
ATOM 5190 N N . PHE A 1 678 ? -5.534 21.836 12.319 1.00 95.06 678 PHE A N 1
ATOM 5191 C CA . PHE A 1 678 ? -5.900 21.294 13.628 1.00 95.06 678 PHE A CA 1
ATOM 5192 C C . PHE A 1 678 ? -7.391 21.491 13.938 1.00 95.06 678 PHE A C 1
ATOM 5194 O O . PHE A 1 678 ? -8.070 20.535 14.307 1.00 95.06 678 PHE A O 1
ATOM 5201 N N . GLU A 1 679 ? -7.924 22.697 13.725 1.00 95.19 679 GLU A N 1
ATOM 5202 C CA . GLU A 1 679 ? -9.346 23.015 13.920 1.00 95.19 679 GLU A CA 1
ATOM 5203 C C . GLU A 1 679 ? -10.258 22.143 13.057 1.00 95.19 679 GLU A C 1
ATOM 5205 O O . GLU A 1 679 ? -11.259 21.612 13.539 1.00 95.19 679 GLU A O 1
ATOM 5210 N N . ASN A 1 680 ? -9.902 21.962 11.785 1.00 95.25 680 ASN A N 1
ATOM 5211 C CA . ASN A 1 680 ? -10.630 21.084 10.881 1.00 95.25 680 ASN A CA 1
ATOM 5212 C C . ASN A 1 680 ? -10.659 19.642 11.382 1.00 95.25 680 ASN A C 1
ATOM 5214 O O . ASN A 1 680 ? -11.701 18.984 11.358 1.00 95.25 680 ASN A O 1
ATOM 5218 N N . ARG A 1 681 ? -9.506 19.135 11.816 1.00 94.69 681 ARG A N 1
ATOM 5219 C CA . ARG A 1 681 ? -9.380 17.763 12.292 1.00 94.69 681 ARG A CA 1
ATOM 5220 C C . ARG A 1 681 ? -10.136 17.542 13.596 1.00 94.69 681 ARG A C 1
ATOM 5222 O O . ARG A 1 681 ? -10.798 16.517 13.735 1.00 94.69 681 ARG A O 1
ATOM 5229 N N . LEU A 1 682 ? -10.111 18.521 14.496 1.00 95.38 682 LEU A N 1
ATOM 5230 C CA . LEU A 1 682 ? -10.895 18.510 15.727 1.00 95.38 682 LEU A CA 1
ATOM 5231 C C . LEU A 1 682 ? -12.405 18.571 15.447 1.00 95.38 682 LEU A C 1
ATOM 5233 O O . LEU A 1 682 ? -13.174 17.871 16.100 1.00 95.38 682 LEU A O 1
ATOM 5237 N N . ALA A 1 683 ? -12.836 19.327 14.432 1.00 94.06 683 ALA A N 1
ATOM 5238 C CA . ALA A 1 683 ? -14.231 19.322 13.991 1.00 94.06 683 ALA A CA 1
ATOM 5239 C C . ALA A 1 683 ? -14.664 17.942 13.466 1.00 94.06 683 ALA A C 1
ATOM 5241 O O . ALA A 1 683 ? -15.772 17.495 13.744 1.00 94.06 683 ALA A O 1
ATOM 5242 N N . LEU A 1 684 ? -13.792 17.224 12.749 1.00 92.75 684 LEU A N 1
ATOM 5243 C CA . LEU A 1 684 ? -14.076 15.853 12.309 1.00 92.75 684 LEU A CA 1
ATOM 5244 C C . LEU A 1 684 ? -14.067 14.832 13.444 1.00 92.75 684 LEU A C 1
ATOM 5246 O O . LEU A 1 684 ? -14.830 13.866 13.388 1.00 92.75 684 LEU A O 1
ATOM 5250 N N . TYR A 1 685 ? -13.241 15.042 14.468 1.00 92.44 685 TYR A N 1
ATOM 5251 C CA . TYR A 1 685 ? -13.354 14.286 15.707 1.00 92.44 685 TYR A CA 1
ATOM 5252 C C . TYR A 1 685 ? -14.768 14.479 16.281 1.00 92.44 685 TYR A C 1
ATOM 5254 O O . TYR A 1 685 ? -15.495 13.496 16.401 1.00 92.44 685 TYR A O 1
ATOM 5262 N N . ASP A 1 686 ? -15.217 15.707 16.548 1.00 90.44 686 ASP A N 1
ATOM 5263 C CA . ASP A 1 686 ? -16.544 15.932 17.154 1.00 90.44 686 ASP A CA 1
ATOM 5264 C C . ASP A 1 686 ? -17.702 15.411 16.280 1.00 90.44 686 ASP A C 1
ATOM 5266 O O . ASP A 1 686 ? -18.614 14.729 16.755 1.00 90.44 686 ASP A O 1
ATOM 5270 N N . GLU A 1 687 ? -17.656 15.691 14.976 1.00 90.25 687 GLU A N 1
ATOM 5271 C CA . GLU A 1 687 ? -18.773 15.413 14.071 1.00 90.25 687 GLU A CA 1
ATOM 5272 C C . GLU A 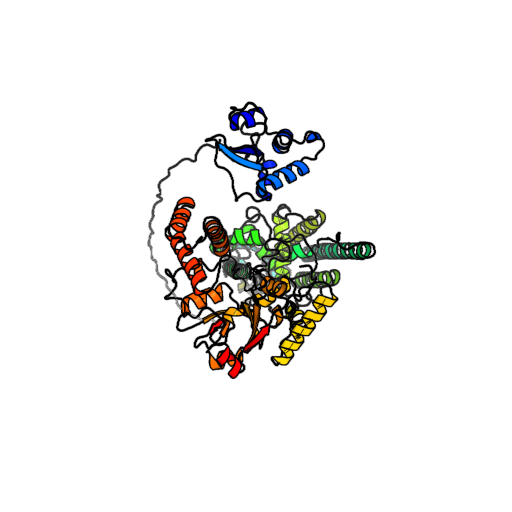1 687 ? -18.817 13.972 13.569 1.00 90.25 687 GLU A C 1
ATOM 5274 O O . GLU A 1 687 ? -19.903 13.424 13.367 1.00 90.25 687 GLU A O 1
ATOM 5279 N N . ALA A 1 688 ? -17.664 13.350 13.329 1.00 88.81 688 ALA A N 1
ATOM 5280 C CA . ALA A 1 688 ? -17.582 12.017 12.740 1.00 88.81 688 ALA A CA 1
ATOM 5281 C C . ALA A 1 688 ? -16.965 10.977 13.677 1.00 88.81 688 ALA A C 1
ATOM 5283 O O . ALA A 1 688 ? -16.942 9.804 13.325 1.00 88.81 688 ALA A O 1
ATOM 5284 N N . GLY A 1 689 ? -16.466 11.347 14.855 1.00 88.00 689 GLY A N 1
ATOM 5285 C CA . GLY A 1 689 ? -15.799 10.414 15.765 1.00 88.00 689 GLY A CA 1
ATOM 5286 C C . GLY A 1 689 ? -14.451 9.903 15.251 1.00 88.00 689 GLY A C 1
ATOM 5287 O O . GLY A 1 689 ? -13.952 8.913 15.774 1.00 88.00 689 GLY A O 1
ATOM 5288 N N . ALA A 1 690 ? -13.861 10.555 14.240 1.00 89.19 690 ALA A N 1
ATOM 5289 C CA . ALA A 1 690 ? -12.510 10.266 13.758 1.00 89.19 690 ALA A CA 1
ATOM 5290 C C . ALA A 1 690 ? -11.482 10.847 14.744 1.00 89.19 690 ALA A C 1
ATOM 5292 O O . ALA A 1 690 ? -10.897 11.905 14.505 1.00 89.19 690 ALA A O 1
ATOM 5293 N N . ASN A 1 691 ? -11.366 10.184 15.892 1.00 89.19 691 ASN A N 1
ATOM 5294 C CA . ASN A 1 691 ? -10.600 10.629 17.050 1.00 89.19 691 ASN A CA 1
ATOM 5295 C C . ASN A 1 691 ? -9.079 10.534 16.838 1.00 89.19 691 ASN A C 1
ATOM 5297 O O . ASN A 1 691 ? -8.589 10.199 15.759 1.00 89.19 691 ASN A O 1
ATOM 5301 N N . GLU A 1 692 ? -8.315 10.807 17.894 1.00 87.81 692 GLU A N 1
ATOM 5302 C CA . GLU A 1 692 ? -6.856 10.743 17.876 1.00 87.81 692 GLU A CA 1
ATOM 5303 C C . GLU A 1 692 ? -6.294 9.353 17.537 1.00 87.81 692 GLU A C 1
ATOM 5305 O O . GLU A 1 692 ? -5.134 9.253 17.153 1.00 87.81 692 GLU A O 1
ATOM 5310 N N . HIS A 1 693 ? -7.060 8.275 17.699 1.00 86.44 693 HIS A N 1
ATOM 5311 C CA . HIS A 1 693 ? -6.612 6.901 17.463 1.00 86.44 693 HIS A CA 1
ATOM 5312 C C . HIS A 1 693 ? -7.022 6.351 16.094 1.00 86.44 693 HIS A C 1
ATOM 5314 O O . HIS A 1 693 ? -6.587 5.254 15.739 1.00 86.44 693 HIS A O 1
ATOM 5320 N N . TRP A 1 694 ? -7.816 7.094 15.318 1.00 87.31 694 TRP A N 1
ATOM 5321 C CA . TRP A 1 694 ? -8.238 6.675 13.986 1.00 87.31 694 TRP A CA 1
ATOM 5322 C C . TRP A 1 694 ? -7.045 6.596 13.023 1.00 87.31 694 TRP A C 1
ATOM 5324 O O . TRP A 1 694 ? -6.354 7.587 12.775 1.00 87.31 694 TRP A O 1
ATOM 5334 N N . LEU A 1 695 ? -6.823 5.403 12.463 1.00 82.62 695 LEU A N 1
ATOM 5335 C CA . LEU A 1 695 ? -5.669 5.091 11.611 1.00 82.62 695 LEU A CA 1
ATOM 5336 C C . LEU A 1 695 ? -5.864 5.467 10.137 1.00 82.62 695 LEU A C 1
ATOM 5338 O O . LEU A 1 695 ? -4.900 5.461 9.381 1.00 82.62 695 LEU A O 1
ATOM 5342 N N . GLY A 1 696 ? -7.104 5.703 9.697 1.00 83.00 696 GLY A N 1
ATOM 5343 C CA . GLY A 1 696 ? -7.423 6.010 8.296 1.00 83.00 696 GLY A CA 1
ATOM 5344 C C . GLY A 1 696 ? -7.094 4.919 7.274 1.00 83.00 696 GLY A C 1
ATOM 5345 O O . GLY A 1 696 ? -7.254 5.140 6.075 1.00 83.00 696 GLY A O 1
ATOM 5346 N N . ASN A 1 697 ? -6.714 3.723 7.726 1.00 79.62 697 ASN A N 1
ATOM 5347 C CA . ASN A 1 697 ? -6.516 2.535 6.893 1.00 79.62 697 ASN A CA 1
ATOM 5348 C C . ASN A 1 697 ? -7.738 1.594 6.888 1.00 79.62 697 ASN A C 1
ATOM 5350 O O . ASN A 1 697 ? -7.718 0.575 6.205 1.00 79.62 697 ASN A O 1
ATOM 5354 N N . GLY A 1 698 ? -8.796 1.933 7.633 1.00 85.62 698 GLY A N 1
ATOM 5355 C CA . GLY A 1 698 ? -10.010 1.126 7.764 1.00 85.62 698 GLY A CA 1
ATOM 5356 C C . GLY A 1 698 ? -9.971 0.068 8.869 1.00 85.62 698 GLY A C 1
ATOM 5357 O O . GLY A 1 698 ? -10.951 -0.655 9.014 1.00 85.62 698 GLY A O 1
ATOM 5358 N N . LEU A 1 699 ? -8.889 -0.034 9.645 1.00 88.56 699 LEU A N 1
ATOM 5359 C CA . LEU A 1 699 ? -8.781 -0.924 10.802 1.00 88.56 699 LEU A CA 1
ATOM 5360 C C . LEU A 1 699 ? -8.733 -0.126 12.105 1.00 88.56 699 LEU A C 1
ATOM 5362 O O . LEU A 1 699 ? -8.104 0.931 12.187 1.00 88.56 699 LEU A O 1
ATOM 5366 N N . THR A 1 700 ? -9.308 -0.698 13.159 1.00 84.12 700 THR A N 1
ATOM 5367 C CA . THR A 1 700 ? -9.199 -0.162 14.514 1.00 84.12 700 THR A CA 1
ATOM 5368 C C . THR A 1 700 ? -7.754 -0.257 14.999 1.00 84.12 700 THR A C 1
ATOM 5370 O O . THR A 1 700 ? -7.061 -1.244 14.745 1.00 84.12 700 THR A O 1
ATOM 5373 N N . LYS A 1 701 ? -7.282 0.734 15.758 1.00 81.00 701 LYS A N 1
ATOM 5374 C CA . LYS A 1 701 ? -6.009 0.628 16.481 1.00 81.00 701 LYS A CA 1
ATOM 5375 C C . LYS A 1 701 ? -6.134 -0.354 17.647 1.00 81.00 701 LYS A C 1
ATOM 5377 O O . LYS A 1 701 ? -7.004 -0.198 18.501 1.00 81.00 701 LYS A O 1
ATOM 5382 N N . ASN A 1 702 ? -5.249 -1.347 17.727 1.00 76.44 702 ASN A N 1
ATOM 5383 C CA . ASN A 1 702 ? -5.233 -2.258 18.868 1.00 76.44 702 ASN A CA 1
ATOM 5384 C C . ASN A 1 702 ? -4.630 -1.558 20.090 1.00 76.44 702 ASN A C 1
ATOM 5386 O O . ASN A 1 702 ? -3.416 -1.425 20.203 1.00 76.44 702 ASN A O 1
ATOM 5390 N N . MET A 1 703 ? -5.471 -1.139 21.031 1.00 69.44 703 MET A N 1
ATOM 5391 C CA . MET A 1 703 ? -5.023 -0.403 22.218 1.00 69.44 703 MET A CA 1
ATOM 5392 C C . MET A 1 703 ? -4.294 -1.277 23.252 1.00 69.44 703 MET A C 1
ATOM 5394 O O . MET A 1 703 ? -3.577 -0.735 24.090 1.00 69.44 703 MET A O 1
ATOM 5398 N N . ASN A 1 704 ? -4.411 -2.608 23.171 1.00 63.81 704 ASN A N 1
ATOM 5399 C CA . ASN A 1 704 ? -3.692 -3.533 24.056 1.00 63.81 704 ASN A CA 1
ATOM 5400 C C . ASN A 1 704 ? -2.251 -3.783 23.592 1.00 63.81 704 ASN A C 1
ATOM 5402 O O . ASN A 1 704 ? -1.384 -4.075 24.412 1.00 63.81 704 ASN A O 1
ATOM 5406 N N . ASN A 1 705 ? -1.993 -3.671 22.286 1.00 62.44 705 ASN A N 1
ATOM 5407 C CA . ASN A 1 705 ? -0.665 -3.847 21.704 1.00 62.44 705 ASN A CA 1
ATOM 5408 C C . ASN A 1 705 ? -0.392 -2.832 20.572 1.00 62.44 705 ASN A C 1
ATOM 5410 O O . ASN A 1 705 ? -0.112 -3.230 19.441 1.00 62.44 705 ASN A O 1
ATOM 5414 N N . PRO A 1 706 ? -0.487 -1.515 20.841 1.00 59.25 706 PRO A N 1
ATOM 5415 C CA . PRO A 1 706 ? -0.512 -0.496 19.788 1.00 59.25 706 PRO A CA 1
ATOM 5416 C C . PRO A 1 706 ? 0.820 -0.340 19.047 1.00 59.25 706 PRO A C 1
ATOM 5418 O O . PRO A 1 706 ? 0.827 0.215 17.953 1.00 59.25 706 PRO A O 1
ATOM 5421 N N . ASN A 1 707 ? 1.921 -0.812 19.644 1.00 58.41 707 ASN A N 1
ATOM 5422 C CA . ASN A 1 707 ? 3.289 -0.677 19.135 1.00 58.41 707 ASN A CA 1
ATOM 5423 C C . ASN A 1 707 ? 4.030 -2.029 19.043 1.00 58.41 707 ASN A C 1
ATOM 5425 O O . ASN A 1 707 ? 5.257 -2.034 18.982 1.00 58.41 707 ASN A O 1
ATOM 5429 N N . GLY A 1 708 ? 3.323 -3.160 19.124 1.00 53.03 708 GLY A N 1
ATOM 5430 C CA . GLY A 1 708 ? 3.921 -4.494 18.987 1.00 53.03 708 GLY A CA 1
ATOM 5431 C C . GLY A 1 708 ? 3.402 -5.229 17.757 1.00 53.03 708 GLY A C 1
ATOM 5432 O O . GLY A 1 708 ? 2.857 -4.615 16.846 1.00 53.03 708 GLY A O 1
ATOM 5433 N N . ASP A 1 709 ? 3.534 -6.554 17.752 1.00 58.81 709 ASP A N 1
ATOM 5434 C CA . ASP A 1 709 ? 3.337 -7.389 16.553 1.00 58.81 709 ASP A CA 1
ATOM 5435 C C . ASP A 1 709 ? 1.874 -7.485 16.063 1.00 58.81 709 ASP A C 1
ATOM 5437 O O . ASP A 1 709 ? 1.598 -8.000 14.982 1.00 58.81 709 ASP A O 1
ATOM 5441 N N . THR A 1 710 ? 0.911 -6.969 16.838 1.00 65.75 710 THR A N 1
ATOM 5442 C CA . THR A 1 710 ? -0.522 -6.953 16.491 1.00 65.75 710 THR A CA 1
ATOM 5443 C C . THR A 1 710 ? -1.117 -5.545 16.622 1.00 65.75 710 THR A C 1
ATOM 5445 O O . THR A 1 710 ? -1.980 -5.328 17.479 1.00 65.75 710 THR A O 1
ATOM 5448 N N . PRO A 1 711 ? -0.672 -4.565 15.815 1.00 70.06 711 PRO A N 1
ATOM 5449 C CA . PRO A 1 711 ? -1.029 -3.156 16.005 1.00 70.06 711 PRO A CA 1
ATOM 5450 C C . PRO A 1 711 ? -2.465 -2.818 15.569 1.00 70.06 711 PRO A C 1
ATOM 5452 O O . PRO A 1 711 ? -2.995 -1.761 15.922 1.00 70.06 711 PRO A O 1
ATOM 5455 N N . HIS A 1 712 ? -3.118 -3.709 14.819 1.00 82.50 712 HIS A N 1
ATOM 5456 C CA . HIS A 1 712 ? -4.481 -3.527 14.315 1.00 82.50 712 HIS A CA 1
ATOM 5457 C C . HIS A 1 712 ? -5.476 -4.449 15.017 1.00 82.50 712 HIS A C 1
ATOM 5459 O O . HIS A 1 712 ? -5.169 -5.603 15.310 1.00 82.50 712 HIS A O 1
ATOM 5465 N N . GLY A 1 713 ? -6.659 -3.907 15.287 1.00 80.88 713 GLY A N 1
ATOM 5466 C CA . GLY A 1 713 ? -7.864 -4.627 15.668 1.00 80.88 713 GLY A CA 1
ATOM 5467 C C . GLY A 1 713 ? -8.652 -5.041 14.428 1.00 80.88 713 GLY A C 1
ATOM 5468 O O . GLY A 1 713 ? -8.084 -5.512 13.450 1.00 80.88 713 GLY A O 1
ATOM 5469 N N . ILE A 1 714 ? -9.970 -4.885 14.473 1.00 87.25 714 ILE A N 1
ATOM 5470 C CA . ILE A 1 714 ? -10.872 -5.344 13.407 1.00 87.25 714 ILE A CA 1
ATOM 5471 C C . ILE A 1 714 ? -11.124 -4.271 12.334 1.00 87.25 714 ILE A C 1
ATOM 5473 O O . ILE A 1 714 ? -10.767 -3.106 12.501 1.00 87.25 714 ILE A O 1
ATOM 5477 N N . LEU A 1 715 ? -11.791 -4.664 11.248 1.00 89.19 715 LEU A N 1
ATOM 5478 C CA . LEU A 1 715 ? -12.313 -3.786 10.205 1.00 89.19 715 LEU A CA 1
ATOM 5479 C C . LEU A 1 715 ? -13.343 -2.818 10.777 1.00 89.19 715 LEU A C 1
ATOM 5481 O O . LEU A 1 715 ? -14.388 -3.221 11.290 1.00 89.19 715 LEU A O 1
ATOM 5485 N N . GLU A 1 716 ? -13.088 -1.534 10.602 1.00 88.25 716 GLU A N 1
ATOM 5486 C CA . GLU A 1 716 ? -14.020 -0.475 10.937 1.00 88.25 716 GLU A CA 1
ATOM 5487 C C . GLU A 1 716 ? -15.006 -0.256 9.798 1.00 88.25 716 GLU A C 1
ATOM 5489 O O . GLU A 1 716 ? -14.690 -0.310 8.609 1.00 88.25 716 GLU A O 1
ATOM 5494 N N . THR A 1 717 ? -16.236 0.046 10.178 1.00 91.62 717 THR A N 1
ATOM 5495 C CA . THR A 1 717 ? -17.262 0.546 9.275 1.00 91.62 717 THR A CA 1
ATOM 5496 C C . THR A 1 717 ? -17.827 1.820 9.878 1.00 91.62 717 THR A C 1
ATOM 5498 O O . THR A 1 717 ? -18.112 1.887 11.072 1.00 91.62 717 THR A O 1
ATOM 5501 N N . PHE A 1 718 ? -17.989 2.841 9.053 1.00 91.19 718 PHE A N 1
ATOM 5502 C CA . PHE A 1 718 ? -18.657 4.075 9.420 1.00 91.19 718 PHE A CA 1
ATOM 5503 C C . PHE A 1 718 ? -20.007 4.119 8.724 1.00 91.19 718 PHE A C 1
ATOM 5505 O O . PHE A 1 718 ? -20.086 4.032 7.496 1.00 91.19 718 PHE A O 1
ATOM 5512 N N . SER A 1 719 ? -21.061 4.229 9.523 1.00 89.44 719 SER A N 1
ATOM 5513 C CA . SER A 1 719 ? -22.440 4.208 9.062 1.00 89.44 719 SER A CA 1
ATOM 5514 C C . SER A 1 719 ? -23.092 5.570 9.237 1.00 89.44 719 SER A C 1
ATOM 5516 O O . SER A 1 719 ? -22.882 6.266 10.237 1.00 89.44 719 SER A O 1
ATOM 5518 N N . TYR A 1 720 ? -23.908 5.936 8.254 1.00 88.12 720 TYR A N 1
ATOM 5519 C CA . TYR A 1 720 ? -24.651 7.186 8.230 1.00 88.12 720 TYR A CA 1
ATOM 5520 C C . TYR A 1 720 ? -26.110 6.926 7.882 1.00 88.12 720 TYR A C 1
ATOM 5522 O O . TYR A 1 720 ? -26.423 6.524 6.757 1.00 88.12 720 TYR A O 1
ATOM 5530 N N . ASP A 1 721 ? -27.001 7.206 8.833 1.00 90.19 721 ASP A N 1
ATOM 5531 C CA . ASP A 1 721 ? -28.439 7.067 8.619 1.00 90.19 721 ASP A CA 1
ATOM 5532 C C . ASP A 1 721 ? -29.053 8.442 8.374 1.00 90.19 721 ASP A C 1
ATOM 5534 O O . ASP A 1 721 ? -28.909 9.375 9.173 1.00 90.19 721 ASP A O 1
ATOM 5538 N N . LYS A 1 722 ? -29.761 8.554 7.249 1.00 87.94 722 LYS A N 1
ATOM 5539 C CA . LYS A 1 722 ? -30.394 9.800 6.805 1.00 87.94 722 LYS A CA 1
ATOM 5540 C C . LYS A 1 722 ? -31.708 10.077 7.525 1.00 87.94 722 LYS A C 1
ATOM 5542 O O . LYS A 1 722 ? -32.059 11.238 7.678 1.00 87.94 722 LYS A O 1
ATOM 5547 N N . ASN A 1 723 ? -32.412 9.020 7.924 1.00 89.00 723 ASN A N 1
ATOM 5548 C CA . ASN A 1 723 ? -33.674 9.065 8.657 1.00 89.00 723 ASN A CA 1
ATOM 5549 C C . ASN A 1 723 ? -33.596 8.047 9.809 1.00 89.00 723 ASN A C 1
ATOM 5551 O O . ASN A 1 723 ? -34.096 6.932 9.666 1.00 89.00 723 ASN A O 1
ATOM 5555 N N . PRO A 1 724 ? -32.871 8.364 10.893 1.00 88.75 724 PRO A N 1
ATOM 5556 C CA . PRO A 1 724 ? -32.630 7.421 11.978 1.00 88.75 724 PRO A CA 1
ATOM 5557 C C . PRO A 1 724 ? -33.910 7.069 12.738 1.00 88.75 724 PRO A C 1
ATOM 5559 O O . PRO A 1 724 ? -34.756 7.926 12.976 1.00 88.75 724 PRO A O 1
ATOM 5562 N N . ASP A 1 725 ? -33.992 5.820 13.190 1.00 91.00 725 ASP A N 1
ATOM 5563 C CA . ASP A 1 725 ? -35.076 5.308 14.029 1.00 91.00 725 ASP A CA 1
ATOM 5564 C C . ASP A 1 725 ? -34.554 4.903 15.413 1.00 91.00 725 ASP A C 1
ATOM 5566 O O . ASP A 1 725 ? -33.373 4.587 15.597 1.00 91.00 725 ASP A O 1
ATOM 5570 N N . THR A 1 726 ? -35.453 4.873 16.397 1.00 93.75 726 THR A N 1
ATOM 5571 C CA . THR A 1 726 ? -35.125 4.377 17.737 1.00 93.75 726 THR A CA 1
ATOM 5572 C C . THR A 1 726 ? -34.964 2.857 17.745 1.00 93.75 726 THR A C 1
ATOM 5574 O O . THR A 1 726 ? -35.495 2.143 16.888 1.00 93.75 726 THR A O 1
ATOM 5577 N N . PHE A 1 727 ? -34.267 2.312 18.745 1.00 93.69 727 PHE A N 1
ATOM 5578 C CA . PHE A 1 727 ? -34.109 0.862 18.905 1.00 93.69 727 PHE A CA 1
ATOM 5579 C C . PHE A 1 727 ? -35.446 0.117 18.968 1.00 93.69 727 PHE A C 1
ATOM 5581 O O . PHE A 1 727 ? -35.523 -1.013 18.480 1.00 93.69 727 PHE A O 1
ATOM 5588 N N . SER A 1 728 ? -36.491 0.714 19.555 1.00 93.88 728 SER A N 1
ATOM 5589 C CA . SER A 1 728 ? -37.824 0.103 19.583 1.00 93.88 728 SER A CA 1
ATOM 5590 C C . SER A 1 728 ? -38.397 -0.050 18.173 1.00 93.88 728 SER A C 1
ATOM 5592 O O . SER A 1 728 ? -38.767 -1.159 17.786 1.00 93.88 728 SER A O 1
ATOM 5594 N N . ALA A 1 729 ? -38.388 1.025 17.380 1.00 94.38 729 ALA A N 1
ATOM 5595 C CA . ALA A 1 729 ? -38.881 1.008 16.003 1.00 94.38 729 ALA A CA 1
ATOM 5596 C C . ALA A 1 729 ? -38.051 0.063 15.117 1.00 94.38 729 ALA A C 1
ATOM 5598 O O . ALA A 1 729 ? -38.593 -0.806 14.431 1.00 94.38 729 ALA A O 1
ATOM 5599 N N . MET A 1 730 ? -36.718 0.139 15.203 1.00 94.94 730 MET A N 1
ATOM 5600 C CA . MET A 1 730 ? -35.824 -0.754 14.460 1.00 94.94 730 MET A CA 1
ATOM 5601 C C . MET A 1 730 ? -36.064 -2.232 14.786 1.00 94.94 730 MET A C 1
ATOM 5603 O O . MET A 1 730 ? -35.972 -3.084 13.899 1.00 94.94 730 MET A O 1
ATOM 5607 N N . LYS A 1 731 ? -36.381 -2.563 16.042 1.00 94.25 731 LYS A N 1
ATOM 5608 C CA . LYS A 1 731 ? -36.702 -3.937 16.446 1.00 94.25 731 LYS A CA 1
ATOM 5609 C C . LYS A 1 731 ? -38.022 -4.408 15.836 1.00 94.25 731 LYS A C 1
ATOM 5611 O O . LYS A 1 731 ? -38.082 -5.539 15.358 1.00 94.25 731 LYS A O 1
ATOM 5616 N N . GLU A 1 732 ? -39.055 -3.567 15.826 1.00 93.88 732 GLU A N 1
ATOM 5617 C CA . GLU A 1 732 ? -40.362 -3.886 15.226 1.00 93.88 732 GLU A CA 1
ATOM 5618 C C . GLU A 1 732 ? -40.257 -4.158 13.721 1.00 93.88 732 GLU A C 1
ATOM 5620 O O . GLU A 1 732 ? -40.849 -5.112 13.218 1.00 93.88 732 GLU A O 1
ATOM 5625 N N . TYR A 1 733 ? -39.423 -3.396 13.010 1.00 92.75 733 TYR A N 1
ATOM 5626 C CA . TYR A 1 733 ? -39.137 -3.623 11.588 1.00 92.75 733 TYR A CA 1
ATOM 5627 C C . TYR A 1 733 ? -38.143 -4.771 11.332 1.00 92.75 733 TYR A C 1
ATOM 5629 O O . TYR A 1 733 ? -37.857 -5.128 10.183 1.00 92.75 733 TYR A O 1
ATOM 5637 N N . GLY A 1 734 ? -37.604 -5.374 12.395 1.00 94.12 734 GLY A N 1
ATOM 5638 C CA . GLY A 1 734 ? -36.593 -6.421 12.315 1.00 94.12 734 GLY A CA 1
ATOM 5639 C C . GLY A 1 734 ? -35.305 -5.950 11.635 1.00 94.12 734 GLY A C 1
ATOM 5640 O O . GLY A 1 734 ? -34.707 -6.740 10.903 1.00 94.12 734 GLY A O 1
ATOM 5641 N N . ILE A 1 735 ? -34.935 -4.680 11.827 1.00 95.56 735 ILE A N 1
ATOM 5642 C CA . ILE A 1 735 ? -33.661 -4.074 11.408 1.00 95.56 735 ILE A CA 1
ATOM 5643 C C . ILE A 1 735 ? -32.560 -4.443 12.399 1.00 95.56 735 ILE A C 1
ATOM 5645 O O . ILE A 1 735 ? -31.443 -4.722 11.983 1.00 95.56 735 ILE A O 1
ATOM 5649 N N . VAL A 1 736 ? -32.869 -4.471 13.701 1.00 96.19 736 VAL A N 1
ATOM 5650 C CA . VAL A 1 736 ? -31.868 -4.692 14.751 1.00 96.19 736 VAL A CA 1
ATOM 5651 C C . VAL A 1 736 ? -32.243 -5.840 15.685 1.00 96.19 736 VAL A C 1
ATOM 5653 O O . VAL A 1 736 ? -33.391 -5.969 16.122 1.00 96.19 736 VAL A O 1
ATOM 5656 N N . LYS A 1 737 ? -31.245 -6.647 16.048 1.00 96.19 737 LYS A N 1
ATOM 5657 C CA . LYS A 1 737 ? -31.293 -7.609 17.152 1.00 96.19 737 LYS A CA 1
ATOM 5658 C C . LYS A 1 737 ? -30.284 -7.187 18.214 1.00 96.19 737 LYS A C 1
ATOM 5660 O O . LYS A 1 737 ? -29.129 -6.926 17.905 1.00 96.19 737 LYS A O 1
ATOM 5665 N N . LYS A 1 738 ? -30.722 -7.137 19.472 1.00 95.75 738 LYS A N 1
ATOM 5666 C CA . LYS A 1 738 ? -29.846 -6.870 20.620 1.00 95.75 738 LYS A CA 1
ATOM 5667 C C . LYS A 1 738 ? -29.421 -8.183 21.269 1.00 95.75 738 LYS A C 1
ATOM 5669 O O . LYS A 1 738 ? -30.280 -9.032 21.514 1.00 95.75 738 LYS A O 1
ATOM 5674 N N . VAL A 1 739 ? -28.136 -8.300 21.575 1.00 95.31 739 VAL A N 1
ATOM 5675 C CA . VAL A 1 739 ? -27.524 -9.394 22.335 1.00 95.31 739 VAL A CA 1
ATOM 5676 C C . VAL A 1 739 ? -26.840 -8.782 23.557 1.00 95.31 739 VAL A C 1
ATOM 5678 O O . VAL A 1 739 ? -26.080 -7.824 23.429 1.00 95.31 739 VAL A O 1
ATOM 5681 N N . ALA A 1 740 ? -27.152 -9.289 24.748 1.00 95.06 740 ALA A N 1
ATOM 5682 C CA . ALA A 1 740 ? -26.498 -8.846 25.975 1.00 95.06 740 ALA A CA 1
ATOM 5683 C C . ALA A 1 740 ? -25.083 -9.435 26.046 1.00 95.06 740 ALA A C 1
ATOM 5685 O O . ALA A 1 740 ? -24.910 -10.630 25.801 1.00 95.06 740 ALA A O 1
ATOM 5686 N N . LEU A 1 741 ? -24.093 -8.612 26.389 1.00 94.38 741 LEU A N 1
ATOM 5687 C CA . LEU A 1 741 ? -22.721 -9.070 26.598 1.00 94.38 741 LEU A CA 1
ATOM 5688 C C . LEU A 1 741 ? -22.524 -9.459 28.065 1.00 94.38 741 LEU A C 1
ATOM 5690 O O . LEU A 1 741 ? -22.985 -8.760 28.967 1.00 94.38 741 LEU A O 1
ATOM 5694 N N . THR A 1 742 ? -21.870 -10.594 28.308 1.00 92.69 742 THR A N 1
ATOM 5695 C CA . THR A 1 742 ? -21.672 -11.162 29.649 1.00 92.69 742 THR A CA 1
ATOM 5696 C C . THR A 1 742 ? -20.261 -11.709 29.810 1.00 92.69 742 THR A C 1
ATOM 5698 O O . THR A 1 742 ? -19.772 -12.444 28.952 1.00 92.69 742 THR A O 1
ATOM 5701 N N . GLU A 1 743 ? -19.609 -11.390 30.927 1.00 91.50 743 GLU A N 1
ATOM 5702 C CA . GLU A 1 743 ? -18.255 -11.873 31.211 1.00 91.50 743 GLU A CA 1
ATOM 5703 C C . GLU A 1 743 ? -18.192 -13.406 31.301 1.00 91.50 743 GLU A C 1
ATOM 5705 O O . GLU A 1 743 ? -19.114 -14.065 31.793 1.00 91.50 743 GLU A O 1
ATOM 5710 N N . ILE A 1 744 ? -17.089 -13.985 30.830 1.00 88.38 744 ILE A N 1
ATOM 5711 C CA . ILE A 1 744 ? -16.704 -15.377 31.061 1.00 88.38 744 ILE A CA 1
ATOM 5712 C C . ILE A 1 744 ? -15.927 -15.443 32.386 1.00 88.38 744 ILE A C 1
ATOM 5714 O O . ILE A 1 744 ? -14.825 -14.881 32.487 1.00 88.38 744 ILE A O 1
ATOM 5718 N N . PRO A 1 745 ? -16.452 -16.142 33.413 1.00 85.00 745 PRO A N 1
ATOM 5719 C CA . PRO A 1 745 ? -15.763 -16.279 34.690 1.00 85.00 745 PRO A CA 1
ATOM 5720 C C . PRO A 1 745 ? -14.404 -16.967 34.531 1.00 85.00 745 PRO A C 1
ATOM 5722 O O . PRO A 1 745 ? -14.310 -18.057 33.974 1.00 85.00 745 PRO A O 1
ATOM 5725 N N . GLY A 1 746 ? -13.347 -16.347 35.060 1.00 78.38 746 GLY A N 1
ATOM 5726 C CA . GLY A 1 746 ? -12.002 -16.932 35.082 1.00 78.38 746 GLY A CA 1
ATOM 5727 C C . GLY A 1 746 ? -11.211 -16.841 33.772 1.00 78.38 746 GLY A C 1
ATOM 5728 O O . GLY A 1 746 ? -10.073 -17.310 33.746 1.00 78.38 746 GLY A O 1
ATOM 5729 N N . LEU A 1 747 ? -11.757 -16.217 32.721 1.00 78.31 747 LEU A N 1
ATOM 5730 C CA . LEU A 1 747 ? -11.006 -15.916 31.499 1.00 78.31 747 LEU A CA 1
ATOM 5731 C C . LEU A 1 747 ? -9.847 -14.960 31.822 1.00 78.31 747 LEU A C 1
ATOM 5733 O O . LEU A 1 747 ? -10.060 -13.891 32.404 1.00 78.31 747 LEU A O 1
ATOM 5737 N N . LYS A 1 748 ? -8.628 -15.358 31.449 1.00 65.06 748 LYS A N 1
ATOM 5738 C CA . LYS A 1 748 ? -7.444 -14.495 31.489 1.00 65.06 748 LYS A CA 1
ATOM 5739 C C . LYS A 1 748 ? -7.328 -13.789 30.139 1.00 65.06 748 LYS A C 1
ATOM 5741 O O . LYS A 1 748 ? -7.310 -14.470 29.118 1.00 65.06 748 LYS A O 1
ATOM 5746 N N . LEU A 1 749 ? -7.311 -12.458 30.168 1.00 64.06 749 LEU A N 1
ATOM 5747 C CA . LEU A 1 749 ? -7.135 -11.596 28.996 1.00 64.06 749 LEU A CA 1
ATOM 5748 C C . LEU A 1 749 ? -5.660 -11.383 28.676 1.00 64.06 749 LEU A C 1
ATOM 5750 O O . LEU A 1 749 ? -4.865 -11.334 29.647 1.00 64.06 749 LEU A O 1
#